Protein AF-0000000085168847 (afdb_homodimer)

Solvent-accessible surface area (backbone atoms only — not comparable to full-atom values): 22399 Å² total; per-residue (Å²): 134,54,64,68,63,56,14,53,75,48,59,93,44,23,68,60,34,52,70,50,45,72,73,47,54,53,87,63,84,60,35,61,64,50,48,40,50,45,50,27,27,43,46,40,30,53,60,39,31,74,77,74,46,60,57,65,69,47,41,52,53,20,52,62,32,30,66,48,39,84,53,57,86,87,36,90,52,38,54,43,23,24,49,51,8,15,53,51,43,38,54,56,39,50,76,69,65,54,56,69,70,58,36,50,51,24,23,46,20,14,26,24,37,37,72,77,44,72,39,81,54,80,50,65,45,15,28,38,47,24,29,16,51,55,50,57,56,37,24,50,53,21,52,44,48,46,26,16,53,22,22,56,71,67,34,39,64,45,47,75,91,46,57,80,38,82,90,48,77,77,47,46,82,52,14,36,52,32,32,38,79,73,42,56,71,59,62,53,60,86,47,70,41,74,60,42,33,51,52,31,50,54,25,49,52,51,40,51,50,46,50,51,50,34,59,71,61,86,135,53,64,69,63,57,14,50,73,48,59,94,45,22,68,60,35,53,68,50,45,73,73,47,54,53,88,61,86,61,36,62,65,49,47,39,50,44,49,27,26,44,49,40,31,52,59,39,31,75,78,72,45,62,59,65,68,46,41,53,52,20,53,60,33,31,67,49,39,82,53,57,84,86,36,90,52,40,56,41,22,24,50,51,9,14,51,49,42,39,53,55,37,52,75,69,65,54,57,68,70,58,38,50,52,23,22,47,21,14,25,23,37,37,73,76,47,72,39,79,54,78,50,64,44,15,28,38,48,24,29,16,49,54,50,57,57,38,25,49,54,22,52,44,47,46,26,17,52,22,21,56,70,66,31,39,64,46,46,74,92,45,58,80,38,82,88,47,78,79,47,46,81,52,14,35,52,31,32,39,79,71,43,55,73,59,63,55,61,83,48,71,41,74,60,43,34,52,52,31,49,55,23,48,51,52,39,51,49,46,49,52,50,33,59,70,62,85

Nearest PDB structures (foldseek):
  3gw7-assembly1_B  TM=8.761E-01  e=1.056E-09  Escherichia coli K-12
  5ihy-assembly1_B  TM=7.997E-01  e=1.572E-07  Bacillus subtilis
  2qgs-assembly1_B  TM=7.688E-01  e=2.255E-07  Staphylococcus epidermidis ATCC 12228
  3dto-assembly1_B  TM=8.210E-01  e=8.720E-07  unclassified
  2pjq-assembly3_D-3  TM=6.217E-01  e=6.960E-07  Lactiplantibacillus plantarum WCFS1

Foldseek 3Di:
DDLQVLLCLLPPPSVLSSLLQVLQQDPPPCNVVLSVLLSQLSVQLVVQCVPLNDDNSLLNLLSNQLQSADDDPPDPCRLVRLVVSLVVQLVSVVVVVDDPVSSVLSSLLSNLLDVSVVRDRDDSSSLSSNLSSLLCCFAPNVVVVLVVVCVVLVAAQADPVCRPQPPHDQDCSRHSSSCCVVPHLPSLPDRDGPVSNVSSVVRSVNVVVVVVVVVVVD/DDLQVLLCLLPPPSVLSSLLQVLQQPPPPCNVVLSVLLSQLSVQLVVQCVPLNDDNSLLNLLSNQLQSADDDPPDPCRLCRLVVSLVVQLVSVVVVVDDPVSSVLSSLLSNLLDVSVVRDRDDSSSLSSNLSSLLCCFAPNVVVVLVVVCVVLVAAQADPVCRPQPPHDQDCSRHSSSCCVVPHLPSLPDRDGPVSNVSSVVRSVNVVVVVVVVVVVD

Organism: Herbaspirillum seropedicae (strain SmR1) (NCBI:txid757424)

Radius of gyration: 25.41 Å; Cα contacts (8 Å, |Δi|>4): 689; chains: 2; bounding box: 44×80×53 Å

Sequence (436 aa):
MTLARTAAAFAPLDTLAADLLPHVMDDAGDGSHDLSHLLRVWNNACRLQKEEGGDVRILLAAVLLHDCVRVEKNSPLRSQASALSAQRAREILRDLRWDEAAIEAVAHAVQAHSYSAQVTPQSVEAKIVQDADRLDAIGMIGVARCFYVAGRMGSALYEPLDPQAQARPLEDGRYALDHFPAKLLRLAEGFQTACGARLAGERQARMRDFLTGFLAELMTLARTAAAFAPLDTLAADLLPHVMDDAGDGSHDLSHLLRVWNNACRLQKEEGGDVRILLAAVLLHDCVRVEKNSPLRSQASALSAQRAREILRDLRWDEAAIEAVAHAVQAHSYSAQVTPQSVEAKIVQDADRLDAIGMIGVARCFYVAGRMGSALYEPLDPQAQARPLEDGRYALDHFPAKLLRLAEGFQTACGARLAGERQARMRDFLTGFLAEL

pLDDT: mean 93.45, std 9.54, range [44.91, 98.81]

Secondary structure (DSSP, 8-state):
--HHHHHHTTTT-HHHHHHHGGGT--SSSTHHHHHHHHHHHHHHHHHHHHHH---HHHHHHHHHHTT-S---TT-TTGGGHHHHHHHHHHHHHHHTT--HHHHHHHHHHHHHT-GGGTPPP-SHHHHHHHHHHHHTTSHHHHHHHHHHHHHHHT-BSS-TT-TT-SSS---TTTBGGGHHHHTGGGTTS--SSHHHHHHHHHHHHHHHHHHHHHHHT-/--HHHHHHTTTT-HHHHHHHGGGT--SSTTHHHHHHHHHHHHHHHHHHHHHH---HHHHHHHHHHTT-S---TT-TTGGGHHHHHHHHHHHHHHHTT--HHHHHHHHHHHHHT-GGGTPPP-SHHHHHHHHHHHHTTSHHHHHHHHHHHHHHHT-BSS-TT-TT-SSS---TTTBGGGHHHHTGGGTTS--SSHHHHHHHHHHHHHHHHHHHHHHHT-

Structure (mmCIF, N/CA/C/O backbone):
data_AF-0000000085168847-model_v1
#
loop_
_entity.id
_entity.type
_entity.pdbx_description
1 polymer 'HD superfamily hydrolase protein'
#
loop_
_atom_site.group_PDB
_atom_site.id
_atom_site.type_symbol
_atom_site.label_atom_id
_atom_site.label_alt_id
_atom_site.label_comp_id
_atom_site.label_asym_id
_atom_site.label_entity_id
_atom_site.label_seq_id
_atom_site.pdbx_PDB_ins_code
_atom_site.Cartn_x
_atom_site.Cartn_y
_atom_site.Cartn_z
_atom_site.occupancy
_atom_site.B_iso_or_equiv
_atom_site.auth_seq_id
_atom_site.auth_comp_id
_atom_site.auth_asym_id
_atom_site.auth_atom_id
_atom_site.pdbx_PDB_model_num
ATOM 1 N N . MET A 1 1 ? -18.344 -18.203 -0.989 1 67 1 MET A N 1
ATOM 2 C CA . MET A 1 1 ? -18 -18.5 -2.379 1 67 1 MET A CA 1
ATOM 3 C C . MET A 1 1 ? -18.109 -20 -2.656 1 67 1 MET A C 1
ATOM 5 O O . MET A 1 1 ? -17.672 -20.812 -1.847 1 67 1 MET A O 1
ATOM 9 N N . THR A 1 2 ? -18.844 -20.281 -3.777 1 81.44 2 THR A N 1
ATOM 10 C CA . THR A 1 2 ? -19.016 -21.688 -4.074 1 81.44 2 THR A CA 1
ATOM 11 C C . THR A 1 2 ? -17.797 -22.234 -4.828 1 81.44 2 THR A C 1
ATOM 13 O O . THR A 1 2 ? -17.062 -21.484 -5.469 1 81.44 2 THR A O 1
ATOM 16 N N . LEU A 1 3 ? -17.594 -23.422 -4.578 1 86.81 3 LEU A N 1
ATOM 17 C CA . LEU A 1 3 ? -16.516 -24.109 -5.293 1 86.81 3 LEU A CA 1
ATOM 18 C C . LEU A 1 3 ? -16.672 -23.922 -6.797 1 86.81 3 LEU A C 1
ATOM 20 O O . LEU A 1 3 ? -15.68 -23.703 -7.504 1 86.81 3 LEU A O 1
ATOM 24 N N . ALA A 1 4 ? -17.875 -24.016 -7.266 1 88.19 4 ALA A N 1
ATOM 25 C CA . ALA A 1 4 ? -18.141 -23.906 -8.695 1 88.19 4 ALA A CA 1
ATOM 26 C C . ALA A 1 4 ? -17.734 -22.531 -9.219 1 88.19 4 ALA A C 1
ATOM 28 O O . ALA A 1 4 ? -17.125 -22.422 -10.273 1 88.19 4 ALA A O 1
ATOM 29 N N . ARG A 1 5 ? -18.062 -21.562 -8.562 1 89.5 5 ARG A N 1
ATOM 30 C CA . ARG A 1 5 ? -17.734 -20.203 -8.961 1 89.5 5 ARG A CA 1
ATOM 31 C C . ARG A 1 5 ? -16.219 -19.984 -8.938 1 89.5 5 ARG A C 1
ATOM 33 O O . ARG A 1 5 ? -15.672 -19.359 -9.844 1 89.5 5 ARG A O 1
ATOM 40 N N . THR A 1 6 ? -15.633 -20.516 -7.949 1 91.81 6 THR A N 1
ATOM 41 C CA . THR A 1 6 ? -14.188 -20.391 -7.816 1 91.81 6 THR A CA 1
ATOM 42 C C . THR A 1 6 ? -13.477 -21.125 -8.953 1 91.81 6 THR A C 1
ATOM 44 O O . THR A 1 6 ? -12.57 -20.562 -9.578 1 91.81 6 THR A O 1
ATOM 47 N N . ALA A 1 7 ? -13.945 -22.266 -9.219 1 94.12 7 ALA A N 1
ATOM 48 C CA . ALA A 1 7 ? -13.336 -23.078 -10.273 1 94.12 7 ALA A CA 1
ATOM 49 C C . ALA A 1 7 ? -13.484 -22.422 -11.633 1 94.12 7 ALA A C 1
ATOM 51 O O . ALA A 1 7 ? -12.586 -22.516 -12.477 1 94.12 7 ALA A O 1
ATOM 52 N N . ALA A 1 8 ? -14.562 -21.719 -11.836 1 94.38 8 ALA A N 1
ATOM 53 C CA . ALA A 1 8 ? -14.836 -21.047 -13.109 1 94.38 8 ALA A CA 1
ATOM 54 C C . ALA A 1 8 ? -13.797 -19.969 -13.391 1 94.38 8 ALA A C 1
ATOM 56 O O . ALA A 1 8 ? -13.531 -19.656 -14.555 1 94.38 8 ALA A O 1
ATOM 57 N N . ALA A 1 9 ? -13.188 -19.484 -12.359 1 93.88 9 ALA A N 1
ATOM 58 C CA . ALA A 1 9 ? -12.188 -18.438 -12.492 1 93.88 9 ALA A CA 1
ATOM 59 C C . ALA A 1 9 ? -10.891 -18.984 -13.086 1 93.88 9 ALA A C 1
ATOM 61 O O . ALA A 1 9 ? -10.016 -18.219 -13.5 1 93.88 9 ALA A O 1
ATOM 62 N N . PHE A 1 10 ? -10.758 -20.281 -13.18 1 95.38 10 PHE A N 1
ATOM 63 C CA . PHE A 1 10 ? -9.578 -20.922 -13.75 1 95.38 10 PHE A CA 1
ATOM 64 C C . PHE A 1 10 ? -9.883 -21.469 -15.133 1 95.38 10 PHE A C 1
ATOM 66 O O . PHE A 1 10 ? -9.211 -22.391 -15.602 1 95.38 10 PHE A O 1
ATOM 73 N N . ALA A 1 11 ? -10.914 -20.844 -15.727 1 90.94 11 ALA A N 1
ATOM 74 C CA . ALA A 1 11 ? -11.227 -21.219 -17.094 1 90.94 11 ALA A CA 1
ATOM 75 C C . ALA A 1 11 ? -10.008 -21.094 -18 1 90.94 11 ALA A C 1
ATOM 77 O O . ALA A 1 11 ? -9.195 -20.188 -17.828 1 90.94 11 ALA A O 1
ATOM 78 N N . PRO A 1 12 ? -9.836 -22.078 -19.031 1 90.38 12 PRO A N 1
ATOM 79 C CA . PRO A 1 12 ? -10.82 -23.047 -19.531 1 90.38 12 PRO A CA 1
ATOM 80 C C . PRO A 1 12 ? -10.719 -24.391 -18.812 1 90.38 12 PRO A C 1
ATOM 82 O O . PRO A 1 12 ? -11.289 -25.375 -19.281 1 90.38 12 PRO A O 1
ATOM 85 N N . LEU A 1 13 ? -9.945 -24.438 -17.75 1 96 13 LEU A N 1
ATOM 86 C CA . LEU A 1 13 ? -9.75 -25.719 -17.078 1 96 13 LEU A CA 1
ATOM 87 C C . LEU A 1 13 ? -10.523 -25.75 -15.758 1 96 13 LEU A C 1
ATOM 89 O O . LEU A 1 13 ? -9.984 -26.172 -14.734 1 96 13 LEU A O 1
ATOM 93 N N . ASP A 1 14 ? -11.781 -25.281 -15.812 1 95.12 14 ASP A N 1
ATOM 94 C CA . ASP A 1 14 ? -12.633 -25.156 -14.633 1 95.12 14 ASP A CA 1
ATOM 95 C C . ASP A 1 14 ? -12.906 -26.531 -14.008 1 95.12 14 ASP A C 1
ATOM 97 O O . ASP A 1 14 ? -12.977 -26.656 -12.789 1 95.12 14 ASP A O 1
ATOM 101 N N . THR A 1 15 ? -13.039 -27.531 -14.828 1 95.69 15 THR A N 1
ATOM 102 C CA . THR A 1 15 ? -13.32 -28.875 -14.32 1 95.69 15 THR A CA 1
ATOM 103 C C . THR A 1 15 ? -12.133 -29.406 -13.539 1 95.69 15 THR A C 1
ATOM 105 O O . THR A 1 15 ? -12.297 -29.938 -12.438 1 95.69 15 THR A O 1
ATOM 108 N N . LEU A 1 16 ? -10.992 -29.25 -14.133 1 96.94 16 LEU A N 1
ATOM 109 C CA . LEU A 1 16 ?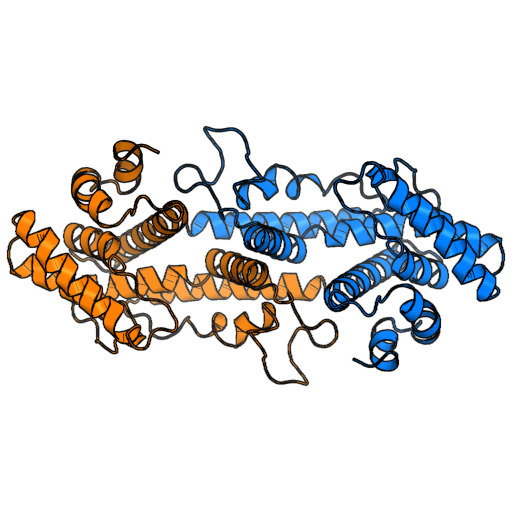 -9.789 -29.688 -13.43 1 96.94 16 LEU A CA 1
ATOM 110 C C . LEU A 1 16 ? -9.594 -28.875 -12.148 1 96.94 16 LEU A C 1
ATOM 112 O O . LEU A 1 16 ? -9.227 -29.438 -11.109 1 96.94 16 LEU A O 1
ATOM 116 N N . ALA A 1 17 ? -9.844 -27.594 -12.242 1 96.75 17 ALA A N 1
ATOM 117 C CA . ALA A 1 17 ? -9.742 -26.75 -11.062 1 96.75 17 ALA A CA 1
ATOM 118 C C . ALA A 1 17 ? -10.688 -27.234 -9.961 1 96.75 17 ALA A C 1
ATOM 120 O O . ALA A 1 17 ? -10.305 -27.281 -8.789 1 96.75 17 ALA A O 1
ATOM 121 N N . ALA A 1 18 ? -11.891 -27.578 -10.32 1 95.69 18 ALA A N 1
ATOM 122 C CA . ALA A 1 18 ? -12.883 -28.062 -9.352 1 95.69 18 ALA A CA 1
ATOM 123 C C . ALA A 1 18 ? -12.391 -29.328 -8.648 1 95.69 18 ALA A C 1
ATOM 125 O O . ALA A 1 18 ? -12.68 -29.547 -7.473 1 95.69 18 ALA A O 1
ATOM 126 N N . ASP A 1 19 ? -11.625 -30.109 -9.352 1 95.62 19 ASP A N 1
ATOM 127 C CA . ASP A 1 19 ? -11.086 -31.359 -8.797 1 95.62 19 ASP A CA 1
ATOM 128 C C . ASP A 1 19 ? -9.945 -31.078 -7.82 1 95.62 19 ASP A C 1
ATOM 130 O O . ASP A 1 19 ? -9.758 -31.812 -6.852 1 95.62 19 ASP A O 1
ATOM 134 N N . LEU A 1 20 ? -9.188 -30.031 -8.094 1 96.25 20 LEU A N 1
ATOM 135 C CA . LEU A 1 20 ? -7.941 -29.828 -7.367 1 96.25 20 LEU A CA 1
ATOM 136 C C . LEU A 1 20 ? -8.133 -28.844 -6.219 1 96.25 20 LEU A C 1
ATOM 138 O O . LEU A 1 20 ? -7.477 -28.953 -5.184 1 96.25 20 LEU A O 1
ATOM 142 N N . LEU A 1 21 ? -9.047 -27.875 -6.309 1 94.06 21 LEU A N 1
ATOM 143 C CA . LEU A 1 21 ? -9.227 -26.766 -5.371 1 94.06 21 LEU A CA 1
ATOM 144 C C . LEU A 1 21 ? -9.547 -27.281 -3.973 1 94.06 21 LEU A C 1
ATOM 146 O O . LEU A 1 21 ? -9.047 -26.75 -2.98 1 94.06 21 LEU A O 1
ATOM 150 N N . PRO A 1 22 ? -10.32 -28.328 -3.781 1 91.38 22 PRO A N 1
ATOM 151 C CA . PRO A 1 22 ? -10.641 -28.828 -2.441 1 91.38 22 PRO A CA 1
ATOM 152 C C . PRO A 1 22 ? -9.406 -29.281 -1.671 1 91.38 22 PRO A C 1
ATOM 154 O O . PRO A 1 22 ? -9.43 -29.328 -0.439 1 91.38 22 PRO A O 1
ATOM 157 N N . HIS A 1 23 ? -8.352 -29.609 -2.381 1 90.38 23 HIS A N 1
ATOM 158 C CA . HIS A 1 23 ? -7.137 -30.109 -1.745 1 90.38 23 HIS A CA 1
ATOM 159 C C . HIS A 1 23 ? -6.27 -28.953 -1.248 1 90.38 23 HIS A C 1
ATOM 161 O O . HIS A 1 23 ? -5.309 -29.172 -0.506 1 90.38 23 HIS A O 1
ATOM 167 N N . VAL A 1 24 ? -6.496 -27.75 -1.689 1 88.12 24 VAL A N 1
ATOM 168 C CA . VAL A 1 24 ? -5.617 -26.625 -1.366 1 88.12 24 VAL A CA 1
ATOM 169 C C . VAL A 1 24 ? -6.379 -25.594 -0.531 1 88.12 24 VAL A C 1
ATOM 171 O O . VAL A 1 24 ? -5.77 -24.781 0.163 1 88.12 24 VAL A O 1
ATOM 174 N N . MET A 1 25 ? -7.652 -25.422 -0.659 1 76.94 25 MET A N 1
ATOM 175 C CA . MET A 1 25 ? -8.43 -24.391 0.019 1 76.94 25 MET A CA 1
ATOM 176 C C . MET A 1 25 ? -8.859 -24.859 1.405 1 76.94 25 MET A C 1
ATOM 178 O O . MET A 1 25 ? -9.438 -25.938 1.55 1 76.94 25 MET A O 1
ATOM 182 N N . ASP A 1 26 ? -7.836 -24.703 2.32 1 63.75 26 ASP A N 1
ATOM 183 C CA . ASP A 1 26 ? -8.219 -25.047 3.686 1 63.75 26 ASP A CA 1
ATOM 184 C C . ASP A 1 26 ? -9.367 -24.172 4.18 1 63.75 26 ASP A C 1
ATOM 186 O O . ASP A 1 26 ? -9.562 -23.062 3.686 1 63.75 26 ASP A O 1
ATOM 190 N N . ASP A 1 27 ? -10.391 -24.781 4.902 1 50.53 27 ASP A N 1
ATOM 191 C CA . ASP A 1 27 ? -11.523 -24.109 5.531 1 50.53 27 ASP A CA 1
ATOM 192 C C . ASP A 1 27 ? -11.062 -22.938 6.395 1 50.53 27 ASP A C 1
ATOM 194 O O . ASP A 1 27 ? -11.875 -22.125 6.832 1 50.53 27 ASP A O 1
ATOM 198 N N . ALA A 1 28 ? -9.805 -23 6.809 1 44.91 28 ALA A N 1
ATOM 199 C CA . ALA A 1 28 ? -9.539 -22.031 7.867 1 44.91 28 ALA A CA 1
ATOM 200 C C . ALA A 1 28 ? -9.305 -20.625 7.289 1 44.91 28 ALA A C 1
ATOM 202 O O . ALA A 1 28 ? -8.539 -20.469 6.336 1 44.91 28 ALA A O 1
ATOM 203 N N . GLY A 1 29 ? -10.18 -19.797 7.34 1 49.47 29 GLY A N 1
ATOM 204 C CA . GLY A 1 29 ? -10.336 -18.359 7.34 1 49.47 29 GLY A CA 1
ATOM 205 C C . GLY A 1 29 ? -9.383 -17.656 6.387 1 49.47 29 GLY A C 1
ATOM 206 O O . GLY A 1 29 ? -9.672 -16.562 5.898 1 49.47 29 GLY A O 1
ATOM 207 N N . ASP A 1 30 ? -8.133 -18.281 6.105 1 56.44 30 ASP A N 1
ATOM 208 C CA . ASP A 1 30 ? -7.121 -17.656 5.262 1 56.44 30 ASP A CA 1
ATOM 209 C C . ASP A 1 30 ? -7.305 -18.047 3.799 1 56.44 30 ASP A C 1
ATOM 211 O O . ASP A 1 30 ? -6.461 -17.75 2.957 1 56.44 30 ASP A O 1
ATOM 215 N N . GLY A 1 31 ? -8.375 -18.531 3.523 1 55.47 31 GLY A N 1
ATOM 216 C CA . GLY A 1 31 ? -8.711 -19.094 2.223 1 55.47 31 GLY A CA 1
ATOM 217 C C . GLY A 1 31 ? -8.797 -18.031 1.13 1 55.47 31 GLY A C 1
ATOM 218 O O . GLY A 1 31 ? -8.383 -18.281 -0.006 1 55.47 31 GLY A O 1
ATOM 219 N N . SER A 1 32 ? -9.164 -16.875 1.563 1 54.78 32 SER A N 1
ATOM 220 C CA . SER A 1 32 ? -9.305 -15.828 0.565 1 54.78 32 SER A CA 1
ATOM 221 C C . SER A 1 32 ? -7.941 -15.344 0.076 1 54.78 32 SER A C 1
ATOM 223 O O . SER A 1 32 ? -7.754 -15.109 -1.119 1 54.78 32 SER A O 1
ATOM 225 N N . HIS A 1 33 ? -7.012 -15.227 0.941 1 66.25 33 HIS A N 1
ATOM 226 C CA . HIS A 1 33 ? -5.668 -14.805 0.568 1 66.25 33 HIS A CA 1
ATOM 227 C C . HIS A 1 33 ? -4.992 -15.828 -0.337 1 66.25 33 HIS A C 1
ATOM 229 O O . HIS A 1 33 ? -4.352 -15.461 -1.325 1 66.25 33 HIS A O 1
ATOM 235 N N . ASP A 1 34 ? -5.406 -16.984 -0.106 1 82.88 34 ASP A N 1
ATOM 236 C CA . ASP A 1 34 ? -4.828 -18.047 -0.908 1 82.88 34 ASP A CA 1
ATOM 237 C C . ASP A 1 34 ? -5.43 -18.078 -2.311 1 82.88 34 ASP A C 1
ATOM 239 O O . ASP A 1 34 ? -4.707 -18.172 -3.303 1 82.88 34 ASP A O 1
ATOM 243 N N . LEU A 1 35 ? -6.684 -17.797 -2.307 1 91.81 35 LEU A N 1
ATOM 244 C CA . LEU A 1 35 ? -7.344 -17.859 -3.605 1 91.81 35 LEU A CA 1
ATOM 245 C C . LEU A 1 35 ? -6.879 -16.719 -4.504 1 91.81 35 LEU A C 1
ATOM 247 O O . LEU A 1 35 ? -6.625 -16.922 -5.691 1 91.81 35 LEU A O 1
ATOM 251 N N . SER A 1 36 ? -6.75 -15.531 -3.939 1 94.94 36 SER A N 1
ATOM 252 C CA . SER A 1 36 ? -6.293 -14.383 -4.711 1 94.94 36 SER A CA 1
ATOM 253 C C . SER A 1 36 ? -4.898 -14.617 -5.281 1 94.94 36 SER A C 1
ATOM 255 O O . SER A 1 36 ? -4.637 -14.305 -6.445 1 94.94 36 SER A O 1
ATOM 257 N N . HIS A 1 37 ? -4.074 -15.164 -4.484 1 95.56 37 HIS A N 1
ATOM 258 C CA . HIS A 1 37 ? -2.723 -15.484 -4.93 1 95.56 37 HIS A CA 1
ATOM 259 C C . HIS A 1 37 ? -2.738 -16.5 -6.059 1 95.56 37 HIS A C 1
ATOM 261 O O . HIS A 1 37 ? -2.1 -16.312 -7.094 1 95.56 37 HIS A O 1
ATOM 267 N N . LEU A 1 38 ? -3.523 -17.578 -5.859 1 96.38 38 LEU A N 1
ATOM 268 C CA . LEU A 1 38 ? -3.598 -18.641 -6.855 1 96.38 38 LEU A CA 1
ATOM 269 C C . LEU A 1 38 ? -4.125 -18.094 -8.18 1 96.38 38 LEU A C 1
ATOM 271 O O . LEU A 1 38 ? -3.609 -18.453 -9.25 1 96.38 38 LEU A O 1
ATOM 275 N N . LEU A 1 39 ? -5.082 -17.25 -8.086 1 96.75 39 LEU A N 1
ATOM 276 C CA . LEU A 1 39 ? -5.668 -16.688 -9.305 1 96.75 39 LEU A CA 1
ATOM 277 C C . LEU A 1 39 ? -4.664 -15.797 -10.031 1 96.75 39 LEU A C 1
ATOM 279 O O . LEU A 1 39 ? -4.543 -15.867 -11.258 1 96.75 39 LEU A O 1
ATOM 283 N N . ARG A 1 40 ? -3.938 -15.039 -9.266 1 97.75 40 ARG A N 1
ATOM 284 C CA . ARG A 1 40 ? -2.941 -14.172 -9.898 1 97.75 40 ARG A CA 1
ATOM 285 C C . ARG A 1 40 ? -1.824 -15 -10.531 1 97.75 40 ARG A C 1
ATOM 287 O O . ARG A 1 40 ? -1.403 -14.719 -11.656 1 97.75 40 ARG A O 1
ATOM 294 N N . VAL A 1 41 ? -1.365 -16 -9.836 1 98.06 41 VAL A N 1
ATOM 295 C CA . VAL A 1 41 ? -0.31 -16.859 -10.375 1 98.06 41 VAL A CA 1
ATOM 296 C C . VAL A 1 41 ? -0.816 -17.594 -11.617 1 98.06 41 VAL A C 1
ATOM 298 O O . VAL A 1 41 ? -0.088 -17.719 -12.609 1 98.06 41 VAL A O 1
ATOM 301 N N . TRP A 1 42 ? -2.039 -18.031 -11.609 1 97.88 42 TRP A N 1
ATOM 302 C CA . TRP A 1 42 ? -2.631 -18.688 -12.766 1 97.88 42 TRP A CA 1
ATOM 303 C C . TRP A 1 42 ? -2.701 -17.75 -13.961 1 97.88 42 TRP A C 1
ATOM 305 O O . TRP A 1 42 ? -2.291 -18.109 -15.062 1 97.88 42 TRP A O 1
ATOM 315 N N . ASN A 1 43 ? -3.186 -16.562 -13.719 1 97.94 43 ASN A N 1
ATOM 316 C CA . ASN A 1 43 ? -3.285 -15.586 -14.797 1 97.94 43 ASN A CA 1
ATOM 317 C C . ASN A 1 43 ? -1.912 -15.242 -15.367 1 97.94 43 ASN A C 1
ATOM 319 O O . ASN A 1 43 ? -1.759 -15.109 -16.578 1 97.94 43 ASN A O 1
ATOM 323 N N . ASN A 1 44 ? -0.918 -15.086 -14.492 1 98.38 44 ASN A N 1
ATOM 324 C CA . ASN A 1 44 ? 0.453 -14.898 -14.953 1 98.38 44 ASN A CA 1
ATOM 325 C C . ASN A 1 44 ? 0.93 -16.078 -15.797 1 98.38 44 ASN A C 1
ATOM 327 O O . ASN A 1 44 ? 1.521 -15.891 -16.859 1 98.38 44 ASN A O 1
ATOM 331 N N . ALA A 1 45 ? 0.663 -17.281 -15.312 1 98.44 45 ALA A N 1
ATOM 332 C CA . ALA A 1 45 ? 1.087 -18.484 -16.016 1 98.44 45 ALA A CA 1
ATOM 333 C C . ALA A 1 45 ? 0.458 -18.562 -17.406 1 98.44 45 ALA A C 1
ATOM 335 O O . ALA A 1 45 ? 1.124 -18.938 -18.375 1 98.44 45 ALA A O 1
ATOM 336 N N . CYS A 1 46 ? -0.793 -18.219 -17.484 1 98.06 46 CYS A N 1
ATOM 337 C CA . CYS A 1 46 ? -1.484 -18.219 -18.766 1 98.06 46 CYS A CA 1
ATOM 338 C C . CYS A 1 46 ? -0.848 -17.234 -19.734 1 98.06 46 CYS A C 1
ATOM 340 O O . CYS A 1 46 ? -0.652 -17.547 -20.906 1 98.06 46 CYS A O 1
ATOM 342 N N . ARG A 1 47 ? -0.536 -16.109 -19.25 1 97.69 47 ARG A N 1
ATOM 343 C CA . ARG A 1 47 ? 0.109 -15.094 -20.078 1 97.69 47 ARG A CA 1
ATOM 344 C C . ARG A 1 47 ? 1.455 -15.586 -20.594 1 97.69 47 ARG A C 1
ATOM 346 O O . ARG A 1 47 ? 1.769 -15.43 -21.781 1 97.69 47 ARG A O 1
ATOM 353 N N . LEU A 1 48 ? 2.242 -16.156 -19.734 1 98.56 48 LEU A N 1
ATOM 354 C CA . LEU A 1 48 ? 3.547 -16.688 -20.109 1 98.56 48 LEU A CA 1
ATOM 355 C C . LEU A 1 48 ? 3.398 -17.844 -21.094 1 98.56 48 LEU A C 1
ATOM 357 O O . LEU A 1 48 ? 4.141 -17.922 -22.078 1 98.56 48 LEU A O 1
ATOM 361 N N . GLN A 1 49 ? 2.434 -18.734 -20.844 1 98.25 49 GLN A N 1
ATOM 362 C CA . GLN A 1 49 ? 2.199 -19.906 -21.656 1 98.25 49 GLN A CA 1
ATOM 363 C C . GLN A 1 49 ? 1.899 -19.531 -23.109 1 98.25 49 GLN A C 1
ATOM 365 O O . GLN A 1 49 ? 2.311 -20.234 -24.031 1 98.25 49 GLN A O 1
ATOM 370 N N . LYS A 1 50 ? 1.194 -18.453 -23.281 1 97.81 50 LYS A N 1
ATOM 371 C CA . LYS A 1 50 ? 0.811 -18 -24.625 1 97.81 50 LYS A CA 1
ATOM 372 C C . LYS A 1 50 ? 2.039 -17.75 -25.484 1 97.81 50 LYS A C 1
ATOM 374 O O . LYS A 1 50 ? 2.01 -18 -26.703 1 97.81 50 LYS A O 1
ATOM 379 N N . GLU A 1 51 ? 3.121 -17.344 -24.906 1 97.81 51 GLU A N 1
ATOM 380 C CA . GLU A 1 51 ? 4.328 -17.016 -25.656 1 97.81 51 GLU A CA 1
ATOM 381 C C . GLU A 1 51 ? 5.363 -18.125 -25.562 1 97.81 51 GLU A C 1
ATOM 383 O O . GLU A 1 51 ? 6.105 -18.375 -26.516 1 97.81 51 GLU A O 1
ATOM 388 N N . GLU A 1 52 ? 5.422 -18.812 -24.422 1 97.94 52 GLU A N 1
ATOM 389 C CA . GLU A 1 52 ? 6.504 -19.75 -24.141 1 97.94 52 GLU A CA 1
ATOM 390 C C . GLU A 1 52 ? 6.09 -21.188 -24.469 1 97.94 52 GLU A C 1
ATOM 392 O O . GLU A 1 52 ? 6.941 -22.078 -24.609 1 97.94 52 GLU A O 1
ATOM 397 N N . GLY A 1 53 ? 4.785 -21.422 -24.469 1 97.94 53 GLY A N 1
ATOM 398 C CA . GLY A 1 53 ? 4.266 -22.781 -24.656 1 97.94 53 GLY A CA 1
ATOM 399 C C . GLY A 1 53 ? 4.098 -23.547 -23.359 1 97.94 53 GLY A C 1
ATOM 400 O O . GLY A 1 53 ? 3.967 -22.938 -22.297 1 97.94 53 GLY A O 1
ATOM 401 N N . GLY A 1 54 ? 3.971 -24.891 -23.453 1 97.81 54 GLY A N 1
ATOM 402 C CA . GLY A 1 54 ? 3.795 -25.75 -22.297 1 97.81 54 GLY A CA 1
ATOM 403 C C . GLY A 1 54 ? 2.396 -26.328 -22.188 1 97.81 54 GLY A C 1
ATOM 404 O O . GLY A 1 54 ? 1.44 -25.75 -22.719 1 97.81 54 GLY A O 1
ATOM 405 N N . ASP A 1 55 ? 2.342 -27.375 -21.516 1 98.38 55 ASP A N 1
ATOM 406 C CA . ASP A 1 55 ? 1.075 -28.062 -21.328 1 98.38 55 ASP A CA 1
ATOM 407 C C . ASP A 1 55 ? 0.22 -27.375 -20.266 1 98.38 55 ASP A C 1
ATOM 409 O O . ASP A 1 55 ? 0.57 -27.359 -19.078 1 98.38 55 ASP A O 1
ATOM 413 N N . VAL A 1 56 ? -0.948 -26.859 -20.672 1 98.19 56 VAL A N 1
ATOM 414 C CA . VAL A 1 56 ? -1.783 -26.016 -19.828 1 98.19 56 VAL A CA 1
ATOM 415 C C . VAL A 1 56 ? -2.32 -26.828 -18.656 1 98.19 56 VAL A C 1
ATOM 417 O O . VAL A 1 56 ? -2.51 -26.297 -17.562 1 98.19 56 VAL A O 1
ATOM 420 N N . ARG A 1 57 ? -2.531 -28.109 -18.812 1 98.25 57 ARG A N 1
ATOM 421 C CA . ARG A 1 57 ? -3.018 -28.969 -17.734 1 98.25 57 ARG A CA 1
ATOM 422 C C . ARG A 1 57 ? -1.973 -29.109 -16.641 1 98.25 57 ARG A C 1
ATOM 424 O O . ARG A 1 57 ? -2.301 -29.047 -15.453 1 98.25 57 ARG A O 1
ATOM 431 N N . ILE A 1 58 ? -0.727 -29.281 -17.047 1 98.69 58 ILE A N 1
ATOM 432 C CA . ILE A 1 58 ? 0.38 -29.375 -16.109 1 98.69 58 ILE A CA 1
ATOM 433 C C . ILE A 1 58 ? 0.545 -28.047 -15.367 1 98.69 58 ILE A C 1
ATOM 435 O O . ILE A 1 58 ? 0.731 -28.031 -14.148 1 98.69 58 ILE A O 1
ATOM 439 N N . LEU A 1 59 ? 0.388 -26.969 -16.125 1 98.75 59 LEU A N 1
ATOM 440 C CA . LEU A 1 59 ? 0.533 -25.641 -15.539 1 98.75 59 LEU A CA 1
ATOM 441 C C . LEU A 1 59 ? -0.529 -25.391 -14.477 1 98.75 59 LEU A C 1
ATOM 443 O O . LEU A 1 59 ? -0.214 -24.938 -13.375 1 98.75 59 LEU A O 1
ATOM 447 N N . LEU A 1 60 ? -1.801 -25.688 -14.758 1 98.75 60 LEU A N 1
ATOM 448 C CA . LEU A 1 60 ? -2.859 -25.438 -13.781 1 98.75 60 LEU A CA 1
ATOM 449 C C . LEU A 1 60 ? -2.645 -26.266 -12.523 1 98.75 60 LEU A C 1
ATOM 451 O O . LEU A 1 60 ? -2.746 -25.75 -11.406 1 98.75 60 LEU A O 1
ATOM 455 N N . ALA A 1 61 ? -2.363 -27.531 -12.711 1 98.69 61 ALA A N 1
ATOM 456 C CA . ALA A 1 61 ? -2.15 -28.406 -11.562 1 98.69 61 ALA A CA 1
ATOM 457 C C . ALA A 1 61 ? -1.004 -27.906 -10.695 1 98.69 61 ALA A C 1
ATOM 459 O O . ALA A 1 61 ? -1.129 -27.828 -9.469 1 98.69 61 ALA A O 1
ATOM 460 N N . ALA A 1 62 ? 0.098 -27.531 -11.344 1 98.69 62 ALA A N 1
ATOM 461 C CA . ALA A 1 62 ? 1.264 -27.047 -10.609 1 98.69 62 ALA A CA 1
ATOM 462 C C . ALA A 1 62 ? 0.949 -25.75 -9.875 1 98.69 62 ALA A C 1
ATOM 464 O O . ALA A 1 62 ? 1.368 -25.562 -8.734 1 98.69 62 ALA A O 1
ATOM 465 N N . VAL A 1 63 ? 0.226 -24.859 -10.531 1 98.31 63 VAL A N 1
ATOM 466 C CA . VAL A 1 63 ? -0.13 -23.578 -9.922 1 98.31 63 VAL A CA 1
ATOM 467 C C . VAL A 1 63 ? -1.006 -23.828 -8.695 1 98.31 63 VAL A C 1
ATOM 469 O O . VAL A 1 63 ? -0.75 -23.266 -7.625 1 98.31 63 VAL A O 1
ATOM 472 N N . LEU A 1 64 ? -2.006 -24.656 -8.789 1 97.5 64 LEU A N 1
ATOM 473 C CA . LEU A 1 64 ? -2.949 -24.859 -7.703 1 97.5 64 LEU A CA 1
ATOM 474 C C . LEU A 1 64 ? -2.285 -25.609 -6.547 1 97.5 64 LEU A C 1
ATOM 476 O O . LEU A 1 64 ? -2.605 -25.359 -5.379 1 97.5 64 LEU A O 1
ATOM 480 N N . LEU A 1 65 ? -1.256 -26.422 -6.832 1 97.12 65 LEU A N 1
ATOM 481 C CA . LEU A 1 65 ? -0.735 -27.312 -5.805 1 97.12 65 LEU A CA 1
ATOM 482 C C . LEU A 1 65 ? 0.628 -26.844 -5.309 1 97.12 65 LEU A C 1
ATOM 484 O O . LEU A 1 65 ? 1.209 -27.438 -4.406 1 97.12 65 LEU A O 1
ATOM 488 N N . HIS A 1 66 ? 1.205 -25.75 -5.863 1 96.19 66 HIS A N 1
ATOM 489 C CA . HIS A 1 66 ? 2.605 -25.422 -5.629 1 96.19 66 HIS A CA 1
ATOM 490 C C . HIS A 1 66 ? 2.854 -25.078 -4.16 1 96.19 66 HIS A C 1
ATOM 492 O O . HIS A 1 66 ? 3.955 -25.297 -3.648 1 96.19 66 HIS A O 1
ATOM 498 N N . ASP A 1 67 ? 1.833 -24.625 -3.5 1 92.44 67 ASP A N 1
ATOM 499 C CA . ASP A 1 67 ? 1.958 -24.25 -2.092 1 92.44 67 ASP A CA 1
ATOM 500 C C . ASP A 1 67 ? 0.955 -25.016 -1.233 1 92.44 67 ASP A C 1
ATOM 502 O O . ASP A 1 67 ? 0.458 -24.5 -0.234 1 92.44 67 ASP A O 1
ATOM 506 N N . CYS A 1 68 ? 0.612 -26.188 -1.533 1 92 68 CYS A N 1
ATOM 507 C CA . CYS A 1 68 ? -0.472 -26.906 -0.865 1 92 68 CYS A CA 1
ATOM 508 C C . CYS A 1 68 ? -0.033 -27.406 0.507 1 92 68 CYS A C 1
ATOM 510 O O . CYS A 1 68 ? -0.869 -27.766 1.334 1 92 68 CYS A O 1
ATOM 512 N N . VAL A 1 69 ? 1.227 -27.484 0.744 1 88.56 69 VAL A N 1
ATOM 513 C CA . VAL A 1 69 ? 1.749 -27.75 2.08 1 88.56 69 VAL A CA 1
ATOM 514 C C . VAL A 1 69 ? 2.398 -26.484 2.639 1 88.56 69 VAL A C 1
ATOM 516 O O . VAL A 1 69 ? 3.35 -25.953 2.055 1 88.56 69 VAL A O 1
ATOM 519 N N . ARG A 1 70 ? 1.83 -26.016 3.689 1 82 70 ARG A N 1
ATOM 520 C CA . ARG A 1 70 ? 2.324 -24.781 4.281 1 82 70 ARG A CA 1
ATOM 521 C C . ARG A 1 70 ? 3.248 -25.062 5.461 1 82 70 ARG A C 1
ATOM 523 O O . ARG A 1 70 ? 2.973 -25.969 6.27 1 82 70 ARG A O 1
ATOM 530 N N . VAL A 1 71 ? 4.32 -24.5 5.281 1 79.19 71 VAL A N 1
ATOM 531 C CA . VAL A 1 71 ? 5.273 -24.531 6.387 1 79.19 71 VAL A CA 1
ATOM 532 C C . VAL A 1 71 ? 5.52 -23.109 6.887 1 79.19 71 VAL A C 1
ATOM 534 O O . VAL A 1 71 ? 5.535 -22.156 6.098 1 79.19 71 VAL A O 1
ATOM 537 N N . GLU A 1 72 ? 5.586 -22.953 8.203 1 74.94 72 GLU A N 1
ATOM 538 C CA . GLU A 1 72 ? 5.809 -21.609 8.75 1 74.94 72 GLU A CA 1
ATOM 539 C C . GLU A 1 72 ? 7.09 -21 8.203 1 74.94 72 GLU A C 1
ATOM 541 O O . GLU A 1 72 ? 8.07 -21.703 7.953 1 74.94 72 GLU A O 1
ATOM 546 N N . LYS A 1 73 ? 7.07 -19.703 7.863 1 68.88 73 LYS A N 1
ATOM 547 C CA . LYS A 1 73 ? 8.164 -18.953 7.246 1 68.88 73 LYS A CA 1
ATOM 548 C C . LYS A 1 73 ? 9.445 -19.078 8.062 1 68.88 73 LYS A C 1
ATOM 550 O O . LYS A 1 73 ? 10.539 -19.141 7.504 1 68.88 73 LYS A O 1
ATOM 555 N N . ASN A 1 74 ? 9.273 -19.188 9.328 1 70.69 74 ASN A N 1
ATOM 556 C CA . ASN A 1 74 ? 10.453 -19.25 10.195 1 70.69 74 ASN A CA 1
ATOM 557 C C . ASN A 1 74 ? 10.812 -20.688 10.539 1 70.69 74 ASN A C 1
ATOM 559 O O . ASN A 1 74 ? 11.719 -20.922 11.344 1 70.69 74 ASN A O 1
ATOM 563 N N . SER A 1 75 ? 10.164 -21.5 9.828 1 77.62 75 SER A N 1
ATOM 564 C CA . SER A 1 75 ? 10.43 -22.922 10.094 1 77.62 75 SER A CA 1
ATOM 565 C C . SER A 1 75 ? 11.703 -23.375 9.398 1 77.62 75 SER A C 1
ATOM 567 O O . SER A 1 75 ? 11.984 -22.984 8.273 1 77.62 75 SER A O 1
ATOM 569 N N . PRO A 1 76 ? 12.469 -24.125 10.117 1 77 76 PRO A N 1
ATOM 570 C CA . PRO A 1 76 ? 13.633 -24.719 9.469 1 77 76 PRO A CA 1
ATOM 571 C C . PRO A 1 76 ? 13.266 -25.578 8.258 1 77 76 PRO A C 1
ATOM 573 O O . PRO A 1 76 ? 14.125 -25.891 7.434 1 77 76 PRO A O 1
ATOM 576 N N . LEU A 1 77 ? 12.031 -25.906 8.219 1 75.62 77 LEU A N 1
ATOM 577 C CA . LEU A 1 77 ? 11.578 -26.766 7.129 1 75.62 77 LEU A CA 1
ATOM 578 C C . LEU A 1 77 ? 11.078 -25.922 5.949 1 75.62 77 LEU A C 1
ATOM 580 O O . LEU A 1 77 ? 10.555 -26.469 4.977 1 75.62 77 LEU A O 1
ATOM 584 N N . ARG A 1 78 ? 11.297 -24.719 6 1 78.19 78 ARG A N 1
ATOM 585 C CA . ARG A 1 78 ? 10.789 -23.828 4.957 1 78.19 78 ARG A CA 1
ATOM 586 C C . ARG A 1 78 ? 11.312 -24.234 3.586 1 78.19 78 ARG A C 1
ATOM 588 O O . ARG A 1 78 ? 10.562 -24.234 2.605 1 78.19 78 ARG A O 1
ATOM 595 N N . SER A 1 79 ? 12.555 -24.672 3.588 1 80.81 79 SER A N 1
ATOM 596 C CA . SER A 1 79 ? 13.164 -25.047 2.32 1 80.81 79 SER A CA 1
ATOM 597 C C . SER A 1 79 ? 12.625 -26.391 1.823 1 80.81 79 SER A C 1
ATOM 599 O O . SER A 1 79 ? 12.828 -26.75 0.662 1 80.81 79 SER A O 1
ATOM 601 N N . GLN A 1 80 ? 11.859 -26.969 2.709 1 89.5 80 GLN A N 1
ATOM 602 C CA . GLN A 1 80 ? 11.312 -28.266 2.332 1 89.5 80 GLN A CA 1
ATOM 603 C C . GLN A 1 80 ? 9.836 -28.156 1.955 1 89.5 80 GLN A C 1
ATOM 605 O O . GLN A 1 80 ? 9.234 -29.141 1.518 1 89.5 80 GLN A O 1
ATOM 610 N N . ALA A 1 81 ? 9.328 -27 2.074 1 90.5 81 ALA A N 1
ATOM 611 C CA . ALA A 1 81 ? 7.898 -26.828 1.824 1 90.5 81 ALA A CA 1
ATOM 612 C C . ALA A 1 81 ? 7.539 -27.219 0.394 1 90.5 81 ALA A C 1
ATOM 614 O O . ALA A 1 81 ? 6.555 -27.922 0.166 1 90.5 81 ALA A O 1
ATOM 615 N N . SER A 1 82 ? 8.375 -26.781 -0.582 1 94.19 82 SER A N 1
ATOM 616 C CA . SER A 1 82 ? 8.078 -27.078 -1.98 1 94.19 82 SER A CA 1
ATOM 617 C C . SER A 1 82 ? 8.234 -28.562 -2.277 1 94.19 82 SER A C 1
ATOM 619 O O . SER A 1 82 ? 7.484 -29.125 -3.076 1 94.19 82 SER A O 1
ATOM 621 N N . ALA A 1 83 ? 9.18 -29.203 -1.578 1 95.12 83 ALA A N 1
ATOM 622 C CA . ALA A 1 83 ? 9.352 -30.641 -1.746 1 95.12 83 ALA A CA 1
ATOM 623 C C . ALA A 1 83 ? 8.164 -31.406 -1.17 1 95.12 83 ALA A C 1
ATOM 625 O O . ALA A 1 83 ? 7.707 -32.375 -1.761 1 95.12 83 ALA A O 1
ATOM 626 N N . LEU A 1 84 ? 7.746 -30.984 -0.01 1 94.88 84 LEU A N 1
ATOM 627 C CA . LEU A 1 84 ? 6.578 -31.609 0.604 1 94.88 84 LEU A CA 1
ATOM 628 C C . LEU A 1 84 ? 5.336 -31.391 -0.253 1 94.88 84 LEU A C 1
ATOM 630 O O . LEU A 1 84 ? 4.508 -32.281 -0.401 1 94.88 84 LEU A O 1
ATOM 634 N N . SER A 1 85 ? 5.191 -30.219 -0.823 1 96.38 85 SER A N 1
ATOM 635 C CA . SER A 1 85 ? 4.082 -29.938 -1.731 1 96.38 85 SER A CA 1
ATOM 636 C C . SER A 1 85 ? 4.148 -30.828 -2.973 1 96.38 85 SER A C 1
ATOM 638 O O . SER A 1 85 ? 3.119 -31.297 -3.455 1 96.38 85 SER A O 1
ATOM 640 N N . ALA A 1 86 ? 5.34 -31 -3.477 1 97.81 86 ALA A N 1
ATOM 641 C CA . ALA A 1 86 ? 5.527 -31.875 -4.637 1 97.81 86 ALA A CA 1
ATOM 642 C C . ALA A 1 86 ? 5.086 -33.312 -4.328 1 97.81 86 ALA A C 1
ATOM 644 O O . ALA A 1 86 ? 4.426 -33.938 -5.148 1 97.81 86 ALA A O 1
ATOM 645 N N . GLN A 1 87 ? 5.457 -33.781 -3.137 1 97.75 87 GLN A N 1
ATOM 646 C CA . GLN A 1 87 ? 5.043 -35.094 -2.725 1 97.75 87 GLN A CA 1
ATOM 647 C C . GLN A 1 87 ? 3.523 -35.188 -2.607 1 97.75 87 GLN A C 1
ATOM 649 O O . GLN A 1 87 ? 2.92 -36.156 -3.078 1 97.75 87 GLN A O 1
ATOM 654 N N . ARG A 1 88 ? 2.951 -34.219 -2.01 1 97.25 88 ARG A N 1
ATOM 655 C CA . ARG A 1 88 ? 1.498 -34.188 -1.888 1 97.25 88 ARG A CA 1
ATOM 656 C C . ARG A 1 88 ? 0.834 -34.125 -3.26 1 97.25 88 ARG A C 1
ATOM 658 O O . ARG A 1 88 ? -0.2 -34.75 -3.486 1 97.25 88 ARG A O 1
ATOM 665 N N . ALA A 1 89 ? 1.39 -33.375 -4.152 1 98.19 89 ALA A N 1
ATOM 666 C CA . ALA A 1 89 ? 0.877 -33.281 -5.516 1 98.19 89 ALA A CA 1
ATOM 667 C C . ALA A 1 89 ? 0.87 -34.625 -6.199 1 98.19 89 ALA A C 1
ATOM 669 O O . ALA A 1 89 ? -0.099 -35 -6.871 1 98.19 89 ALA A O 1
ATOM 670 N N . ARG A 1 90 ? 1.934 -35.438 -5.984 1 98.62 90 ARG A N 1
ATOM 671 C CA . ARG A 1 90 ? 1.99 -36.781 -6.547 1 98.62 90 ARG A CA 1
ATOM 672 C C . ARG A 1 90 ? 0.819 -37.625 -6.059 1 98.62 90 ARG A C 1
ATOM 674 O O . ARG A 1 90 ? 0.15 -38.281 -6.855 1 98.62 90 ARG A O 1
ATOM 681 N N . GLU A 1 91 ? 0.61 -37.5 -4.777 1 98.31 91 GLU A N 1
ATOM 682 C CA . GLU A 1 91 ? -0.456 -38.312 -4.172 1 98.31 91 GLU A CA 1
ATOM 683 C C . GLU A 1 91 ? -1.821 -37.906 -4.727 1 98.31 91 GLU A C 1
ATOM 685 O O . GLU A 1 91 ? -2.611 -38.75 -5.117 1 98.31 91 GLU A O 1
ATOM 690 N N . ILE A 1 92 ? -2.104 -36.625 -4.781 1 97.81 92 ILE A N 1
ATOM 691 C CA . ILE A 1 92 ? -3.383 -36.094 -5.246 1 97.81 92 ILE A CA 1
ATOM 692 C C . ILE A 1 92 ? -3.615 -36.531 -6.699 1 97.81 92 ILE A C 1
ATOM 694 O O . ILE A 1 92 ? -4.684 -37.031 -7.043 1 97.81 92 ILE A O 1
ATOM 698 N N . LEU A 1 93 ? -2.596 -36.375 -7.555 1 98.56 93 LEU A N 1
ATOM 699 C CA . LEU A 1 93 ? -2.754 -36.594 -8.984 1 98.56 93 LEU A CA 1
ATOM 700 C C . LEU A 1 93 ? -2.84 -38.094 -9.289 1 98.56 93 LEU A C 1
ATOM 702 O O . LEU A 1 93 ? -3.518 -38.5 -10.234 1 98.56 93 LEU A O 1
ATOM 706 N N . ARG A 1 94 ? -2.135 -38.906 -8.477 1 98.44 94 ARG A N 1
ATOM 707 C CA . ARG A 1 94 ? -2.279 -40.344 -8.617 1 98.44 94 ARG A CA 1
ATOM 708 C C . ARG A 1 94 ? -3.699 -40.812 -8.289 1 98.44 94 ARG A C 1
ATOM 710 O O . ARG A 1 94 ? -4.27 -41.656 -8.992 1 98.44 94 ARG A O 1
ATOM 717 N N . ASP A 1 95 ? -4.238 -40.219 -7.242 1 97.56 95 ASP A N 1
ATOM 718 C CA . ASP A 1 95 ? -5.621 -40.531 -6.875 1 97.56 95 ASP A CA 1
ATOM 719 C C . ASP A 1 95 ? -6.582 -40.125 -7.992 1 97.56 95 ASP A C 1
ATOM 721 O O . ASP A 1 95 ? -7.633 -40.75 -8.164 1 97.56 95 ASP A O 1
ATOM 725 N N . LEU A 1 96 ? -6.188 -39.156 -8.734 1 96.88 96 LEU A N 1
ATOM 726 C CA . LEU A 1 96 ? -7.012 -38.688 -9.844 1 96.88 96 LEU A CA 1
ATOM 727 C C . LEU A 1 96 ? -6.672 -39.438 -11.125 1 96.88 96 LEU A C 1
ATOM 729 O O . LEU A 1 96 ? -7.164 -39.094 -12.203 1 96.88 96 LEU A O 1
ATOM 733 N N . ARG A 1 97 ? -5.715 -40.344 -11.109 1 97.75 97 ARG A N 1
ATOM 734 C CA . ARG A 1 97 ? -5.383 -41.312 -12.156 1 97.75 97 ARG A CA 1
ATOM 735 C C . ARG A 1 97 ? -4.652 -40.656 -13.312 1 97.75 97 ARG A C 1
ATOM 737 O O . ARG A 1 97 ? -4.883 -40.969 -14.477 1 97.75 97 ARG A O 1
ATOM 744 N N . TRP A 1 98 ? -3.832 -39.656 -12.984 1 98.25 98 TRP A N 1
ATOM 745 C CA . TRP A 1 98 ? -2.941 -39.094 -14 1 98.25 98 TRP A CA 1
ATOM 746 C C . TRP A 1 98 ? -1.842 -40.094 -14.367 1 98.25 98 TRP A C 1
ATOM 748 O O . TRP A 1 98 ? -1.538 -41 -13.594 1 98.25 98 TRP A O 1
ATOM 758 N N . ASP A 1 99 ? -1.377 -39.969 -15.625 1 98.06 99 ASP A N 1
ATOM 759 C CA . ASP A 1 99 ? -0.242 -40.812 -15.984 1 98.06 99 ASP A CA 1
ATOM 760 C C . ASP A 1 99 ? 1.028 -40.375 -15.266 1 98.06 99 ASP A C 1
ATOM 762 O O . ASP A 1 99 ? 1.169 -39.188 -14.93 1 98.06 99 ASP A O 1
ATOM 766 N N . GLU A 1 100 ? 1.995 -41.219 -15.047 1 98.31 100 GLU A N 1
ATOM 767 C CA . GLU A 1 100 ? 3.174 -41 -14.211 1 98.31 100 GLU A CA 1
ATOM 768 C C . GLU A 1 100 ? 4.043 -39.875 -14.781 1 98.31 100 GLU A C 1
ATOM 770 O O . GLU A 1 100 ? 4.641 -39.094 -14.023 1 98.31 100 GLU A O 1
ATOM 775 N N . ALA A 1 101 ? 4.172 -39.781 -16.047 1 98.38 101 ALA A N 1
ATOM 776 C CA . ALA A 1 101 ? 4.988 -38.719 -16.672 1 98.38 101 ALA A CA 1
ATOM 777 C C . ALA A 1 101 ? 4.449 -37.344 -16.328 1 98.38 101 ALA A C 1
ATOM 779 O O . ALA A 1 101 ? 5.215 -36.438 -16.016 1 98.38 101 ALA A O 1
ATOM 780 N N . ALA A 1 102 ? 3.135 -37.188 -16.438 1 98.56 102 ALA A N 1
ATOM 781 C CA . ALA A 1 102 ? 2.498 -35.906 -16.109 1 98.56 102 ALA A CA 1
ATOM 782 C C . ALA A 1 102 ? 2.625 -35.594 -14.625 1 98.56 102 ALA A C 1
ATOM 784 O O . ALA A 1 102 ? 2.852 -34.438 -14.242 1 98.56 102 ALA A O 1
ATOM 785 N N . ILE A 1 103 ? 2.479 -36.656 -13.797 1 98.81 103 ILE A N 1
ATOM 786 C CA . ILE A 1 103 ? 2.598 -36.5 -12.352 1 98.81 103 ILE A CA 1
ATOM 787 C C . ILE A 1 103 ? 3.984 -35.969 -12 1 98.81 103 ILE A C 1
ATOM 789 O O . ILE A 1 103 ? 4.113 -35 -11.25 1 98.81 103 ILE A O 1
ATOM 793 N N . GLU A 1 104 ? 4.961 -36.531 -12.609 1 98.75 104 GLU A N 1
ATOM 794 C CA . GLU A 1 104 ? 6.332 -36.125 -12.305 1 98.75 104 GLU A CA 1
ATOM 795 C C . GLU A 1 104 ? 6.625 -34.719 -12.828 1 98.75 104 GLU A C 1
ATOM 797 O O . GLU A 1 104 ? 7.383 -33.969 -12.211 1 98.75 104 GLU A O 1
ATOM 802 N N . ALA A 1 105 ? 6.039 -34.375 -13.93 1 98.69 105 ALA A N 1
ATOM 803 C CA . ALA A 1 105 ? 6.199 -33.031 -14.477 1 98.69 105 ALA A CA 1
ATOM 804 C C . ALA A 1 105 ? 5.621 -31.969 -13.523 1 98.69 105 ALA A C 1
ATOM 806 O O . ALA A 1 105 ? 6.258 -30.953 -13.258 1 98.69 105 ALA A O 1
ATOM 807 N N . VAL A 1 106 ? 4.422 -32.25 -13.031 1 98.81 106 VAL A N 1
ATOM 808 C CA . VAL A 1 106 ? 3.785 -31.328 -12.086 1 98.81 106 VAL A CA 1
ATOM 809 C C . VAL A 1 106 ? 4.617 -31.25 -10.805 1 98.81 106 VAL A C 1
ATOM 811 O O . VAL A 1 106 ? 4.906 -30.156 -10.32 1 98.81 106 VAL A O 1
ATOM 814 N N . ALA A 1 107 ? 5.008 -32.438 -10.32 1 98.69 107 ALA A N 1
ATOM 815 C CA . ALA A 1 107 ? 5.773 -32.469 -9.078 1 98.69 107 ALA A CA 1
ATOM 816 C C . ALA A 1 107 ? 7.082 -31.703 -9.203 1 98.69 107 ALA A C 1
ATOM 818 O O . ALA A 1 107 ? 7.484 -31 -8.273 1 98.69 107 ALA A O 1
ATOM 819 N N . HIS A 1 108 ? 7.727 -31.844 -10.305 1 98.56 108 HIS A N 1
ATOM 820 C CA . HIS A 1 108 ? 8.961 -31.094 -10.539 1 98.56 108 HIS A CA 1
ATOM 821 C C . HIS A 1 108 ? 8.703 -29.594 -10.547 1 98.56 108 HIS A C 1
ATOM 823 O O . HIS A 1 108 ? 9.453 -28.844 -9.93 1 98.56 108 HIS A O 1
ATOM 829 N N . ALA A 1 109 ? 7.668 -29.172 -11.289 1 98.62 109 ALA A N 1
ATOM 830 C CA . ALA A 1 109 ? 7.328 -27.75 -11.352 1 98.62 109 ALA A CA 1
ATOM 831 C C . ALA A 1 109 ? 7.027 -27.203 -9.953 1 98.62 109 ALA A C 1
ATOM 833 O O . ALA A 1 109 ? 7.453 -26.094 -9.617 1 98.62 109 ALA A O 1
ATOM 834 N N . VAL A 1 110 ? 6.309 -27.969 -9.148 1 98.19 110 VAL A N 1
ATOM 835 C CA . VAL A 1 110 ? 5.949 -27.578 -7.789 1 98.19 110 VAL A CA 1
ATOM 836 C C . VAL A 1 110 ? 7.211 -27.453 -6.938 1 98.19 110 VAL A C 1
ATOM 838 O O . VAL A 1 110 ? 7.398 -26.453 -6.234 1 98.19 110 VAL A O 1
ATOM 841 N N . GLN A 1 111 ? 8.086 -28.406 -7.039 1 97.56 111 GLN A N 1
ATOM 842 C CA . GLN A 1 111 ? 9.305 -28.406 -6.23 1 97.56 111 GLN A CA 1
ATOM 843 C C . GLN A 1 111 ? 10.234 -27.266 -6.633 1 97.56 111 GLN A C 1
ATOM 845 O O . GLN A 1 111 ? 10.844 -26.625 -5.777 1 97.56 111 GLN A O 1
ATOM 850 N N . ALA A 1 112 ? 10.312 -26.969 -7.879 1 97.19 112 ALA A N 1
ATOM 851 C CA . ALA A 1 112 ? 11.32 -26.062 -8.414 1 97.19 112 ALA A CA 1
ATOM 852 C C . ALA A 1 112 ? 10.852 -24.609 -8.336 1 97.19 112 ALA A C 1
ATOM 854 O O . ALA A 1 112 ? 11.625 -23.688 -8.609 1 97.19 112 ALA A O 1
ATOM 855 N N . HIS A 1 113 ? 9.586 -24.391 -7.953 1 96.19 113 HIS A N 1
ATOM 856 C CA . HIS A 1 113 ? 9.094 -23.016 -8.031 1 96.19 113 HIS A CA 1
ATOM 857 C C . HIS A 1 113 ? 9.727 -22.141 -6.957 1 96.19 113 HIS A C 1
ATOM 859 O O . HIS A 1 113 ? 9.797 -20.922 -7.109 1 96.19 113 HIS A O 1
ATOM 865 N N . SER A 1 114 ? 10.148 -22.766 -5.914 1 90.81 114 SER A N 1
ATOM 866 C CA . SER A 1 114 ? 10.742 -22.031 -4.801 1 90.81 114 SER A CA 1
ATOM 867 C C . SER A 1 114 ? 12.234 -21.797 -5.023 1 90.81 114 SER A C 1
ATOM 869 O O . SER A 1 114 ? 12.992 -22.75 -5.227 1 90.81 114 SER A O 1
ATOM 871 N N . TYR A 1 115 ? 12.539 -20.609 -4.926 1 80.75 115 TYR A N 1
ATOM 872 C CA . TYR A 1 115 ? 13.945 -20.281 -5.094 1 80.75 115 TYR A CA 1
ATOM 873 C C . TYR A 1 115 ? 14.789 -20.875 -3.975 1 80.75 115 TYR A C 1
ATOM 875 O O . TYR A 1 115 ? 15.906 -21.344 -4.207 1 80.75 115 TYR A O 1
ATOM 883 N N . SER A 1 116 ? 14.258 -20.984 -2.82 1 81.56 116 SER A N 1
ATOM 884 C CA . SER A 1 116 ? 14.984 -21.453 -1.649 1 81.56 116 SER A CA 1
ATOM 885 C C . SER A 1 116 ? 15.266 -22.953 -1.749 1 81.56 116 SER A C 1
ATOM 887 O O . SER A 1 116 ? 16.156 -23.469 -1.067 1 81.56 116 SER A O 1
ATOM 889 N N . ALA A 1 117 ? 14.484 -23.594 -2.541 1 86.56 117 ALA A N 1
ATOM 890 C CA . ALA A 1 117 ? 14.68 -25.031 -2.721 1 86.56 117 ALA A CA 1
ATOM 891 C C . ALA A 1 117 ? 15.922 -25.312 -3.557 1 86.56 117 ALA A C 1
ATOM 893 O O . ALA A 1 117 ? 16.438 -26.438 -3.557 1 86.56 117 ALA A O 1
ATOM 894 N N . GLN A 1 118 ? 16.406 -24.344 -4.301 1 89.19 118 GLN A N 1
ATOM 895 C CA . GLN A 1 118 ? 17.594 -24.453 -5.133 1 89.19 118 GLN A CA 1
ATOM 896 C C . GLN A 1 118 ? 17.484 -25.594 -6.133 1 89.19 118 GLN A C 1
ATOM 898 O O . GLN A 1 118 ? 18.422 -26.359 -6.324 1 89.19 118 GLN A O 1
ATOM 903 N N . VAL A 1 119 ? 16.328 -25.859 -6.59 1 94.31 119 VAL A N 1
ATOM 904 C CA . VAL A 1 119 ? 16.078 -26.828 -7.66 1 94.31 119 VAL A CA 1
ATOM 905 C C . VAL A 1 119 ? 15.891 -26.078 -8.984 1 94.31 119 VAL A C 1
ATOM 907 O O . VAL A 1 119 ? 15.008 -25.219 -9.094 1 94.31 119 VAL A O 1
ATOM 910 N N . THR A 1 120 ? 16.703 -26.391 -9.969 1 96.19 120 THR A N 1
ATOM 911 C CA . THR A 1 120 ? 16.625 -25.734 -11.266 1 96.19 120 THR A CA 1
ATOM 912 C C . THR A 1 120 ? 15.422 -26.234 -12.062 1 96.19 120 THR A C 1
ATOM 914 O O . THR A 1 120 ? 15.289 -27.438 -12.289 1 96.19 120 THR A O 1
ATOM 917 N N . PRO A 1 121 ? 14.555 -25.312 -12.445 1 97.88 121 PRO A N 1
ATOM 918 C CA . PRO A 1 121 ? 13.453 -25.75 -13.305 1 97.88 121 PRO A CA 1
ATOM 919 C C . PRO A 1 121 ? 13.938 -26.25 -14.664 1 97.88 121 PRO A C 1
ATOM 921 O O . PRO A 1 121 ? 14.672 -25.547 -15.359 1 97.88 121 PRO A O 1
ATOM 924 N N . GLN A 1 122 ? 13.453 -27.391 -15.062 1 97.69 122 GLN A N 1
ATOM 925 C CA . GLN A 1 122 ? 13.953 -28.031 -16.281 1 97.69 122 GLN A CA 1
ATOM 926 C C . GLN A 1 122 ? 12.945 -27.906 -17.422 1 97.69 122 GLN A C 1
ATOM 928 O O . GLN A 1 122 ? 13.312 -27.609 -18.547 1 97.69 122 GLN A O 1
ATOM 933 N N . SER A 1 123 ? 11.734 -28.172 -17.188 1 98.12 123 SER A N 1
ATOM 934 C CA . SER A 1 123 ? 10.703 -28.094 -18.219 1 98.12 123 SER A CA 1
ATOM 935 C C . SER A 1 123 ? 10.195 -26.672 -18.391 1 98.12 123 SER A C 1
ATOM 937 O O . SER A 1 123 ? 10.391 -25.828 -17.531 1 98.12 123 SER A O 1
ATOM 939 N N . VAL A 1 124 ? 9.609 -26.391 -19.531 1 98.5 124 VAL A N 1
ATOM 940 C CA . VAL A 1 124 ? 9.047 -25.062 -19.797 1 98.5 124 VAL A CA 1
ATOM 941 C C . VAL A 1 124 ? 7.941 -24.766 -18.781 1 98.5 124 VAL A C 1
ATOM 943 O O . VAL A 1 124 ? 7.816 -23.641 -18.312 1 98.5 124 VAL A O 1
ATOM 946 N N . GLU A 1 125 ? 7.168 -25.781 -18.406 1 98.75 125 GLU A N 1
ATOM 947 C CA . GLU A 1 125 ? 6.113 -25.609 -17.406 1 98.75 125 GLU A CA 1
ATOM 948 C C . GLU A 1 125 ? 6.699 -25.188 -16.062 1 98.75 125 GLU A C 1
ATOM 950 O O . GLU A 1 125 ? 6.176 -24.297 -15.398 1 98.75 125 GLU A O 1
ATOM 955 N N . ALA A 1 126 ? 7.797 -25.844 -15.664 1 98.75 126 ALA A N 1
ATOM 956 C CA . ALA A 1 126 ? 8.438 -25.516 -14.391 1 98.75 126 ALA A CA 1
ATOM 957 C C . ALA A 1 126 ? 8.961 -24.078 -14.398 1 98.75 126 ALA A C 1
ATOM 959 O O . ALA A 1 126 ? 8.805 -23.359 -13.414 1 98.75 126 ALA A O 1
ATOM 960 N N . LYS A 1 127 ? 9.539 -23.719 -15.516 1 98.62 127 LYS A N 1
ATOM 961 C CA . LYS A 1 127 ? 10.039 -22.344 -15.672 1 98.62 127 LYS A CA 1
ATOM 962 C C . LYS A 1 127 ? 8.898 -21.328 -15.586 1 98.62 127 LYS A C 1
ATOM 964 O O . LYS A 1 127 ? 9.023 -20.312 -14.914 1 98.62 127 LYS A O 1
ATOM 969 N N . ILE A 1 128 ? 7.789 -21.625 -16.203 1 98.75 128 ILE A N 1
ATOM 970 C CA . ILE A 1 128 ? 6.629 -20.734 -16.234 1 98.75 128 ILE A CA 1
ATOM 971 C C . ILE A 1 128 ? 6.043 -20.609 -14.836 1 98.75 128 ILE A C 1
ATOM 973 O O . ILE A 1 128 ? 5.73 -19.5 -14.383 1 98.75 128 ILE A O 1
ATOM 977 N N . VAL A 1 129 ? 5.906 -21.703 -14.109 1 98.75 129 VAL A N 1
ATOM 978 C CA . VAL A 1 129 ? 5.316 -21.672 -12.773 1 98.75 129 VAL A CA 1
ATOM 979 C C . VAL A 1 129 ? 6.188 -20.828 -11.844 1 98.75 129 VAL A C 1
ATOM 981 O O . VAL A 1 129 ? 5.68 -20.016 -11.078 1 98.75 129 VAL A O 1
ATOM 984 N N . GLN A 1 130 ? 7.496 -21.016 -11.914 1 98.12 130 GLN A N 1
ATOM 985 C CA . GLN A 1 130 ? 8.398 -20.234 -11.086 1 98.12 130 GLN A CA 1
ATOM 986 C C . GLN A 1 130 ? 8.289 -18.75 -11.406 1 98.12 130 GLN A C 1
ATOM 988 O O . GLN A 1 130 ? 8.156 -17.922 -10.5 1 98.12 130 GLN A O 1
ATOM 993 N N . ASP A 1 131 ? 8.32 -18.422 -12.695 1 98.25 131 ASP A N 1
ATOM 994 C CA . ASP A 1 131 ? 8.219 -17.031 -13.117 1 98.25 131 ASP A CA 1
ATOM 995 C C . ASP A 1 131 ? 6.875 -16.438 -12.703 1 98.25 131 ASP A C 1
ATOM 997 O O . ASP A 1 131 ? 6.812 -15.289 -12.242 1 98.25 131 ASP A O 1
ATOM 1001 N N . ALA A 1 132 ? 5.824 -17.188 -12.93 1 98.44 132 ALA A N 1
ATOM 1002 C CA . ALA A 1 132 ? 4.477 -16.719 -12.633 1 98.44 132 ALA A CA 1
ATOM 1003 C C . ALA A 1 132 ? 4.332 -16.375 -11.148 1 98.44 132 ALA A C 1
ATOM 1005 O O . ALA A 1 132 ? 3.744 -15.344 -10.805 1 98.44 132 ALA A O 1
ATOM 1006 N N . ASP A 1 133 ? 4.812 -17.234 -10.336 1 97.5 133 ASP A N 1
ATOM 1007 C CA . ASP A 1 133 ? 4.777 -17 -8.898 1 97.5 133 ASP A CA 1
ATOM 1008 C C . ASP A 1 133 ? 5.621 -15.781 -8.523 1 97.5 133 ASP A C 1
ATOM 1010 O O . ASP A 1 133 ? 5.207 -14.953 -7.707 1 97.5 133 ASP A O 1
ATOM 1014 N N . ARG A 1 134 ? 6.797 -15.68 -9.102 1 96.81 134 ARG A N 1
ATOM 1015 C CA . ARG A 1 134 ? 7.699 -14.57 -8.82 1 96.81 134 ARG A CA 1
ATOM 1016 C C . ARG A 1 134 ? 7.098 -13.242 -9.281 1 96.81 134 ARG A C 1
ATOM 1018 O O . ARG A 1 134 ? 7.289 -12.211 -8.641 1 96.81 134 ARG A O 1
ATOM 1025 N N . LEU A 1 135 ? 6.391 -13.258 -10.406 1 97.88 135 LEU A N 1
ATOM 1026 C CA . LEU A 1 135 ? 5.73 -12.062 -10.914 1 97.88 135 LEU A CA 1
ATOM 1027 C C . LEU A 1 135 ? 4.711 -11.539 -9.906 1 97.88 135 LEU A C 1
ATOM 1029 O O . LEU A 1 135 ? 4.477 -10.328 -9.828 1 97.88 135 LEU A O 1
ATOM 1033 N N . ASP A 1 136 ? 4.172 -12.461 -9.109 1 97.31 136 ASP A N 1
ATOM 1034 C CA . ASP A 1 136 ? 3.154 -12.07 -8.141 1 97.31 136 ASP A CA 1
ATOM 1035 C C . ASP A 1 136 ? 3.766 -11.258 -7 1 97.31 136 ASP A C 1
ATOM 1037 O O . ASP A 1 136 ? 3.047 -10.586 -6.254 1 97.31 136 ASP A O 1
ATOM 1041 N N . ALA A 1 137 ? 5.066 -11.234 -6.844 1 96.12 137 ALA A N 1
ATOM 1042 C CA . ALA A 1 137 ? 5.746 -10.562 -5.742 1 96.12 137 ALA A CA 1
ATOM 1043 C C . ALA A 1 137 ? 6.102 -9.125 -6.109 1 96.12 137 ALA A C 1
ATOM 1045 O O . ALA A 1 137 ? 6.477 -8.328 -5.246 1 96.12 137 ALA A O 1
ATOM 1046 N N . ILE A 1 138 ? 5.973 -8.781 -7.426 1 97.19 138 ILE A N 1
ATOM 1047 C CA . ILE A 1 138 ? 6.434 -7.465 -7.844 1 97.19 138 ILE A CA 1
ATOM 1048 C C . ILE A 1 138 ? 5.312 -6.734 -8.578 1 97.19 138 ILE A C 1
ATOM 1050 O O . ILE A 1 138 ? 4.227 -7.285 -8.773 1 97.19 138 ILE A O 1
ATOM 1054 N N . GLY A 1 139 ? 5.535 -5.453 -8.93 1 98.19 139 GLY A N 1
ATOM 1055 C CA . GLY A 1 139 ? 4.492 -4.613 -9.5 1 98.19 139 GLY A CA 1
ATOM 1056 C C . GLY A 1 139 ? 3.627 -3.943 -8.453 1 98.19 139 GLY A C 1
ATOM 1057 O O . GLY A 1 139 ? 4.059 -3.746 -7.312 1 98.19 139 GLY A O 1
ATOM 1058 N N . MET A 1 140 ? 2.402 -3.545 -8.836 1 98.69 140 MET A N 1
ATOM 1059 C CA . MET A 1 140 ? 1.502 -2.832 -7.934 1 98.69 140 MET A CA 1
ATOM 1060 C C . MET A 1 140 ? 0.974 -3.76 -6.848 1 98.69 140 MET A C 1
ATOM 1062 O O . MET A 1 140 ? 0.726 -3.326 -5.719 1 98.69 140 MET A O 1
ATOM 1066 N N . ILE A 1 141 ? 0.873 -5.035 -7.164 1 98.06 141 ILE A N 1
ATOM 1067 C CA . ILE A 1 141 ? 0.506 -6.023 -6.156 1 98.06 141 ILE A CA 1
ATOM 1068 C C . ILE A 1 141 ? 1.607 -6.117 -5.102 1 98.06 141 ILE A C 1
ATOM 1070 O O . ILE A 1 141 ? 1.326 -6.145 -3.9 1 98.06 141 ILE A O 1
ATOM 1074 N N . GLY A 1 142 ? 2.846 -6.172 -5.605 1 97.88 142 GLY A N 1
ATOM 1075 C CA . GLY A 1 142 ? 3.965 -6.168 -4.676 1 97.88 142 GLY A CA 1
ATOM 1076 C C . GLY A 1 142 ? 3.979 -4.957 -3.764 1 97.88 142 GLY A C 1
ATOM 1077 O O . GLY A 1 142 ? 4.238 -5.078 -2.564 1 97.88 142 GLY A O 1
ATOM 1078 N N . VAL A 1 143 ? 3.691 -3.809 -4.312 1 98.62 143 VAL A N 1
ATOM 1079 C CA . VAL A 1 143 ? 3.613 -2.57 -3.545 1 98.62 143 VAL A CA 1
ATOM 1080 C C . VAL A 1 143 ? 2.518 -2.686 -2.486 1 98.62 143 VAL A C 1
ATOM 1082 O O . VAL A 1 143 ? 2.756 -2.414 -1.307 1 98.62 143 VAL A O 1
ATOM 1085 N N . ALA A 1 144 ? 1.33 -3.078 -2.889 1 98.56 144 ALA A N 1
ATOM 1086 C CA . ALA A 1 144 ? 0.199 -3.217 -1.975 1 98.56 144 ALA A CA 1
ATOM 1087 C C . ALA A 1 144 ? 0.522 -4.191 -0.846 1 98.56 144 ALA A C 1
ATOM 1089 O O . ALA A 1 144 ? 0.271 -3.9 0.325 1 98.56 144 ALA A O 1
ATOM 1090 N N . ARG A 1 145 ? 1.105 -5.281 -1.184 1 97.5 145 ARG A N 1
ATOM 1091 C CA . ARG A 1 145 ? 1.436 -6.305 -0.198 1 97.5 145 ARG A CA 1
ATOM 1092 C C . ARG A 1 145 ? 2.508 -5.812 0.768 1 97.5 145 ARG A C 1
ATOM 1094 O O . ARG A 1 145 ? 2.48 -6.141 1.956 1 97.5 145 ARG A O 1
ATOM 1101 N N . CYS A 1 146 ? 3.467 -5.109 0.247 1 98 146 CYS A N 1
ATOM 1102 C CA . CYS A 1 146 ? 4.523 -4.555 1.086 1 98 146 CYS A CA 1
ATOM 1103 C C . CYS A 1 146 ? 3.939 -3.717 2.217 1 98 146 CYS A C 1
ATOM 1105 O O . CYS A 1 146 ? 4.25 -3.945 3.387 1 98 146 CYS A O 1
ATOM 1107 N N . PHE A 1 147 ? 3.057 -2.826 1.871 1 98.38 147 PHE A N 1
ATOM 1108 C CA . PHE A 1 147 ? 2.475 -1.96 2.889 1 98.38 147 PHE A CA 1
ATOM 1109 C C . PHE A 1 147 ? 1.473 -2.727 3.744 1 98.38 147 PHE A C 1
ATOM 1111 O O . PHE A 1 147 ? 1.33 -2.453 4.938 1 98.38 147 PHE A O 1
ATOM 1118 N N . TYR A 1 148 ? 0.764 -3.68 3.174 1 97.88 148 TYR A N 1
ATOM 1119 C CA . TYR A 1 148 ? -0.137 -4.547 3.922 1 97.88 148 TYR A CA 1
ATOM 1120 C C . TYR A 1 148 ? 0.612 -5.297 5.016 1 97.88 148 TYR A C 1
ATOM 1122 O O . TYR A 1 148 ? 0.188 -5.301 6.176 1 97.88 148 TYR A O 1
ATOM 1130 N N . VAL A 1 149 ? 1.712 -5.902 4.672 1 96.81 149 VAL A N 1
ATOM 1131 C CA . VAL A 1 149 ? 2.508 -6.668 5.625 1 96.81 149 VAL A CA 1
ATOM 1132 C C . VAL A 1 149 ? 3.057 -5.734 6.707 1 96.81 149 VAL A C 1
ATOM 1134 O O . VAL A 1 149 ? 3.086 -6.094 7.887 1 96.81 149 VAL A O 1
ATOM 1137 N N . ALA A 1 150 ? 3.479 -4.547 6.316 1 96.88 150 ALA A N 1
ATOM 1138 C CA . ALA A 1 150 ? 3.941 -3.561 7.293 1 96.88 150 ALA A CA 1
ATOM 1139 C C . ALA A 1 150 ? 2.852 -3.248 8.312 1 96.88 150 ALA A C 1
ATOM 1141 O O . ALA A 1 150 ? 3.125 -3.17 9.516 1 96.88 150 ALA A O 1
ATOM 1142 N N . GLY A 1 151 ? 1.64 -3.018 7.812 1 96.5 151 GLY A N 1
ATOM 1143 C CA . GLY A 1 151 ? 0.517 -2.807 8.711 1 96.5 151 GLY A CA 1
ATOM 1144 C C . GLY A 1 151 ? 0.294 -3.963 9.672 1 96.5 151 GLY A C 1
ATOM 1145 O O . GLY A 1 151 ? 0.115 -3.754 10.867 1 96.5 151 GLY A O 1
ATOM 1146 N N . ARG A 1 152 ? 0.356 -5.152 9.141 1 95.06 152 ARG A N 1
ATOM 1147 C CA . ARG A 1 152 ? 0.159 -6.352 9.945 1 95.06 152 ARG A CA 1
ATOM 1148 C C . ARG A 1 152 ? 1.215 -6.457 11.039 1 95.06 152 ARG A C 1
ATOM 1150 O O . ARG A 1 152 ? 0.911 -6.855 12.164 1 95.06 152 ARG A O 1
ATOM 1157 N N . MET A 1 153 ? 2.42 -6.062 10.727 1 95.12 153 MET A N 1
ATOM 1158 C CA . MET A 1 153 ? 3.553 -6.195 11.641 1 95.12 153 MET A CA 1
ATOM 1159 C C . MET A 1 153 ? 3.664 -4.98 12.555 1 95.12 153 MET A C 1
ATOM 1161 O O . MET A 1 153 ? 4.426 -4.996 13.523 1 95.12 153 MET A O 1
ATOM 1165 N N . GLY A 1 154 ? 2.965 -3.893 12.219 1 94.19 154 GLY A N 1
ATOM 1166 C CA . GLY A 1 154 ? 3.057 -2.66 12.984 1 94.19 154 GLY A CA 1
ATOM 1167 C C . GLY A 1 154 ? 4.316 -1.868 12.688 1 94.19 154 GLY A C 1
ATOM 1168 O O . GLY A 1 154 ? 4.785 -1.099 13.531 1 94.19 154 GLY A O 1
ATOM 1169 N N . SER A 1 155 ? 4.906 -2.139 11.562 1 95.19 155 SER A N 1
ATOM 1170 C CA . SER A 1 155 ? 6.086 -1.387 11.148 1 95.19 155 SER A CA 1
ATOM 1171 C C . SER A 1 155 ? 5.703 -0 10.641 1 95.19 155 SER A C 1
ATOM 1173 O O . SER A 1 155 ? 4.547 0.24 10.281 1 95.19 155 SER A O 1
ATOM 1175 N N . ALA A 1 156 ? 6.676 0.938 10.656 1 96 156 ALA A N 1
ATOM 1176 C CA . ALA A 1 156 ? 6.43 2.268 10.102 1 96 156 ALA A CA 1
ATOM 1177 C C . ALA A 1 156 ? 6.504 2.25 8.578 1 96 156 ALA A C 1
ATOM 1179 O O . ALA A 1 156 ? 7.137 1.371 7.992 1 96 156 ALA A O 1
ATOM 1180 N N . LEU A 1 157 ? 5.887 3.172 7.922 1 97.06 157 LEU A N 1
ATOM 1181 C CA . LEU A 1 157 ? 5.969 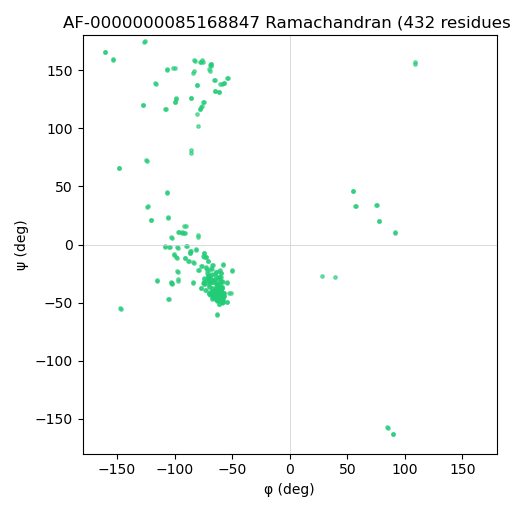3.271 6.469 1 97.06 157 LEU A CA 1
ATOM 1182 C C . LEU A 1 157 ? 7.395 3.574 6.023 1 97.06 157 LEU A C 1
ATOM 1184 O O . LEU A 1 157 ? 7.898 2.965 5.078 1 97.06 157 LEU A O 1
ATOM 1188 N N . TYR A 1 158 ? 8.008 4.52 6.691 1 97.12 158 TYR A N 1
ATOM 1189 C CA . TYR A 1 158 ? 9.375 4.941 6.418 1 97.12 158 TYR A CA 1
ATOM 1190 C C . TYR A 1 158 ? 9.969 5.676 7.617 1 97.12 158 TYR A C 1
ATOM 1192 O O . TYR A 1 158 ? 9.258 6 8.57 1 97.12 158 TYR A O 1
ATOM 1200 N N . GLU A 1 159 ? 11.258 5.871 7.656 1 95.5 159 GLU A N 1
ATOM 1201 C CA . GLU A 1 159 ? 11.914 6.719 8.648 1 95.5 159 GLU A CA 1
ATOM 1202 C C . GLU A 1 159 ? 11.734 8.195 8.312 1 95.5 159 GLU A C 1
ATOM 1204 O O . GLU A 1 159 ? 12.172 8.656 7.254 1 95.5 159 GLU A O 1
ATOM 1209 N N . PRO A 1 160 ? 11.117 8.961 9.133 1 94.31 160 PRO A N 1
ATOM 1210 C CA . PRO A 1 160 ? 10.641 10.297 8.773 1 94.31 160 PRO A CA 1
ATOM 1211 C C . PRO A 1 160 ? 11.766 11.234 8.352 1 94.31 160 PRO A C 1
ATOM 1213 O O . PRO A 1 160 ? 11.562 12.102 7.5 1 94.31 160 PRO A O 1
ATOM 1216 N N . LEU A 1 161 ? 12.945 11.125 8.906 1 94.69 161 LEU A N 1
ATOM 1217 C CA . LEU A 1 161 ? 14.016 12.086 8.648 1 94.69 161 LEU A CA 1
ATOM 1218 C C . LEU A 1 161 ? 14.977 11.562 7.59 1 94.69 161 LEU A C 1
ATOM 1220 O O . LEU A 1 161 ? 15.844 12.297 7.113 1 94.69 161 LEU A O 1
ATOM 1224 N N . ASP A 1 162 ? 14.859 10.281 7.254 1 95.81 162 ASP A N 1
ATOM 1225 C CA . ASP A 1 162 ? 15.688 9.672 6.219 1 95.81 162 ASP A CA 1
ATOM 1226 C C . ASP A 1 162 ? 14.922 8.562 5.492 1 95.81 162 ASP A C 1
ATOM 1228 O O . ASP A 1 162 ? 15.32 7.398 5.535 1 95.81 162 ASP A O 1
ATOM 1232 N N . PRO A 1 163 ? 13.875 8.977 4.781 1 96.62 163 PRO A N 1
ATOM 1233 C CA . PRO A 1 163 ? 12.984 7.996 4.152 1 96.62 163 PRO A CA 1
ATOM 1234 C C . PRO A 1 163 ? 13.711 7.098 3.15 1 96.62 163 PRO A C 1
ATOM 1236 O O . PRO A 1 163 ? 13.305 5.957 2.93 1 96.62 163 PRO A O 1
ATOM 1239 N N . GLN A 1 164 ? 14.828 7.551 2.572 1 97.06 164 GLN A N 1
ATOM 1240 C CA . GLN A 1 164 ? 15.531 6.797 1.536 1 97.06 164 GLN A CA 1
ATOM 1241 C C . GLN A 1 164 ? 16.766 6.105 2.1 1 97.06 164 GLN A C 1
ATOM 1243 O O . GLN A 1 164 ? 17.594 5.586 1.344 1 97.06 164 GLN A O 1
ATOM 1248 N N . ALA A 1 165 ? 16.953 6.18 3.393 1 97.06 165 ALA A N 1
ATOM 1249 C CA . ALA A 1 165 ? 18.078 5.543 4.082 1 97.06 165 ALA A CA 1
ATOM 1250 C C . ALA A 1 165 ? 19.406 5.984 3.486 1 97.06 165 ALA A C 1
ATOM 1252 O O . ALA A 1 165 ? 20.281 5.148 3.195 1 97.06 165 ALA A O 1
ATOM 1253 N N . GLN A 1 166 ? 19.547 7.238 3.266 1 96.25 166 GLN A N 1
ATOM 1254 C CA . GLN A 1 166 ? 20.781 7.773 2.697 1 96.25 166 GLN A CA 1
ATOM 1255 C C . GLN A 1 166 ? 21.906 7.781 3.729 1 96.25 166 GLN A C 1
ATOM 1257 O O . GLN A 1 166 ? 23.078 7.656 3.373 1 96.25 166 GLN A O 1
ATOM 1262 N N . ALA A 1 167 ? 21.562 7.922 5.035 1 95.56 167 ALA A N 1
ATOM 1263 C CA . ALA A 1 167 ? 22.562 8.062 6.094 1 95.56 167 ALA A CA 1
ATOM 1264 C C . ALA A 1 167 ? 22.438 6.941 7.121 1 95.56 167 ALA A C 1
ATOM 1266 O O . ALA A 1 167 ? 22.828 7.109 8.281 1 95.56 167 ALA A O 1
ATOM 1267 N N . ARG A 1 168 ? 21.859 5.898 6.777 1 95.38 168 ARG A N 1
ATOM 1268 C CA . ARG A 1 168 ? 21.641 4.746 7.648 1 95.38 168 ARG A CA 1
ATOM 1269 C C . ARG A 1 168 ? 21.531 3.459 6.836 1 95.38 168 ARG A C 1
ATOM 1271 O O . ARG A 1 168 ? 21.266 3.5 5.633 1 95.38 168 ARG A O 1
ATOM 1278 N N . PRO A 1 169 ? 21.766 2.312 7.445 1 97.19 169 PRO A N 1
ATOM 1279 C CA . PRO A 1 169 ? 21.484 1.064 6.73 1 97.19 169 PRO A CA 1
ATOM 1280 C C . PRO A 1 169 ? 19.984 0.832 6.508 1 97.19 169 PRO A C 1
ATOM 1282 O O . PRO A 1 169 ? 19.156 1.42 7.203 1 97.19 169 PRO A O 1
ATOM 1285 N N . LEU A 1 170 ? 19.672 0.068 5.496 1 97.19 170 LEU A N 1
ATOM 1286 C CA . LEU A 1 170 ? 18.297 -0.338 5.281 1 97.19 170 LEU A CA 1
ATOM 1287 C C . LEU A 1 170 ? 17.781 -1.152 6.461 1 97.19 170 LEU A C 1
ATOM 1289 O O . LEU A 1 170 ? 18.484 -2.021 6.98 1 97.19 170 LEU A O 1
ATOM 1293 N N . GLU A 1 171 ? 16.672 -0.855 6.961 1 96.88 171 GLU A N 1
ATOM 1294 C CA . GLU A 1 171 ? 16 -1.58 8.031 1 96.88 171 GLU A CA 1
ATOM 1295 C C . GLU A 1 171 ? 14.594 -1.997 7.605 1 96.88 171 GLU A C 1
ATOM 1297 O O . GLU A 1 171 ? 13.602 -1.521 8.164 1 96.88 171 GLU A O 1
ATOM 1302 N N . ASP A 1 172 ? 14.438 -2.955 6.742 1 92.25 172 ASP A N 1
ATOM 1303 C CA . ASP A 1 172 ? 13.188 -3.271 6.059 1 92.25 172 ASP A CA 1
ATOM 1304 C C . ASP A 1 172 ? 12.211 -3.975 6.996 1 92.25 172 ASP A C 1
ATOM 1306 O O . ASP A 1 172 ? 11.023 -4.098 6.688 1 92.25 172 ASP A O 1
ATOM 1310 N N . GLY A 1 173 ? 12.625 -4.402 8.188 1 93.69 173 GLY A N 1
ATOM 1311 C CA . GLY A 1 173 ? 11.695 -4.883 9.195 1 93.69 173 GLY A CA 1
ATOM 1312 C C . GLY A 1 173 ? 11 -3.768 9.945 1 93.69 173 GLY A C 1
ATOM 1313 O O . GLY A 1 173 ? 9.922 -3.973 10.508 1 93.69 173 GLY A O 1
ATOM 1314 N N . ARG A 1 174 ? 11.586 -2.615 9.938 1 94.94 174 ARG A N 1
ATOM 1315 C CA . ARG A 1 174 ? 11.078 -1.482 10.703 1 94.94 174 ARG A CA 1
ATOM 1316 C C . ARG A 1 174 ? 10.359 -0.488 9.805 1 94.94 174 ARG A C 1
ATOM 1318 O O . ARG A 1 174 ? 9.422 0.185 10.234 1 94.94 174 ARG A O 1
ATOM 1325 N N . TYR A 1 175 ? 10.922 -0.449 8.531 1 97.06 175 TYR A N 1
ATOM 1326 C CA . TYR A 1 175 ? 10.406 0.542 7.598 1 97.06 175 TYR A CA 1
ATOM 1327 C C . TYR A 1 175 ? 10 -0.111 6.281 1 97.06 175 TYR A C 1
ATOM 1329 O O . TYR A 1 175 ? 10.844 -0.675 5.574 1 97.06 175 TYR A O 1
ATOM 1337 N N . ALA A 1 176 ? 8.75 0.012 5.938 1 97.75 176 ALA A N 1
ATOM 1338 C CA . ALA A 1 176 ? 8.203 -0.618 4.742 1 97.75 176 ALA A CA 1
ATOM 1339 C C . ALA A 1 176 ? 8.945 -0.155 3.488 1 97.75 176 ALA A C 1
ATOM 1341 O O . ALA A 1 176 ? 9.289 -0.967 2.629 1 97.75 176 ALA A O 1
ATOM 1342 N N . LEU A 1 177 ? 9.203 1.141 3.408 1 97.94 177 LEU A N 1
ATOM 1343 C CA . LEU A 1 177 ? 9.836 1.711 2.223 1 97.94 177 LEU A CA 1
ATOM 1344 C C . LEU A 1 177 ? 11.219 1.113 1.999 1 97.94 177 LEU A C 1
ATOM 1346 O O . LEU A 1 177 ? 11.68 1.017 0.86 1 97.94 177 LEU A O 1
ATOM 1350 N N . ASP A 1 178 ? 11.875 0.726 3.037 1 98.12 178 ASP A N 1
ATOM 1351 C CA . ASP A 1 178 ? 13.211 0.143 2.932 1 98.12 178 ASP A CA 1
ATOM 1352 C C . ASP A 1 178 ? 13.156 -1.218 2.24 1 98.12 178 ASP A C 1
ATOM 1354 O O . ASP A 1 178 ? 14.18 -1.715 1.765 1 98.12 178 ASP A O 1
ATOM 1358 N N . HIS A 1 179 ? 11.992 -1.838 2.234 1 97.62 179 HIS A N 1
ATOM 1359 C CA . HIS A 1 179 ? 11.844 -3.152 1.62 1 97.62 179 HIS A CA 1
ATOM 1360 C C . HIS A 1 179 ? 12.016 -3.078 0.107 1 97.62 179 HIS A C 1
ATOM 1362 O O . HIS A 1 179 ? 12.438 -4.055 -0.522 1 97.62 179 HIS A O 1
ATOM 1368 N N . PHE A 1 180 ? 11.766 -1.963 -0.496 1 97.5 180 PHE A N 1
ATOM 1369 C CA . PHE A 1 180 ? 11.867 -1.799 -1.941 1 97.5 180 PHE A CA 1
ATOM 1370 C C . PHE A 1 180 ? 13.305 -2.006 -2.408 1 97.5 180 PHE A C 1
ATOM 1372 O O . PHE A 1 180 ? 13.594 -2.963 -3.129 1 97.5 180 PHE A O 1
ATOM 1379 N N . PRO A 1 181 ? 14.258 -1.188 -1.921 1 96.44 181 PRO A N 1
ATOM 1380 C CA . PRO A 1 181 ? 15.641 -1.413 -2.352 1 96.44 181 PRO A CA 1
ATOM 1381 C C . PRO A 1 181 ? 16.25 -2.688 -1.762 1 96.44 181 PRO A C 1
ATOM 1383 O O . PRO A 1 181 ? 17.125 -3.293 -2.367 1 96.44 181 PRO A O 1
ATOM 1386 N N . ALA A 1 182 ? 15.758 -3.094 -0.598 1 96.31 182 ALA A N 1
ATOM 1387 C CA . ALA A 1 182 ? 16.328 -4.27 0.058 1 96.31 182 ALA A CA 1
ATOM 1388 C C . ALA A 1 182 ? 15.938 -5.547 -0.682 1 96.31 182 ALA A C 1
ATOM 1390 O O . ALA A 1 182 ? 16.703 -6.516 -0.699 1 96.31 182 ALA A O 1
ATOM 1391 N N . LYS A 1 183 ? 14.758 -5.578 -1.32 1 94.88 183 LYS A N 1
ATOM 1392 C CA . LYS A 1 183 ? 14.305 -6.859 -1.854 1 94.88 183 LYS A CA 1
ATOM 1393 C C . LYS A 1 183 ? 13.508 -6.668 -3.141 1 94.88 183 LYS A C 1
ATOM 1395 O O . LYS A 1 183 ? 13.875 -7.207 -4.188 1 94.88 183 LYS A O 1
ATOM 1400 N N . LEU A 1 184 ? 12.461 -5.891 -3.18 1 95.81 184 LEU A N 1
ATOM 1401 C CA . LEU A 1 184 ? 11.469 -5.859 -4.246 1 95.81 184 LEU A CA 1
ATOM 1402 C C . LEU A 1 184 ? 12.094 -5.422 -5.566 1 95.81 184 LEU A C 1
ATOM 1404 O O . LEU A 1 184 ? 11.797 -5.996 -6.617 1 95.81 184 LEU A O 1
ATOM 1408 N N . LEU A 1 185 ? 13 -4.449 -5.512 1 95.06 185 LEU A N 1
ATOM 1409 C CA . LEU A 1 185 ? 13.57 -3.898 -6.734 1 95.06 185 LEU A CA 1
ATOM 1410 C C . LEU A 1 185 ? 14.695 -4.789 -7.258 1 95.06 185 LEU A C 1
ATOM 1412 O O . LEU A 1 185 ? 15.172 -4.594 -8.375 1 95.06 185 LEU A O 1
ATOM 1416 N N . ARG A 1 186 ? 15.016 -5.816 -6.508 1 92.19 186 ARG A N 1
ATOM 1417 C CA . ARG A 1 186 ? 16.047 -6.758 -6.93 1 92.19 186 ARG A CA 1
ATOM 1418 C C . ARG A 1 186 ? 15.422 -8.023 -7.52 1 92.19 186 ARG A C 1
ATOM 1420 O O . ARG A 1 186 ? 16.125 -8.859 -8.086 1 92.19 186 ARG A O 1
ATOM 1427 N N . LEU A 1 187 ? 14.164 -8.18 -7.43 1 89.88 187 LEU A N 1
ATOM 1428 C CA . LEU A 1 187 ? 13.469 -9.398 -7.836 1 89.88 187 LEU A CA 1
ATOM 1429 C C . LEU A 1 187 ? 13.273 -9.438 -9.344 1 89.88 187 LEU A C 1
ATOM 1431 O O . LEU A 1 187 ? 12.711 -10.391 -9.883 1 89.88 187 LEU A O 1
ATOM 1435 N N . ALA A 1 188 ? 13.812 -8.539 -10.109 1 84.44 188 ALA A N 1
ATOM 1436 C CA . ALA A 1 188 ? 13.617 -8.531 -11.555 1 84.44 188 ALA A CA 1
ATOM 1437 C C . ALA A 1 188 ? 14.633 -9.438 -12.25 1 84.44 188 ALA A C 1
ATOM 1439 O O . ALA A 1 188 ? 14.484 -9.758 -13.43 1 84.44 188 ALA A O 1
ATOM 1440 N N . GLU A 1 189 ? 15.516 -9.93 -11.5 1 87.62 189 GLU A N 1
ATOM 1441 C CA . GLU A 1 189 ? 16.531 -10.773 -12.109 1 87.62 189 GLU A CA 1
ATOM 1442 C C . GLU A 1 189 ? 16.219 -12.25 -11.914 1 87.62 189 GLU A C 1
ATOM 1444 O O . GLU A 1 189 ? 15.5 -12.625 -10.984 1 87.62 189 GLU A O 1
ATOM 1449 N N . GLY A 1 190 ? 16.672 -13.07 -12.836 1 90.88 190 GLY A N 1
ATOM 1450 C CA . GLY A 1 190 ? 16.641 -14.516 -12.648 1 90.88 190 GLY A CA 1
ATOM 1451 C C . GLY A 1 190 ? 15.375 -15.156 -13.188 1 90.88 190 GLY A C 1
ATOM 1452 O O . GLY A 1 190 ? 15.062 -16.297 -12.844 1 90.88 190 GLY A O 1
ATOM 1453 N N . PHE A 1 191 ? 14.555 -14.422 -13.93 1 96.38 191 PHE A N 1
ATOM 1454 C CA . PHE A 1 191 ? 13.406 -15.047 -14.586 1 96.38 191 PHE A CA 1
ATOM 1455 C C . PHE A 1 191 ? 13.859 -16.047 -15.633 1 96.38 191 PHE A C 1
ATOM 1457 O O . PHE A 1 191 ? 14.836 -15.812 -16.344 1 96.38 191 PHE A O 1
ATOM 1464 N N . GLN A 1 192 ? 13.18 -17.062 -15.703 1 97.25 192 GLN A N 1
ATOM 1465 C CA . GLN A 1 192 ? 13.578 -18.188 -16.531 1 97.25 192 GLN A CA 1
ATOM 1466 C C . GLN A 1 192 ? 13.141 -18 -17.984 1 97.25 192 GLN A C 1
ATOM 1468 O O . GLN A 1 192 ? 13.789 -18.5 -18.906 1 97.25 192 GLN A O 1
ATOM 1473 N N . THR A 1 193 ? 12.039 -17.359 -18.25 1 98.12 193 THR A N 1
ATOM 1474 C CA . THR A 1 193 ? 11.469 -17.203 -19.594 1 98.12 193 THR A CA 1
ATOM 1475 C C . THR A 1 193 ? 11.664 -15.781 -20.094 1 98.12 193 THR A C 1
ATOM 1477 O O . THR A 1 193 ? 11.75 -14.836 -19.297 1 98.12 193 THR A O 1
ATOM 1480 N N . ALA A 1 194 ? 11.773 -15.625 -21.422 1 97.75 194 ALA A N 1
ATOM 1481 C CA . ALA A 1 194 ? 11.906 -14.297 -22.016 1 97.75 194 ALA A CA 1
ATOM 1482 C C . ALA A 1 194 ? 10.688 -13.422 -21.703 1 97.75 194 ALA A C 1
ATOM 1484 O O . ALA A 1 194 ? 10.836 -12.25 -21.359 1 97.75 194 ALA A O 1
ATOM 1485 N N . CYS A 1 195 ? 9.5 -14.031 -21.766 1 98.06 195 CYS A N 1
ATOM 1486 C CA . CYS A 1 195 ? 8.273 -13.312 -21.453 1 98.06 195 CYS A CA 1
ATOM 1487 C C . CYS A 1 195 ? 8.242 -12.898 -19.984 1 98.06 195 CYS A C 1
ATOM 1489 O O . CYS A 1 195 ? 7.879 -11.758 -19.672 1 98.06 195 CYS A O 1
ATOM 1491 N N . GLY A 1 196 ? 8.609 -13.805 -19.141 1 98.19 196 GLY A N 1
ATOM 1492 C CA . GLY A 1 196 ? 8.664 -13.484 -17.719 1 98.19 196 GLY A CA 1
ATOM 1493 C C . GLY A 1 196 ? 9.594 -12.32 -17.406 1 98.19 196 GLY A C 1
ATOM 1494 O O . GLY A 1 196 ? 9.242 -11.43 -16.625 1 98.19 196 GLY A O 1
ATOM 1495 N N . ALA A 1 197 ? 10.727 -12.344 -18.062 1 98 197 ALA A N 1
ATOM 1496 C CA . ALA A 1 197 ? 11.703 -11.273 -17.859 1 98 197 ALA A CA 1
ATOM 1497 C C . ALA A 1 197 ? 11.156 -9.93 -18.328 1 98 197 ALA A C 1
ATOM 1499 O O . ALA A 1 197 ? 11.344 -8.906 -17.672 1 98 197 ALA A O 1
ATOM 1500 N N . ARG A 1 198 ? 10.516 -9.961 -19.422 1 97.88 198 ARG A N 1
ATOM 1501 C CA . ARG A 1 198 ? 9.93 -8.742 -19.969 1 97.88 198 ARG A CA 1
ATOM 1502 C C . ARG A 1 198 ? 8.859 -8.18 -19.047 1 97.88 198 ARG A C 1
ATOM 1504 O O . ARG A 1 198 ? 8.859 -6.988 -18.734 1 97.88 198 ARG A O 1
ATOM 1511 N N . LEU A 1 199 ? 7.965 -9.039 -18.594 1 97.88 199 LEU A N 1
ATOM 1512 C CA . LEU A 1 199 ? 6.895 -8.609 -17.688 1 97.88 199 LEU A CA 1
ATOM 1513 C C . LEU A 1 199 ? 7.461 -8.109 -16.375 1 97.88 199 LEU A C 1
ATOM 1515 O O . LEU A 1 199 ? 6.961 -7.137 -15.805 1 97.88 199 LEU A O 1
ATOM 1519 N N . ALA A 1 200 ? 8.492 -8.797 -15.914 1 98.06 200 ALA A N 1
ATOM 1520 C CA . ALA A 1 200 ? 9.156 -8.359 -14.688 1 98.06 200 ALA A CA 1
ATOM 1521 C C . ALA A 1 200 ? 9.711 -6.945 -14.836 1 98.06 200 ALA A C 1
ATOM 1523 O O . ALA A 1 200 ? 9.609 -6.133 -13.914 1 98.06 200 ALA A O 1
ATOM 1524 N N . GLY A 1 201 ? 10.32 -6.668 -15.992 1 97.69 201 GLY A N 1
ATOM 1525 C CA . GLY A 1 201 ? 10.82 -5.332 -16.266 1 97.69 201 GLY A CA 1
ATOM 1526 C C . GLY A 1 201 ? 9.734 -4.27 -16.234 1 97.69 201 GLY A C 1
ATOM 1527 O O . GLY A 1 201 ? 9.93 -3.191 -15.672 1 97.69 201 GLY A O 1
ATOM 1528 N N . GLU A 1 202 ? 8.625 -4.578 -16.812 1 97.75 202 GLU A N 1
ATOM 1529 C CA . GLU A 1 202 ? 7.488 -3.666 -16.812 1 97.75 202 GLU A CA 1
ATOM 1530 C C . GLU A 1 202 ? 6.977 -3.4 -15.406 1 97.75 202 GLU A C 1
ATOM 1532 O O . GLU A 1 202 ? 6.672 -2.26 -15.055 1 97.75 202 GLU A O 1
ATOM 1537 N N . ARG A 1 203 ? 6.914 -4.441 -14.641 1 98.06 203 ARG A N 1
ATOM 1538 C CA . ARG A 1 203 ? 6.41 -4.312 -13.281 1 98.06 203 ARG A CA 1
ATOM 1539 C C . ARG A 1 203 ? 7.391 -3.543 -12.398 1 98.06 203 ARG A C 1
ATOM 1541 O O . ARG A 1 203 ? 6.98 -2.754 -11.547 1 98.06 203 ARG A O 1
ATOM 1548 N N . GLN A 1 204 ? 8.695 -3.75 -12.641 1 97.94 204 GLN A N 1
ATOM 1549 C CA . GLN A 1 204 ? 9.711 -2.99 -11.922 1 97.94 204 GLN A CA 1
ATOM 1550 C C . GLN A 1 204 ? 9.617 -1.502 -12.242 1 97.94 204 GLN A C 1
ATOM 1552 O O . GLN A 1 204 ? 9.75 -0.66 -11.352 1 97.94 204 GLN A O 1
ATOM 1557 N N . ALA A 1 205 ? 9.375 -1.227 -13.484 1 97.75 205 ALA A N 1
ATOM 1558 C CA . ALA A 1 205 ? 9.234 0.169 -13.898 1 97.75 205 ALA A CA 1
ATOM 1559 C C . ALA A 1 205 ? 8.047 0.825 -13.188 1 97.75 205 ALA A C 1
ATOM 1561 O O . ALA A 1 205 ? 8.148 1.961 -12.719 1 97.75 205 ALA A O 1
ATOM 1562 N N . ARG A 1 206 ? 6.945 0.132 -13.062 1 97.62 206 ARG A N 1
ATOM 1563 C CA . ARG A 1 206 ? 5.773 0.653 -12.375 1 97.62 206 ARG A CA 1
ATOM 1564 C C . ARG A 1 206 ? 6.07 0.891 -10.898 1 97.62 206 ARG A C 1
ATOM 1566 O O . ARG A 1 206 ? 5.613 1.88 -10.32 1 97.62 206 ARG A O 1
ATOM 1573 N N . MET A 1 207 ? 6.824 -0.015 -10.312 1 98.31 207 MET A N 1
ATOM 1574 C CA . MET A 1 207 ? 7.191 0.134 -8.906 1 98.31 207 MET A CA 1
ATOM 1575 C C . MET A 1 207 ? 8.07 1.366 -8.703 1 98.31 207 MET A C 1
ATOM 1577 O O . MET A 1 207 ? 7.887 2.105 -7.734 1 98.31 207 MET A O 1
ATOM 1581 N N . ARG A 1 208 ? 8.992 1.56 -9.602 1 98 208 ARG A N 1
ATOM 1582 C CA . ARG A 1 208 ? 9.852 2.734 -9.523 1 98 208 ARG A CA 1
ATOM 1583 C C . ARG A 1 208 ? 9.047 4.02 -9.688 1 98 208 ARG A C 1
ATOM 1585 O O . ARG A 1 208 ? 9.32 5.02 -9.023 1 98 208 ARG A O 1
ATOM 1592 N N . ASP A 1 209 ? 8.078 3.969 -10.555 1 97.94 209 ASP A N 1
ATOM 1593 C CA . ASP A 1 209 ? 7.188 5.117 -10.719 1 97.94 209 ASP A CA 1
ATOM 1594 C C . ASP A 1 209 ? 6.406 5.395 -9.438 1 97.94 209 ASP A C 1
ATOM 1596 O O . ASP A 1 209 ? 6.238 6.551 -9.047 1 97.94 209 ASP A O 1
ATOM 1600 N N . PHE A 1 210 ? 5.953 4.379 -8.828 1 98.69 210 PHE A N 1
ATOM 1601 C CA . PHE A 1 210 ? 5.262 4.531 -7.559 1 98.69 210 PHE A CA 1
ATOM 1602 C C . PHE A 1 210 ? 6.164 5.203 -6.527 1 98.69 210 PHE A C 1
ATOM 1604 O O . PHE A 1 210 ? 5.75 6.152 -5.855 1 98.69 210 PHE A O 1
ATOM 1611 N N . LEU A 1 211 ? 7.363 4.676 -6.402 1 98.12 211 LEU A N 1
ATOM 1612 C CA . LEU A 1 211 ? 8.305 5.207 -5.426 1 98.12 211 LEU A CA 1
ATOM 1613 C C . LEU A 1 211 ? 8.602 6.68 -5.695 1 98.12 211 LEU A C 1
ATOM 1615 O O . LEU A 1 211 ? 8.688 7.48 -4.762 1 98.12 211 LEU A O 1
ATOM 1619 N N . THR A 1 212 ? 8.719 6.996 -6.98 1 97.88 212 THR A N 1
ATOM 1620 C CA . THR A 1 212 ? 8.953 8.383 -7.359 1 97.88 212 THR A CA 1
ATOM 1621 C C . THR A 1 212 ? 7.801 9.273 -6.895 1 97.88 212 THR A C 1
ATOM 1623 O O . THR A 1 212 ? 8.023 10.328 -6.305 1 97.88 212 THR A O 1
ATOM 1626 N N . GLY A 1 213 ? 6.59 8.828 -7.152 1 97.94 213 GLY A N 1
ATOM 1627 C CA . GLY A 1 213 ? 5.426 9.562 -6.699 1 97.94 213 GLY A CA 1
ATOM 1628 C C . GLY A 1 213 ? 5.316 9.641 -5.191 1 97.94 213 GLY A C 1
ATOM 1629 O O . GLY A 1 213 ? 4.988 10.695 -4.641 1 97.94 213 GLY A O 1
ATOM 1630 N N . PHE A 1 214 ? 5.645 8.555 -4.523 1 98.56 214 PHE A N 1
ATOM 1631 C CA . PHE A 1 214 ? 5.602 8.469 -3.066 1 98.56 214 PHE A CA 1
ATOM 1632 C C . PHE A 1 214 ? 6.578 9.453 -2.438 1 98.56 214 PHE A C 1
ATOM 1634 O O . PHE A 1 214 ? 6.203 10.219 -1.548 1 98.56 214 PHE A O 1
ATOM 1641 N N . LEU A 1 215 ? 7.793 9.453 -2.947 1 97.88 215 LEU A N 1
ATOM 1642 C CA . LEU A 1 215 ? 8.836 10.32 -2.408 1 97.88 215 LEU A CA 1
ATOM 1643 C C . LEU A 1 215 ? 8.531 11.789 -2.689 1 97.88 215 LEU A C 1
ATOM 1645 O O . LEU A 1 215 ? 8.844 12.656 -1.875 1 97.88 215 LEU A O 1
ATOM 1649 N N . ALA A 1 216 ? 7.883 12.094 -3.795 1 97.12 216 ALA A N 1
ATOM 1650 C CA . ALA A 1 216 ? 7.527 13.461 -4.152 1 97.12 216 ALA A CA 1
ATOM 1651 C C . ALA A 1 216 ? 6.484 14.031 -3.191 1 97.12 216 ALA A C 1
ATOM 1653 O O . ALA A 1 216 ? 6.285 15.242 -3.125 1 97.12 216 ALA A O 1
ATOM 1654 N N . GLU A 1 217 ? 5.812 13.156 -2.455 1 97.5 217 GLU A N 1
ATOM 1655 C CA . GLU A 1 217 ? 4.73 13.586 -1.575 1 97.5 217 GLU A CA 1
ATOM 1656 C C . GLU A 1 217 ? 5.215 13.742 -0.137 1 97.5 217 GLU A C 1
ATOM 1658 O O . GLU A 1 217 ? 4.445 14.125 0.746 1 97.5 217 GLU A O 1
ATOM 1663 N N . LEU A 1 218 ? 6.535 13.422 0.086 1 96.06 218 LEU A N 1
ATOM 1664 C CA . LEU A 1 218 ? 7.086 13.539 1.432 1 96.06 218 LEU A CA 1
ATOM 1665 C C . LEU A 1 218 ? 7.531 14.969 1.71 1 96.06 218 LEU A C 1
ATOM 1667 O O . LEU A 1 218 ? 7.832 15.727 0.781 1 96.06 218 LEU A O 1
ATOM 1671 N N . MET B 1 1 ? 15.711 9.734 18.016 1 66.56 1 MET B N 1
ATOM 1672 C CA . MET B 1 1 ? 15.75 11 17.297 1 66.56 1 MET B CA 1
ATOM 1673 C C . MET B 1 1 ? 15.742 12.18 18.266 1 66.56 1 MET B C 1
ATOM 1675 O O . MET B 1 1 ? 14.977 12.18 19.234 1 66.56 1 MET B O 1
ATOM 1679 N N . THR B 1 2 ? 16.688 13.086 18.016 1 81.19 2 THR B N 1
ATOM 1680 C CA . THR B 1 2 ? 16.75 14.219 18.938 1 81.19 2 THR B CA 1
ATOM 1681 C C . THR B 1 2 ? 15.75 15.297 18.531 1 81.19 2 THR B C 1
ATOM 1683 O O . THR B 1 2 ? 15.352 15.375 17.375 1 81.19 2 THR B O 1
ATOM 1686 N N . LEU B 1 3 ? 15.305 15.906 19.5 1 86.56 3 LEU B N 1
ATOM 1687 C CA . LEU B 1 3 ? 14.398 17.031 19.266 1 86.56 3 LEU B CA 1
ATOM 1688 C C . LEU B 1 3 ? 14.992 18.016 18.266 1 86.56 3 LEU B C 1
ATOM 1690 O O . LEU B 1 3 ? 14.289 18.516 17.391 1 86.56 3 LEU B O 1
ATOM 1694 N N . ALA B 1 4 ? 16.297 18.297 18.391 1 89.19 4 ALA B N 1
ATOM 1695 C CA . ALA B 1 4 ? 16.969 19.25 17.516 1 89.19 4 ALA B CA 1
ATOM 1696 C C . ALA B 1 4 ? 16.922 18.781 16.062 1 89.19 4 ALA B C 1
ATOM 1698 O O . ALA B 1 4 ? 16.641 19.578 15.156 1 89.19 4 ALA B O 1
ATOM 1699 N N . ARG B 1 5 ? 17.125 17.594 15.852 1 89.69 5 ARG B N 1
ATOM 1700 C CA . ARG B 1 5 ? 17.109 17.047 14.5 1 89.69 5 ARG B CA 1
ATOM 1701 C C . ARG B 1 5 ? 15.703 17.078 13.914 1 89.69 5 ARG B C 1
ATOM 1703 O O . ARG B 1 5 ? 15.516 17.422 12.742 1 89.69 5 ARG B O 1
ATOM 1710 N N . THR B 1 6 ? 14.797 16.766 14.742 1 91.88 6 THR B N 1
ATOM 1711 C CA . THR B 1 6 ? 13.406 16.781 14.312 1 91.88 6 THR B CA 1
ATOM 1712 C C . THR B 1 6 ? 12.953 18.188 13.961 1 91.88 6 THR B C 1
ATOM 1714 O O . THR B 1 6 ? 12.336 18.422 12.914 1 91.88 6 THR B O 1
ATOM 1717 N N . ALA B 1 7 ? 13.312 19.094 14.797 1 94.19 7 ALA B N 1
ATOM 1718 C CA . ALA B 1 7 ? 12.93 20.484 14.594 1 94.19 7 ALA B CA 1
ATOM 1719 C C . ALA B 1 7 ? 13.547 21.047 13.312 1 94.19 7 ALA B C 1
ATOM 1721 O O . ALA B 1 7 ? 12.93 21.859 12.617 1 94.19 7 ALA B O 1
ATOM 1722 N N . ALA B 1 8 ? 14.719 20.594 12.984 1 94.56 8 ALA B N 1
ATOM 1723 C CA . ALA B 1 8 ? 15.43 21.062 11.797 1 94.56 8 ALA B CA 1
ATOM 1724 C C . ALA B 1 8 ? 14.68 20.703 10.523 1 94.56 8 ALA B C 1
ATOM 1726 O O . ALA B 1 8 ? 14.797 21.391 9.508 1 94.56 8 ALA B O 1
ATOM 1727 N N . ALA B 1 9 ? 13.867 19.688 10.609 1 94 9 ALA B N 1
ATOM 1728 C CA . ALA B 1 9 ? 13.094 19.234 9.461 1 94 9 ALA B CA 1
ATOM 1729 C C . ALA B 1 9 ? 11.961 20.203 9.141 1 94 9 ALA B C 1
ATOM 1731 O O . ALA B 1 9 ? 11.352 20.125 8.062 1 94 9 ALA B O 1
ATOM 1732 N N . PHE B 1 10 ? 11.695 21.125 10 1 95.44 10 PHE B N 1
ATOM 1733 C CA . PHE B 1 10 ? 10.656 22.125 9.789 1 95.44 10 PHE B CA 1
ATOM 1734 C C . PHE B 1 10 ? 11.266 23.484 9.445 1 95.44 10 PHE B C 1
ATOM 1736 O O . PHE B 1 10 ? 10.633 24.516 9.641 1 95.44 10 PHE B O 1
ATOM 1743 N N . ALA B 1 11 ? 12.492 23.391 8.938 1 91.19 11 ALA B N 1
ATOM 1744 C CA . ALA B 1 11 ? 13.141 24.609 8.477 1 91.19 11 ALA B CA 1
ATOM 1745 C C . ALA B 1 11 ? 12.258 25.359 7.477 1 91.19 11 ALA B C 1
ATOM 1747 O O . ALA B 1 11 ? 11.555 24.734 6.68 1 91.19 11 ALA B O 1
ATOM 1748 N N . PRO B 1 12 ? 12.266 26.797 7.52 1 90.56 12 PRO B N 1
ATOM 1749 C CA . PRO B 1 12 ? 13.219 27.656 8.219 1 90.56 12 PRO B CA 1
ATOM 1750 C C . PRO B 1 12 ? 12.75 28.047 9.625 1 90.56 12 PRO B C 1
ATOM 1752 O O . PRO B 1 12 ? 13.297 28.953 10.234 1 90.56 12 PRO B O 1
ATOM 1755 N N . LEU B 1 13 ? 11.703 27.391 10.078 1 96 13 LEU B N 1
ATOM 1756 C CA . LEU B 1 13 ? 11.156 27.75 11.383 1 96 13 LEU B CA 1
ATOM 1757 C C . LEU B 1 13 ? 11.5 26.688 12.43 1 96 13 LEU B C 1
ATOM 1759 O O . LEU B 1 13 ? 10.641 26.281 13.211 1 96 13 LEU B O 1
ATOM 1763 N N . ASP B 1 14 ? 12.773 26.25 12.406 1 95.19 14 ASP B N 1
ATOM 1764 C CA . ASP B 1 14 ? 13.25 25.172 13.281 1 95.19 14 ASP B CA 1
ATOM 1765 C C . ASP B 1 14 ? 13.148 25.578 14.75 1 95.19 14 ASP B C 1
ATOM 1767 O O . ASP B 1 14 ? 12.852 24.75 15.609 1 95.19 14 ASP B O 1
ATOM 1771 N N . THR B 1 15 ? 13.375 26.828 15.039 1 95.75 15 THR B N 1
ATOM 1772 C CA . THR B 1 15 ? 13.32 27.297 16.422 1 95.75 15 THR B CA 1
ATOM 1773 C C . THR B 1 15 ? 11.891 27.234 16.953 1 95.75 15 THR B C 1
ATOM 1775 O O . THR B 1 15 ? 11.664 26.75 18.062 1 95.75 15 THR B O 1
ATOM 1778 N N . LEU B 1 16 ? 11 27.719 16.141 1 97 16 LEU B N 1
ATOM 1779 C CA . LEU B 1 16 ? 9.594 27.641 16.547 1 97 16 LEU B CA 1
ATOM 1780 C C . LEU B 1 16 ? 9.148 26.188 16.656 1 97 16 LEU B C 1
ATOM 1782 O O . LEU B 1 16 ? 8.43 25.828 17.594 1 97 16 LEU B O 1
ATOM 1786 N N . ALA B 1 17 ? 9.578 25.391 15.727 1 96.81 17 ALA B N 1
ATOM 1787 C CA . ALA B 1 17 ? 9.258 23.969 15.789 1 96.81 17 ALA B CA 1
ATOM 1788 C C . ALA B 1 17 ? 9.766 23.328 17.078 1 96.81 17 ALA B C 1
ATOM 1790 O O . ALA B 1 17 ? 9.062 22.547 17.719 1 96.81 17 ALA B O 1
ATOM 1791 N N . ALA B 1 18 ? 10.977 23.672 17.469 1 95.75 18 ALA B N 1
ATOM 1792 C CA . ALA B 1 18 ? 11.57 23.141 18.688 1 95.75 18 ALA B CA 1
ATOM 1793 C C . ALA B 1 18 ? 10.734 23.516 19.906 1 95.75 18 ALA B C 1
ATOM 1795 O O . ALA B 1 18 ? 10.633 22.734 20.875 1 95.75 18 ALA B O 1
ATOM 1796 N N . ASP B 1 19 ? 10.109 24.656 19.859 1 95.69 19 ASP B N 1
ATOM 1797 C CA . ASP B 1 19 ? 9.281 25.141 20.953 1 95.69 19 ASP B CA 1
ATOM 1798 C C . ASP B 1 19 ? 7.953 24.375 21.016 1 95.69 19 ASP B C 1
ATOM 1800 O O . ASP B 1 19 ? 7.398 24.172 22.094 1 95.69 19 ASP B O 1
ATOM 1804 N N . LEU B 1 20 ? 7.449 24 19.875 1 96.25 20 LEU B N 1
ATOM 1805 C CA . LEU B 1 20 ? 6.082 23.5 19.797 1 96.25 20 LEU B CA 1
ATOM 1806 C C . LEU B 1 20 ? 6.066 21.969 19.828 1 96.25 20 LEU B C 1
ATOM 1808 O O . LEU B 1 20 ? 5.125 21.359 20.344 1 96.25 20 LEU B O 1
ATOM 1812 N N . LEU B 1 21 ? 7.086 21.281 19.297 1 94.06 21 LEU B N 1
ATOM 1813 C CA . LEU B 1 21 ? 7.129 19.828 19.094 1 94.06 21 LEU B CA 1
ATOM 1814 C C . LEU B 1 21 ? 6.965 19.094 20.422 1 94.06 21 LEU B C 1
ATOM 1816 O O . LEU B 1 21 ? 6.277 18.078 20.484 1 94.06 21 LEU B O 1
ATOM 1820 N N . PRO B 1 22 ? 7.516 19.531 21.531 1 91.44 22 PRO B N 1
ATOM 1821 C CA . PRO B 1 22 ? 7.367 18.828 22.812 1 91.44 22 PRO B CA 1
ATOM 1822 C C . PRO B 1 22 ? 5.914 18.719 23.266 1 91.44 22 PRO B C 1
ATOM 1824 O O . PRO B 1 22 ? 5.574 17.828 24.047 1 91.44 22 PRO B O 1
ATOM 1827 N N . HIS B 1 23 ? 5.074 19.594 22.766 1 90.5 23 HIS B N 1
ATOM 1828 C CA . HIS B 1 23 ? 3.67 19.609 23.172 1 90.5 23 HIS B CA 1
ATOM 1829 C C . HIS B 1 23 ? 2.859 18.609 22.359 1 90.5 23 HIS B C 1
ATOM 1831 O O . HIS B 1 23 ? 1.705 18.328 22.703 1 90.5 23 HIS B O 1
ATOM 1837 N N . VAL B 1 24 ? 3.35 18.109 21.281 1 88.19 24 VAL B N 1
ATOM 1838 C CA . VAL B 1 24 ? 2.58 17.25 20.391 1 88.19 24 VAL B CA 1
ATOM 1839 C C . VAL B 1 24 ? 3.195 15.852 20.359 1 88.19 24 VAL B C 1
ATOM 1841 O O . VAL B 1 24 ? 2.529 14.875 19.984 1 88.19 24 VAL B O 1
ATOM 1844 N N . MET B 1 25 ? 4.469 15.656 20.516 1 76.88 25 MET B N 1
ATOM 1845 C CA . MET B 1 25 ? 5.148 14.375 20.375 1 76.88 25 MET B CA 1
ATOM 1846 C C . MET B 1 25 ? 5.098 13.594 21.688 1 76.88 25 MET B C 1
ATOM 1848 O O . MET B 1 25 ? 5.457 14.117 22.75 1 76.88 25 MET B O 1
ATOM 1852 N N . ASP B 1 26 ? 3.877 13 21.844 1 63.59 26 ASP B N 1
ATOM 1853 C CA . ASP B 1 26 ? 3.801 12.172 23.047 1 63.59 26 ASP B CA 1
ATOM 1854 C C . ASP B 1 26 ? 4.863 11.07 23.031 1 63.59 26 ASP B C 1
ATOM 1856 O O . ASP B 1 26 ? 5.324 10.672 21.953 1 63.59 26 ASP B O 1
ATOM 1860 N N . ASP B 1 27 ? 5.543 10.805 24.203 1 49.81 27 ASP B N 1
ATOM 1861 C CA . ASP B 1 27 ? 6.523 9.75 24.406 1 49.81 27 ASP B CA 1
ATOM 1862 C C . ASP B 1 27 ? 5.992 8.398 23.922 1 49.81 27 ASP B C 1
ATOM 1864 O O . ASP B 1 27 ? 6.73 7.414 23.875 1 49.81 27 ASP B O 1
ATOM 1868 N N . ALA B 1 28 ? 4.676 8.32 23.844 1 45.22 28 ALA B N 1
ATOM 1869 C CA . ALA B 1 28 ? 4.262 6.93 23.688 1 45.22 28 ALA B CA 1
ATOM 1870 C C . ALA B 1 28 ? 4.398 6.48 22.234 1 45.22 28 ALA B C 1
ATOM 1872 O O . ALA B 1 28 ? 4.219 7.277 21.312 1 45.22 28 ALA B O 1
ATOM 1873 N N . GLY B 1 29 ? 5.211 5.652 21.906 1 49.31 29 GLY B N 1
ATOM 1874 C CA . GLY B 1 29 ? 5.562 4.688 20.875 1 49.31 29 GLY B CA 1
ATOM 1875 C C . GLY B 1 29 ? 5.039 5.066 19.5 1 49.31 29 GLY B C 1
ATOM 1876 O O . GLY B 1 29 ? 5.59 4.641 18.484 1 49.31 29 GLY B O 1
ATOM 1877 N N . ASP B 1 30 ? 3.871 5.879 19.438 1 56.38 30 ASP B N 1
ATOM 1878 C CA . ASP B 1 30 ? 3.248 6.219 18.172 1 56.38 30 ASP B CA 1
ATOM 1879 C C . ASP B 1 30 ? 3.797 7.535 17.625 1 56.38 30 ASP B C 1
ATOM 1881 O O . ASP B 1 30 ? 3.285 8.062 16.641 1 56.38 30 ASP B O 1
ATOM 1885 N N . GLY B 1 31 ? 4.82 7.914 18.125 1 55.19 31 GLY B N 1
ATOM 1886 C CA . GLY B 1 31 ? 5.449 9.195 17.859 1 55.19 31 GLY B CA 1
ATOM 1887 C C . GLY B 1 31 ? 5.98 9.305 16.438 1 55.19 31 GLY B C 1
ATOM 1888 O O . GLY B 1 31 ? 5.879 10.359 15.812 1 55.19 31 GLY B O 1
ATOM 1889 N N . SER B 1 32 ? 6.367 8.18 15.953 1 54.69 32 SER B N 1
ATOM 1890 C CA . SER B 1 32 ? 6.93 8.211 14.602 1 54.69 32 SER B CA 1
ATOM 1891 C C . SER B 1 32 ? 5.844 8.438 13.555 1 54.69 32 SER B C 1
ATOM 1893 O O . SER B 1 32 ? 6.043 9.195 12.602 1 54.69 32 SER B O 1
ATOM 1895 N N . HIS B 1 33 ? 4.73 7.848 13.727 1 66.31 33 HIS B N 1
ATOM 1896 C CA . HIS B 1 33 ? 3.621 8.023 12.797 1 66.31 33 HIS B CA 1
ATOM 1897 C C . HIS B 1 33 ? 3.107 9.461 12.812 1 66.31 33 HIS B C 1
ATOM 1899 O O . HIS B 1 33 ? 2.836 10.039 11.758 1 66.31 33 HIS B O 1
ATOM 1905 N N . ASP B 1 34 ? 3.277 9.992 13.922 1 83 34 ASP B N 1
ATOM 1906 C CA . ASP B 1 34 ? 2.818 11.375 14.07 1 83 34 ASP B CA 1
ATOM 1907 C C . ASP B 1 34 ? 3.793 12.352 13.414 1 83 34 ASP B C 1
ATOM 1909 O O . ASP B 1 34 ? 3.381 13.242 12.664 1 83 34 ASP B O 1
ATOM 1913 N N . LEU B 1 35 ? 5.016 11.992 13.562 1 91.88 35 LEU B N 1
ATOM 1914 C CA . LEU B 1 35 ? 6.012 12.906 13.016 1 91.88 35 LEU B CA 1
ATOM 1915 C C . LEU B 1 35 ? 5.984 12.891 11.492 1 91.88 35 LEU B C 1
ATOM 1917 O O . LEU B 1 35 ? 6.059 13.938 10.852 1 91.88 35 LEU B O 1
ATOM 1921 N N . SER B 1 36 ? 5.855 11.711 10.914 1 95 36 SER B N 1
ATOM 1922 C CA . SER B 1 36 ? 5.793 11.586 9.461 1 95 36 SER B CA 1
ATOM 1923 C C . SER B 1 36 ? 4.609 12.359 8.891 1 95 36 SER B C 1
ATOM 1925 O O . SER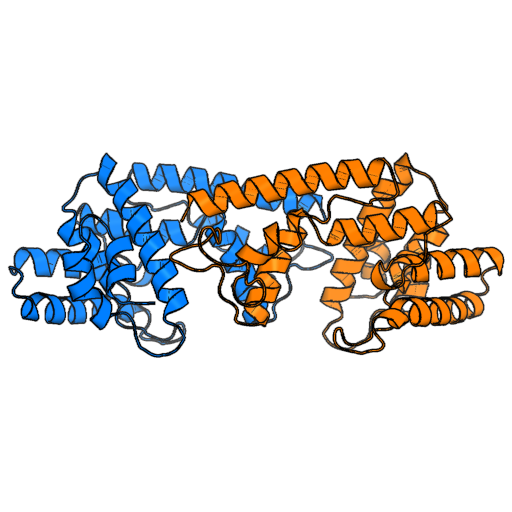 B 1 36 ? 4.738 13.055 7.883 1 95 36 SER B O 1
ATOM 1927 N N . HIS B 1 37 ? 3.521 12.234 9.539 1 95.62 37 HIS B N 1
ATOM 1928 C CA . HIS B 1 37 ? 2.326 12.953 9.117 1 95.62 37 HIS B CA 1
ATOM 1929 C C . HIS B 1 37 ? 2.531 14.461 9.195 1 95.62 37 HIS B C 1
ATOM 1931 O O . HIS B 1 37 ? 2.252 15.18 8.234 1 95.62 37 HIS B O 1
ATOM 1937 N N . LEU B 1 38 ? 3.076 14.914 10.328 1 96.38 38 LEU B N 1
ATOM 1938 C CA . LEU B 1 38 ? 3.297 16.344 10.539 1 96.38 38 LEU B CA 1
ATOM 1939 C C . LEU B 1 38 ? 4.25 16.906 9.492 1 96.38 38 LEU B C 1
ATOM 1941 O O . LEU B 1 38 ? 4.023 18 8.961 1 96.38 38 LEU B O 1
ATOM 1945 N N . LEU B 1 39 ? 5.246 16.141 9.195 1 96.75 39 LEU B N 1
ATOM 1946 C CA . LEU B 1 39 ? 6.227 16.594 8.219 1 96.75 39 LEU B CA 1
ATOM 1947 C C . LEU B 1 39 ? 5.602 16.688 6.828 1 96.75 39 LEU B C 1
ATOM 1949 O O . LEU B 1 39 ? 5.836 17.656 6.102 1 96.75 39 LEU B O 1
ATOM 1953 N N . ARG B 1 40 ? 4.793 15.711 6.516 1 97.75 40 ARG B N 1
ATOM 1954 C CA . ARG B 1 40 ? 4.145 15.742 5.207 1 97.75 40 ARG B CA 1
ATOM 1955 C C . ARG B 1 40 ? 3.158 16.906 5.113 1 97.75 40 ARG B C 1
ATOM 1957 O O . ARG B 1 40 ? 3.121 17.609 4.105 1 97.75 40 ARG B O 1
ATOM 1964 N N . VAL B 1 41 ? 2.391 17.125 6.145 1 98.06 41 VAL B N 1
ATOM 1965 C CA . VAL B 1 41 ? 1.434 18.219 6.152 1 98.06 41 VAL B CA 1
ATOM 1966 C C . VAL B 1 41 ? 2.176 19.547 6.086 1 98.06 41 VAL B C 1
ATOM 1968 O O . VAL B 1 41 ? 1.753 20.469 5.379 1 98.06 41 VAL B O 1
ATOM 1971 N N . TRP B 1 42 ? 3.277 19.672 6.773 1 97.94 42 TRP B N 1
ATOM 1972 C CA . TRP B 1 42 ? 4.086 20.891 6.734 1 97.94 42 TRP B CA 1
ATOM 1973 C C . TRP B 1 42 ? 4.625 21.141 5.328 1 97.94 42 TRP B C 1
ATOM 1975 O O . TRP B 1 42 ? 4.512 22.25 4.805 1 97.94 42 TRP B O 1
ATOM 1985 N N . ASN B 1 43 ? 5.164 20.109 4.738 1 97.94 43 ASN B N 1
ATOM 1986 C CA . ASN B 1 43 ? 5.699 20.266 3.389 1 97.94 43 ASN B CA 1
ATOM 1987 C C . ASN B 1 43 ? 4.609 20.641 2.393 1 97.94 43 ASN B C 1
ATOM 1989 O O . ASN B 1 43 ? 4.832 21.469 1.512 1 97.94 43 ASN B O 1
ATOM 1993 N N . ASN B 1 44 ? 3.438 20.031 2.525 1 98.38 44 ASN B N 1
ATOM 1994 C CA . ASN B 1 44 ? 2.295 20.438 1.711 1 98.38 44 ASN B CA 1
ATOM 1995 C C . ASN B 1 44 ? 1.929 21.891 1.942 1 98.38 44 ASN B C 1
ATOM 1997 O O . ASN B 1 44 ? 1.702 22.641 0.988 1 98.38 44 ASN B O 1
ATOM 2001 N N . ALA B 1 45 ? 1.887 22.297 3.203 1 98.44 45 ALA B N 1
ATOM 2002 C CA . ALA B 1 45 ? 1.527 23.672 3.555 1 98.44 45 ALA B CA 1
ATOM 2003 C C . ALA B 1 45 ? 2.516 24.656 2.953 1 98.44 45 ALA B C 1
ATOM 2005 O O . ALA B 1 45 ? 2.115 25.719 2.449 1 98.44 45 ALA B O 1
ATOM 2006 N N . CYS B 1 46 ? 3.766 24.312 3.002 1 98.12 46 CYS B N 1
ATOM 2007 C CA . CYS B 1 46 ? 4.789 25.188 2.428 1 98.12 46 CYS B CA 1
ATOM 2008 C C . CYS B 1 46 ? 4.598 25.328 0.924 1 98.12 46 CYS B C 1
ATOM 2010 O O . CYS B 1 46 ? 4.707 26.438 0.389 1 98.12 46 CYS B O 1
ATOM 2012 N N . ARG B 1 47 ? 4.301 24.281 0.293 1 97.75 47 ARG B N 1
ATOM 2013 C CA . ARG B 1 47 ? 4.062 24.312 -1.146 1 97.75 47 ARG B CA 1
ATOM 2014 C C . ARG B 1 47 ? 2.869 25.203 -1.479 1 97.75 47 ARG B C 1
ATOM 2016 O O . ARG B 1 47 ? 2.932 26.016 -2.406 1 97.75 47 ARG B O 1
ATOM 2023 N N . LEU B 1 48 ? 1.811 25.047 -0.747 1 98.56 48 LEU B N 1
ATOM 2024 C CA . LEU B 1 48 ? 0.612 25.844 -0.96 1 98.56 48 LEU B CA 1
ATOM 2025 C C . LEU B 1 48 ? 0.882 27.312 -0.656 1 98.56 48 LEU B C 1
ATOM 2027 O O . LEU B 1 48 ? 0.449 28.203 -1.4 1 98.56 48 LEU B O 1
ATOM 2031 N N . GLN B 1 49 ? 1.599 27.578 0.424 1 98.31 49 GLN B N 1
ATOM 2032 C CA . GLN B 1 49 ? 1.898 28.938 0.876 1 98.31 49 GLN B CA 1
ATOM 2033 C C . GLN B 1 49 ? 2.646 29.719 -0.197 1 98.31 49 GLN B C 1
ATOM 2035 O O . GLN B 1 49 ? 2.432 30.922 -0.356 1 98.31 49 GLN B O 1
ATOM 2040 N N . LYS B 1 50 ? 3.512 29.047 -0.901 1 97.81 50 LYS B N 1
ATOM 2041 C CA . LYS B 1 50 ? 4.32 29.688 -1.934 1 97.81 50 LYS B CA 1
ATOM 2042 C C . LYS B 1 50 ? 3.438 30.344 -3 1 97.81 50 LYS B C 1
ATOM 2044 O O . LYS B 1 50 ? 3.783 31.391 -3.551 1 97.81 50 LYS B O 1
ATOM 2049 N N . GLU B 1 51 ? 2.297 29.781 -3.258 1 97.81 51 GLU B N 1
ATOM 2050 C CA . GLU B 1 51 ? 1.413 30.281 -4.309 1 97.81 51 GLU B CA 1
ATOM 2051 C C . GLU B 1 51 ? 0.258 31.078 -3.719 1 97.81 51 GLU B C 1
ATOM 2053 O O . GLU B 1 51 ? -0.209 32.031 -4.328 1 97.81 51 GLU B O 1
ATOM 2058 N N . GLU B 1 52 ? -0.212 30.703 -2.531 1 97.94 52 GLU B N 1
ATOM 2059 C CA . GLU B 1 52 ? -1.446 31.25 -1.979 1 97.94 52 GLU B CA 1
ATOM 2060 C C . GLU B 1 52 ? -1.153 32.375 -0.984 1 97.94 52 GLU B C 1
ATOM 2062 O O . GLU B 1 52 ? -2.037 33.156 -0.662 1 97.94 52 GLU B O 1
ATOM 2067 N N . GLY B 1 53 ? 0.056 32.344 -0.44 1 97.94 53 GLY B N 1
ATOM 2068 C CA . GLY B 1 53 ? 0.425 33.312 0.589 1 97.94 53 GLY B CA 1
ATOM 2069 C C . GLY B 1 53 ? 0.109 32.844 1.993 1 97.94 53 GLY B C 1
ATOM 2070 O O . GLY B 1 53 ? 0.018 31.641 2.236 1 97.94 53 GLY B O 1
ATOM 2071 N N . GLY B 1 54 ? 0.075 33.781 2.967 1 97.88 54 GLY B N 1
ATOM 2072 C CA . GLY B 1 54 ? -0.205 33.438 4.355 1 97.88 54 GLY B CA 1
ATOM 2073 C C . GLY B 1 54 ? 1.014 33.562 5.25 1 97.88 54 GLY B C 1
ATOM 2074 O O . GLY B 1 54 ? 2.148 33.469 4.781 1 97.88 54 GLY B O 1
ATOM 2075 N N . ASP B 1 55 ? 0.749 33.75 6.449 1 98.38 55 ASP B N 1
ATOM 2076 C CA . ASP B 1 55 ? 1.804 33.906 7.449 1 98.38 55 ASP B CA 1
ATOM 2077 C C . ASP B 1 55 ? 2.402 32.531 7.816 1 98.38 55 ASP B C 1
ATOM 2079 O O . ASP B 1 55 ? 1.732 31.703 8.43 1 98.38 55 ASP B O 1
ATOM 2083 N N . VAL B 1 56 ? 3.691 32.344 7.531 1 98.19 56 VAL B N 1
ATOM 2084 C CA . VAL B 1 56 ? 4.352 31.047 7.656 1 98.19 56 VAL B CA 1
ATOM 2085 C C . VAL B 1 56 ? 4.41 30.641 9.125 1 98.19 56 VAL B C 1
ATOM 2087 O O . VAL B 1 56 ? 4.348 29.453 9.445 1 98.19 56 VAL B O 1
ATOM 2090 N N . ARG B 1 57 ? 4.492 31.578 10.031 1 98.25 57 ARG B N 1
ATOM 2091 C CA . ARG B 1 57 ? 4.527 31.281 11.461 1 98.25 57 ARG B CA 1
ATOM 2092 C C . ARG B 1 57 ? 3.199 30.688 11.93 1 98.25 57 ARG B C 1
ATOM 2094 O O . ARG B 1 57 ? 3.176 29.734 12.711 1 98.25 57 ARG B O 1
ATOM 2101 N N . ILE B 1 58 ? 2.117 31.281 11.453 1 98.69 58 ILE B N 1
ATOM 2102 C CA . ILE B 1 58 ? 0.782 30.781 11.781 1 98.69 58 ILE B CA 1
ATOM 2103 C C . ILE B 1 58 ? 0.587 29.391 11.195 1 98.69 58 ILE B C 1
ATOM 2105 O O . ILE B 1 58 ? 0.061 28.5 11.867 1 98.69 58 ILE B O 1
ATOM 2109 N N . LEU B 1 59 ? 1.091 29.219 9.984 1 98.75 59 LEU B N 1
ATOM 2110 C CA . LEU B 1 59 ? 0.962 27.938 9.305 1 98.75 59 LEU B CA 1
ATOM 2111 C C . LEU B 1 59 ? 1.695 26.844 10.078 1 98.75 59 LEU B C 1
ATOM 2113 O O . LEU B 1 59 ? 1.138 25.766 10.32 1 98.75 59 LEU B O 1
ATOM 2117 N N . LEU B 1 60 ? 2.953 27.062 10.484 1 98.75 60 LEU B N 1
ATOM 2118 C CA . LEU B 1 60 ? 3.711 26.047 11.195 1 98.75 60 LEU B CA 1
ATOM 2119 C C . LEU B 1 60 ? 3.033 25.688 12.516 1 98.75 60 LEU B C 1
ATOM 2121 O O . LEU B 1 60 ? 2.883 24.5 12.836 1 98.75 60 LEU B O 1
ATOM 2125 N N . ALA B 1 61 ? 2.648 26.688 13.25 1 98.69 61 ALA B N 1
ATOM 2126 C CA . ALA B 1 61 ? 2 26.438 14.539 1 98.69 61 ALA B CA 1
ATOM 2127 C C . ALA B 1 61 ? 0.729 25.625 14.359 1 98.69 61 ALA B C 1
ATOM 2129 O O . ALA B 1 61 ? 0.502 24.656 15.086 1 98.69 61 ALA B O 1
ATOM 2130 N N . ALA B 1 62 ? -0.085 26 13.375 1 98.69 62 ALA B N 1
ATOM 2131 C CA . ALA B 1 62 ? -1.338 25.297 13.125 1 98.69 62 ALA B CA 1
ATOM 2132 C C . ALA B 1 62 ? -1.078 23.859 12.695 1 98.69 62 ALA B C 1
ATOM 2134 O O . ALA B 1 62 ? -1.778 22.938 13.125 1 98.69 62 ALA B O 1
ATOM 2135 N N . VAL B 1 63 ? -0.097 23.656 11.844 1 98.31 63 VAL B N 1
ATOM 2136 C CA . VAL B 1 63 ? 0.235 22.328 11.367 1 98.31 63 VAL B CA 1
ATOM 2137 C C . VAL B 1 63 ? 0.679 21.453 12.539 1 98.31 63 VAL B C 1
ATOM 2139 O O . VAL B 1 63 ? 0.204 20.328 12.703 1 98.31 63 VAL B O 1
ATOM 2142 N N . LEU B 1 64 ? 1.554 21.938 13.383 1 97.5 64 LEU B N 1
ATOM 2143 C CA . LEU B 1 64 ? 2.107 21.141 14.477 1 97.5 64 LEU B CA 1
ATOM 2144 C C . LEU B 1 64 ? 1.045 20.859 15.531 1 97.5 64 LEU B C 1
ATOM 2146 O O . LEU B 1 64 ? 1.043 19.797 16.141 1 97.5 64 LEU B O 1
ATOM 2150 N N . LEU B 1 65 ? 0.049 21.75 15.672 1 97.19 65 LEU B N 1
ATOM 2151 C CA . LEU B 1 65 ? -0.86 21.641 16.812 1 97.19 65 LEU B CA 1
ATOM 2152 C C . LEU B 1 65 ? -2.232 21.156 16.359 1 97.19 65 LEU B C 1
ATOM 2154 O O . LEU B 1 65 ? -3.125 20.953 17.188 1 97.19 65 LEU B O 1
ATOM 2158 N N . HIS B 1 66 ? -2.48 20.922 15.055 1 96.19 66 HIS B N 1
ATOM 2159 C CA . HIS B 1 66 ? -3.834 20.719 14.547 1 96.19 66 HIS B CA 1
ATOM 2160 C C . HIS B 1 66 ? -4.449 19.438 15.117 1 96.19 66 HIS B C 1
ATOM 2162 O O . HIS B 1 66 ? -5.668 19.359 15.266 1 96.19 66 HIS B O 1
ATOM 2168 N N . ASP B 1 67 ? -3.605 18.516 15.461 1 92.44 67 ASP B N 1
ATOM 2169 C CA . ASP B 1 67 ? -4.082 17.25 16 1 92.44 67 ASP B CA 1
ATOM 2170 C C . ASP B 1 67 ? -3.482 16.984 17.391 1 92.44 67 ASP B C 1
ATOM 2172 O O . ASP B 1 67 ? -3.227 15.828 17.75 1 92.44 67 ASP B O 1
ATOM 2176 N N . CYS B 1 68 ? -3.232 17.938 18.172 1 92.06 68 CYS B N 1
ATOM 2177 C CA . CYS B 1 68 ? -2.488 17.75 19.406 1 92.06 68 CYS B CA 1
ATOM 2178 C C . CYS B 1 68 ? -3.363 17.125 20.484 1 92.06 68 CYS B C 1
ATOM 2180 O O . CYS B 1 68 ? -2.857 16.656 21.5 1 92.06 68 CYS B O 1
ATOM 2182 N N . VAL B 1 69 ? -4.633 17.188 20.344 1 88.56 69 VAL B N 1
ATOM 2183 C CA . VAL B 1 69 ? -5.547 16.438 21.203 1 88.56 69 VAL B CA 1
ATOM 2184 C C . VAL B 1 69 ? -6.156 15.273 20.406 1 88.56 69 VAL B C 1
ATOM 2186 O O . VAL B 1 69 ? -6.824 15.484 19.406 1 88.56 69 VAL B O 1
ATOM 2189 N N . ARG B 1 70 ? -5.863 14.117 20.844 1 81.81 70 ARG B N 1
ATOM 2190 C CA . ARG B 1 70 ? -6.336 12.93 20.141 1 81.81 70 ARG B CA 1
ATOM 2191 C C . ARG B 1 70 ? -7.586 12.367 20.812 1 81.81 70 ARG B C 1
ATOM 2193 O O . ARG B 1 70 ? -7.68 12.32 22.031 1 81.81 70 ARG B O 1
ATOM 2200 N N . VAL B 1 71 ? -8.461 12.266 19.969 1 79.38 71 VAL B N 1
ATOM 2201 C CA . VAL B 1 71 ? -9.688 11.586 20.375 1 79.38 71 VAL B CA 1
ATOM 2202 C C . VAL B 1 71 ? -9.875 10.32 19.547 1 79.38 71 VAL B C 1
ATOM 2204 O O . VAL B 1 71 ? -9.539 10.289 18.359 1 79.38 71 VAL B O 1
ATOM 2207 N N . GLU B 1 72 ? -10.312 9.227 20.203 1 75.06 72 GLU B N 1
ATOM 2208 C CA . GLU B 1 72 ? -10.508 7.977 19.469 1 75.06 72 GLU B CA 1
ATOM 2209 C C . GLU B 1 72 ? -11.484 8.164 18.312 1 75.06 72 GLU B C 1
ATOM 2211 O O . GLU B 1 72 ? -12.438 8.945 18.422 1 75.06 72 GLU B O 1
ATOM 2216 N N . LYS B 1 73 ? -11.219 7.57 17.156 1 69.19 73 LYS B N 1
ATOM 2217 C CA . LYS B 1 73 ? -11.984 7.684 15.922 1 69.19 73 LYS B CA 1
ATOM 2218 C C . LYS B 1 73 ? -13.453 7.332 16.141 1 69.19 73 LYS B C 1
ATOM 2220 O O . LYS B 1 73 ? -14.344 7.934 15.539 1 69.19 73 LYS B O 1
ATOM 2225 N N . ASN B 1 74 ? -13.648 6.426 17.031 1 70.69 74 ASN B N 1
ATOM 2226 C CA . ASN B 1 74 ? -15.016 5.98 17.266 1 70.69 74 ASN B CA 1
ATOM 2227 C C . ASN B 1 74 ? -15.648 6.715 18.438 1 70.69 74 ASN B C 1
ATOM 2229 O O . ASN B 1 74 ? -16.766 6.387 18.859 1 70.69 74 ASN B O 1
ATOM 2233 N N . SER B 1 75 ? -14.945 7.691 18.812 1 77.94 75 SER B N 1
ATOM 2234 C CA . SER B 1 75 ? -15.453 8.453 19.938 1 77.94 75 SER B CA 1
ATOM 2235 C C . SER B 1 75 ? -16.531 9.445 19.5 1 77.94 75 SER B C 1
ATOM 2237 O O . SER B 1 75 ? -16.422 10.055 18.438 1 77.94 75 SER B O 1
ATOM 2239 N N . PRO B 1 76 ? -17.547 9.508 20.281 1 77.38 76 PRO B N 1
ATOM 2240 C CA . PRO B 1 76 ? -18.547 10.539 20 1 77.38 76 PRO B CA 1
ATOM 2241 C C . PRO B 1 76 ? -17.953 11.945 20 1 77.38 76 PRO B C 1
ATOM 2243 O O . PRO B 1 76 ? -18.578 12.883 19.5 1 77.38 76 PRO B O 1
ATOM 2246 N N . LEU B 1 77 ? -16.828 12.023 20.578 1 76 77 LEU B N 1
ATOM 2247 C CA . LEU B 1 77 ? -16.188 13.336 20.688 1 76 77 LEU B CA 1
ATOM 2248 C C . LEU B 1 77 ? -15.273 13.594 19.5 1 76 77 LEU B C 1
ATOM 2250 O O . LEU B 1 77 ? -14.562 14.602 19.469 1 76 77 LEU B O 1
ATOM 2254 N N . ARG B 1 78 ? -15.344 12.789 18.547 1 78.5 78 ARG B N 1
ATOM 2255 C CA . ARG B 1 78 ? -14.453 12.914 17.406 1 78.5 78 ARG B CA 1
ATOM 2256 C C . ARG B 1 78 ? -14.609 14.273 16.734 1 78.5 78 ARG B C 1
ATOM 2258 O O . ARG B 1 78 ? -13.617 14.898 16.359 1 78.5 78 ARG B O 1
ATOM 2265 N N . SER B 1 79 ? -15.844 14.727 16.703 1 81.12 79 SER B N 1
ATOM 2266 C CA . SER B 1 79 ? -16.109 16 16.047 1 81.12 79 SER B CA 1
ATOM 2267 C C . SER B 1 79 ? -15.633 17.172 16.891 1 81.12 79 SER B C 1
ATOM 2269 O O . SER B 1 79 ? -15.531 18.297 16.406 1 81.12 79 SER B O 1
ATOM 2271 N N . GLN B 1 80 ? -15.219 16.812 18.094 1 89.62 80 GLN B N 1
ATOM 2272 C CA . GLN B 1 80 ? -14.766 17.875 18.984 1 89.62 80 GLN B CA 1
ATOM 2273 C C . GLN B 1 80 ? -13.242 17.875 19.094 1 89.62 80 GLN B C 1
ATOM 2275 O O . GLN B 1 80 ? -12.672 18.766 19.734 1 89.62 80 GLN B O 1
ATOM 2280 N N . ALA B 1 81 ? -12.633 16.953 18.453 1 90.69 81 ALA B N 1
ATOM 2281 C CA . ALA B 1 81 ? -11.188 16.828 18.578 1 90.69 81 ALA B CA 1
ATOM 2282 C C . ALA B 1 81 ? -10.477 18.094 18.109 1 90.69 81 ALA B C 1
ATOM 2284 O O . ALA B 1 81 ? -9.57 18.594 18.781 1 90.69 81 ALA B O 1
ATOM 2285 N N . SER B 1 82 ? -10.945 18.656 16.953 1 94.19 82 SER B N 1
ATOM 2286 C CA . SER B 1 82 ? -10.297 19.844 16.406 1 94.19 82 SER B CA 1
ATOM 2287 C C . SER B 1 82 ? -10.555 21.062 17.281 1 94.19 82 SER B C 1
ATOM 2289 O O . SER B 1 82 ? -9.688 21.922 17.438 1 94.19 82 SER B O 1
ATOM 2291 N N . ALA B 1 83 ? -11.719 21.094 17.922 1 95.19 83 ALA B N 1
ATOM 2292 C CA . ALA B 1 83 ? -12.023 22.188 18.828 1 95.19 83 ALA B CA 1
ATOM 2293 C C . ALA B 1 83 ? -11.172 22.109 20.094 1 95.19 83 ALA B C 1
ATOM 2295 O O . ALA B 1 83 ? -10.695 23.125 20.594 1 95.19 83 ALA B O 1
ATOM 2296 N N . LEU B 1 84 ? -11.047 20.922 20.594 1 94.94 84 LEU B N 1
ATOM 2297 C CA . LEU B 1 84 ? -10.195 20.703 21.766 1 94.94 84 LEU B CA 1
ATOM 2298 C C . LEU B 1 84 ? -8.742 21.031 21.438 1 94.94 84 LEU B C 1
ATOM 2300 O O . LEU B 1 84 ? -8.039 21.625 22.25 1 94.94 84 LEU B O 1
ATOM 2304 N N . SER B 1 85 ? -8.297 20.672 20.281 1 96.44 85 SER B N 1
ATOM 2305 C CA . SER B 1 85 ? -6.945 21 19.828 1 96.44 85 SER B CA 1
ATOM 2306 C C . SER B 1 85 ? -6.766 22.516 19.719 1 96.44 85 SER B C 1
ATOM 2308 O O . SER B 1 85 ? -5.711 23.047 20.078 1 96.44 85 SER B O 1
ATOM 2310 N N . ALA B 1 86 ? -7.777 23.172 19.219 1 97.81 86 ALA B N 1
ATOM 2311 C CA . ALA B 1 86 ? -7.734 24.625 19.094 1 97.81 86 ALA B CA 1
ATOM 2312 C C . ALA B 1 86 ? -7.594 25.281 20.469 1 97.81 86 ALA B C 1
ATOM 2314 O O . ALA B 1 86 ? -6.82 26.234 20.641 1 97.81 86 ALA B O 1
ATOM 2315 N N . GLN B 1 87 ? -8.344 24.75 21.438 1 97.81 87 GLN B N 1
ATOM 2316 C CA . GLN B 1 87 ? -8.25 25.281 22.797 1 97.81 87 GLN B CA 1
ATOM 2317 C C . GLN B 1 87 ? -6.859 25.047 23.375 1 97.81 87 GLN B C 1
ATOM 2319 O O . GLN B 1 87 ? -6.277 25.953 23.969 1 97.81 87 GLN B O 1
ATOM 2324 N N . ARG B 1 88 ? -6.359 23.891 23.156 1 97.25 88 ARG B N 1
ATOM 2325 C CA . ARG B 1 88 ? -5.012 23.578 23.625 1 97.25 88 ARG B CA 1
ATOM 2326 C C . ARG B 1 88 ? -3.977 24.453 22.938 1 97.25 88 ARG B C 1
ATOM 2328 O O . ARG B 1 88 ? -3.012 24.891 23.562 1 97.25 88 ARG B O 1
ATOM 2335 N N . ALA B 1 89 ? -4.148 24.703 21.688 1 98.19 89 ALA B N 1
ATOM 2336 C CA . ALA B 1 89 ? -3.254 25.578 20.938 1 98.19 89 ALA B CA 1
ATOM 2337 C C . ALA B 1 89 ? -3.23 26.984 21.547 1 98.19 89 ALA B C 1
ATOM 2339 O O . ALA B 1 89 ? -2.166 27.594 21.672 1 98.19 89 ALA B O 1
ATOM 2340 N N . ARG B 1 90 ? -4.402 27.484 21.953 1 98.62 90 ARG B N 1
ATOM 2341 C CA . ARG B 1 90 ? -4.473 28.797 22.594 1 98.62 90 ARG B CA 1
ATOM 2342 C C . ARG B 1 90 ? -3.613 28.828 23.859 1 98.62 90 ARG B C 1
ATOM 2344 O O . ARG B 1 90 ? -2.84 29.766 24.062 1 98.62 90 ARG B O 1
ATOM 2351 N N . GLU B 1 91 ? -3.766 27.781 24.609 1 98.31 91 GLU B N 1
ATOM 2352 C CA . GLU B 1 91 ? -3.035 27.703 25.859 1 98.31 91 GLU B CA 1
ATOM 2353 C C . GLU B 1 91 ? -1.528 27.672 25.625 1 98.31 91 GLU B C 1
ATOM 2355 O O . GLU B 1 91 ? -0.779 28.422 26.266 1 98.31 91 GLU B O 1
ATOM 2360 N N . ILE B 1 92 ? -1.085 26.844 24.734 1 97.81 92 ILE B N 1
ATOM 2361 C CA . ILE B 1 92 ? 0.333 26.672 24.438 1 97.81 92 ILE B CA 1
ATOM 2362 C C . ILE B 1 92 ? 0.917 27.984 23.922 1 97.81 92 ILE B C 1
ATOM 2364 O O . ILE B 1 92 ? 1.964 28.422 24.406 1 97.81 92 ILE B O 1
ATOM 2368 N N . LEU B 1 93 ? 0.217 28.656 23 1 98.56 93 LEU B N 1
ATOM 2369 C CA . LEU B 1 93 ? 0.752 29.844 22.344 1 98.56 93 LEU B CA 1
ATOM 2370 C C . LEU B 1 93 ? 0.723 31.047 23.297 1 98.56 93 LEU B C 1
ATOM 2372 O O . LEU B 1 93 ? 1.584 31.922 23.219 1 98.56 93 LEU B O 1
ATOM 2376 N N . ARG B 1 94 ? -0.275 31.078 24.188 1 98.44 94 ARG B N 1
ATOM 2377 C CA . ARG B 1 94 ? -0.289 32.125 25.219 1 98.44 94 ARG B CA 1
ATOM 2378 C C . ARG B 1 94 ? 0.905 31.969 26.156 1 98.44 94 ARG B C 1
ATOM 2380 O O . ARG B 1 94 ? 1.531 32.969 26.531 1 98.44 94 ARG B O 1
ATOM 2387 N N . ASP B 1 95 ? 1.19 30.766 26.516 1 97.56 95 ASP B N 1
ATOM 2388 C CA . ASP B 1 95 ? 2.355 30.5 27.359 1 97.56 95 ASP B CA 1
ATOM 2389 C C . ASP B 1 95 ? 3.643 30.922 26.656 1 97.56 95 ASP B C 1
ATOM 2391 O O . ASP B 1 95 ? 4.605 31.328 27.312 1 97.56 95 ASP B O 1
ATOM 2395 N N . LEU B 1 96 ? 3.598 30.875 25.375 1 96.88 96 LEU B N 1
ATOM 2396 C CA . LEU B 1 96 ? 4.762 31.281 24.594 1 96.88 96 LEU B CA 1
ATOM 2397 C C . LEU B 1 96 ? 4.707 32.781 24.281 1 96.88 96 LEU B C 1
ATOM 2399 O O . LEU B 1 96 ? 5.527 33.281 23.5 1 96.88 96 LEU B O 1
ATOM 2403 N N . ARG B 1 97 ? 3.676 33.5 24.703 1 97.75 97 ARG B N 1
ATOM 2404 C CA . ARG B 1 97 ? 3.535 34.969 24.688 1 97.75 97 ARG B CA 1
ATOM 2405 C C . ARG B 1 97 ? 3.266 35.469 23.281 1 97.75 97 ARG B C 1
ATOM 2407 O O . ARG B 1 97 ? 3.773 36.5 22.875 1 97.75 97 ARG B O 1
ATOM 2414 N N . TRP B 1 98 ? 2.523 34.656 22.484 1 98.25 98 TRP B N 1
ATOM 2415 C CA . TRP B 1 98 ? 2.041 35.156 21.203 1 98.25 98 TRP B CA 1
ATOM 2416 C C . TRP B 1 98 ? 0.97 36.219 21.406 1 98.25 98 TRP B C 1
ATOM 2418 O O . TRP B 1 98 ? 0.337 36.312 22.453 1 98.25 98 TRP B O 1
ATOM 2428 N N . ASP B 1 99 ? 0.921 37.156 20.438 1 98 99 ASP B N 1
ATOM 2429 C CA . ASP B 1 99 ? -0.164 38.156 20.516 1 98 99 ASP B CA 1
ATOM 2430 C C . ASP B 1 99 ? -1.516 37.5 20.25 1 98 99 ASP B C 1
ATOM 2432 O O . ASP B 1 99 ? -1.593 36.469 19.547 1 98 99 ASP B O 1
ATOM 2436 N N . GLU B 1 100 ? -2.613 38 20.734 1 98.31 100 GLU B N 1
ATOM 2437 C CA . GLU B 1 100 ? -3.941 37.406 20.734 1 98.31 100 GLU B CA 1
ATOM 2438 C C . GLU B 1 100 ? -4.457 37.188 19.312 1 98.31 100 GLU B C 1
ATOM 2440 O O . GLU B 1 100 ? -5.141 36.219 19.031 1 98.31 100 GLU B O 1
ATOM 2445 N N . ALA B 1 101 ? -4.199 38.094 18.438 1 98.38 101 ALA B N 1
ATOM 2446 C CA . ALA B 1 101 ? -4.656 37.969 17.047 1 98.38 101 ALA B CA 1
ATOM 2447 C C . ALA B 1 101 ? -4.059 36.75 16.375 1 98.38 101 ALA B C 1
ATOM 2449 O O . ALA B 1 101 ? -4.758 36 15.672 1 98.38 101 ALA B O 1
ATOM 2450 N N . ALA B 1 102 ? -2.768 36.531 16.562 1 98.56 102 ALA B N 1
ATOM 2451 C CA . ALA B 1 102 ? -2.088 35.375 15.992 1 98.56 102 ALA B CA 1
ATOM 2452 C C . ALA B 1 102 ? -2.596 34.094 16.625 1 98.56 102 ALA B C 1
ATOM 2454 O O . ALA B 1 102 ? -2.768 33.062 15.945 1 98.56 102 ALA B O 1
ATOM 2455 N N . ILE B 1 103 ? -2.832 34.125 17.953 1 98.81 103 ILE B N 1
ATOM 2456 C CA . ILE B 1 103 ? -3.338 32.969 18.672 1 98.81 103 ILE B CA 1
ATOM 2457 C C . ILE B 1 103 ? -4.684 32.562 18.094 1 98.81 103 ILE B C 1
ATOM 2459 O O . ILE B 1 103 ? -4.898 31.375 17.797 1 98.81 103 ILE B O 1
ATOM 2463 N N . GLU B 1 104 ? -5.516 33.5 17.875 1 98.75 104 GLU B N 1
ATOM 2464 C CA . GLU B 1 104 ? -6.848 33.188 17.359 1 98.75 104 GLU B CA 1
ATOM 2465 C C . GLU B 1 104 ? -6.793 32.719 15.922 1 98.75 104 GLU B C 1
ATOM 2467 O O . GLU B 1 104 ? -7.59 31.859 15.516 1 98.75 104 GLU B O 1
ATOM 2472 N N . ALA B 1 105 ? -5.875 33.219 15.156 1 98.69 105 ALA B N 1
ATOM 2473 C CA . ALA B 1 105 ? -5.695 32.75 13.789 1 98.69 105 ALA B CA 1
ATOM 2474 C C . ALA B 1 105 ? -5.277 31.281 13.75 1 98.69 105 ALA B C 1
ATOM 2476 O O . ALA B 1 105 ? -5.816 30.484 12.977 1 98.69 105 ALA B O 1
ATOM 2477 N N . VAL B 1 106 ? -4.32 30.938 14.602 1 98.81 106 VAL B N 1
ATOM 2478 C CA . VAL B 1 106 ? -3.865 29.547 14.68 1 98.81 106 VAL B CA 1
ATOM 2479 C C . VAL B 1 106 ? -5.012 28.656 15.148 1 98.81 106 VAL B C 1
ATOM 2481 O O . VAL B 1 106 ? -5.277 27.609 14.555 1 98.81 106 VAL B O 1
ATOM 2484 N N . ALA B 1 107 ? -5.676 29.125 16.203 1 98.69 107 ALA B N 1
ATOM 2485 C CA . ALA B 1 107 ? -6.766 28.344 16.781 1 98.69 107 ALA B CA 1
ATOM 2486 C C . ALA B 1 107 ? -7.863 28.094 15.742 1 98.69 107 ALA B C 1
ATOM 2488 O O . ALA B 1 107 ? -8.422 27 15.664 1 98.69 107 ALA B O 1
ATOM 2489 N N . HIS B 1 108 ? -8.18 29.109 15 1 98.56 108 HIS B N 1
ATOM 2490 C CA . HIS B 1 108 ? -9.18 28.953 13.953 1 98.56 108 HIS B CA 1
ATOM 2491 C C . HIS B 1 108 ? -8.742 27.938 12.906 1 98.56 108 HIS B C 1
ATOM 2493 O O . HIS B 1 108 ? -9.531 27.078 12.492 1 98.56 108 HIS B O 1
ATOM 2499 N N . ALA B 1 109 ? -7.488 28.062 12.438 1 98.62 109 ALA B N 1
ATOM 2500 C CA . ALA B 1 109 ? -6.961 27.125 11.453 1 98.62 109 ALA B CA 1
ATOM 2501 C C . ALA B 1 109 ? -7.004 25.688 11.969 1 98.62 109 ALA B C 1
ATOM 2503 O O . ALA B 1 109 ? -7.359 24.766 11.234 1 98.62 109 ALA B O 1
ATOM 2504 N N . VAL B 1 110 ? -6.66 25.5 13.234 1 98.25 110 VAL B N 1
ATOM 2505 C CA . VAL B 1 110 ? -6.66 24.188 13.867 1 98.25 110 VAL B CA 1
ATOM 2506 C C . VAL B 1 110 ? -8.086 23.641 13.93 1 98.25 110 VAL B C 1
ATOM 2508 O O . VAL B 1 110 ? -8.336 22.5 13.555 1 98.25 110 VAL B O 1
ATOM 2511 N N . GLN B 1 111 ? -9.008 24.469 14.328 1 97.56 111 GLN B N 1
ATOM 2512 C CA . GLN B 1 111 ? -10.391 24.031 14.469 1 97.56 111 GLN B CA 1
ATOM 2513 C C . GLN B 1 111 ? -11.008 23.703 13.117 1 97.56 111 GLN B C 1
ATOM 2515 O O . GLN B 1 111 ? -11.742 22.719 12.984 1 97.56 111 GLN B O 1
ATOM 2520 N N . ALA B 1 112 ? -10.688 24.438 12.125 1 97.25 112 ALA B N 1
ATOM 2521 C CA . ALA B 1 112 ? -11.375 24.359 10.836 1 97.25 112 ALA B CA 1
ATOM 2522 C C . ALA B 1 112 ? -10.758 23.281 9.945 1 97.25 112 ALA B C 1
ATOM 2524 O O . ALA B 1 112 ? -11.281 22.984 8.867 1 97.25 112 ALA B O 1
ATOM 2525 N N . HIS B 1 113 ? -9.641 22.688 10.367 1 96.19 113 HIS B N 1
ATOM 2526 C CA . HIS B 1 113 ? -8.969 21.781 9.445 1 96.19 113 HIS B CA 1
ATOM 2527 C C . HIS B 1 113 ? -9.766 20.484 9.258 1 96.19 113 HIS B C 1
ATOM 2529 O O . HIS B 1 113 ? -9.625 19.812 8.242 1 96.19 113 HIS B O 1
ATOM 2535 N N . SER B 1 114 ? -10.539 20.172 10.242 1 90.81 114 SER B N 1
ATOM 2536 C CA . SER B 1 114 ? -11.32 18.953 10.195 1 90.81 114 SER B CA 1
ATOM 2537 C C . SER B 1 114 ? -12.641 19.156 9.469 1 90.81 114 SER B C 1
ATOM 2539 O O . SER B 1 114 ? -13.43 20.031 9.836 1 90.81 114 SER B O 1
ATOM 2541 N N . TYR B 1 115 ? -12.812 18.344 8.555 1 80.62 115 TYR B N 1
ATOM 2542 C CA . TYR B 1 115 ? -14.055 18.438 7.805 1 80.62 115 TYR B CA 1
ATOM 2543 C C . TYR B 1 115 ? -15.258 18.125 8.695 1 80.62 115 TYR B C 1
ATOM 2545 O O . TYR B 1 115 ? -16.312 18.75 8.562 1 80.62 115 TYR B O 1
ATOM 2553 N N . SER B 1 116 ? -15.102 17.266 9.617 1 81.5 116 SER B N 1
ATOM 2554 C CA . SER B 1 116 ? -16.188 16.812 10.477 1 81.5 116 SER B CA 1
ATOM 2555 C C . SER B 1 116 ? -16.625 17.906 11.438 1 81.5 116 SER B C 1
ATOM 2557 O O . SER B 1 116 ? -17.734 17.859 11.984 1 81.5 116 SER B O 1
ATOM 2559 N N . ALA B 1 117 ? -15.742 18.812 11.656 1 86.44 117 ALA B N 1
ATOM 2560 C CA . ALA B 1 117 ? -16.062 19.922 12.555 1 86.44 117 ALA B CA 1
ATOM 2561 C C . ALA B 1 117 ? -17.047 20.891 11.898 1 86.44 117 ALA B C 1
ATOM 2563 O O . ALA B 1 117 ? -17.688 21.703 12.586 1 86.44 117 ALA B O 1
ATOM 2564 N N . GLN B 1 118 ? -17.156 20.875 10.602 1 89.12 118 GLN B N 1
ATOM 2565 C CA . GLN B 1 118 ? -18.062 21.719 9.82 1 89.12 118 GLN B CA 1
ATOM 2566 C C . GLN B 1 118 ? -17.812 23.203 10.094 1 89.12 118 GLN B C 1
ATOM 2568 O O . GLN B 1 118 ? -18.75 23.969 10.266 1 89.12 118 GLN B O 1
ATOM 2573 N N . VAL B 1 119 ? -16.625 23.562 10.352 1 94.38 119 VAL B N 1
ATOM 2574 C CA . VAL B 1 119 ? -16.203 24.953 10.484 1 94.38 119 VAL B CA 1
ATOM 2575 C C . VAL B 1 119 ? -15.547 25.406 9.188 1 94.38 119 VAL B C 1
ATOM 2577 O O . VAL B 1 119 ? -14.57 24.812 8.734 1 94.38 119 VAL B O 1
ATOM 2580 N N . THR B 1 120 ? -16.078 26.453 8.594 1 96.19 120 THR B N 1
ATOM 2581 C CA . THR B 1 120 ? -15.539 26.969 7.336 1 96.19 120 THR B CA 1
ATOM 2582 C C . THR B 1 120 ? -14.234 27.734 7.574 1 96.19 120 THR B C 1
ATOM 2584 O O . THR B 1 120 ? -14.203 28.688 8.367 1 96.19 120 THR B O 1
ATOM 2587 N N . PRO B 1 121 ? -13.18 27.297 6.902 1 97.88 121 PRO B N 1
ATOM 2588 C CA . PRO B 1 121 ? -11.953 28.078 7.031 1 97.88 121 PRO B CA 1
ATOM 2589 C C . PRO B 1 121 ? -12.078 29.484 6.438 1 97.88 121 PRO B C 1
ATOM 2591 O O . PRO B 1 121 ? -12.484 29.625 5.277 1 97.88 121 PRO B O 1
ATOM 2594 N N . GLN B 1 122 ? -11.664 30.469 7.184 1 97.69 122 GLN B N 1
ATOM 2595 C CA . GLN B 1 122 ? -11.867 31.859 6.777 1 97.69 122 GLN B CA 1
ATOM 2596 C C . GLN B 1 122 ? -10.57 32.469 6.289 1 97.69 122 GLN B C 1
ATOM 2598 O O . GLN B 1 122 ? -10.547 33.188 5.27 1 97.69 122 GLN B O 1
ATOM 2603 N N . SER B 1 123 ? -9.523 32.312 6.961 1 98.12 123 SER B N 1
ATOM 2604 C CA . SER B 1 123 ? -8.234 32.875 6.59 1 98.12 123 SER B CA 1
ATOM 2605 C C . SER B 1 123 ? -7.512 32.031 5.562 1 98.12 123 SER B C 1
ATOM 2607 O O . SER B 1 123 ? -7.84 30.844 5.398 1 98.12 123 SER B O 1
ATOM 2609 N N . VAL B 1 124 ? -6.598 32.594 4.84 1 98.5 124 VAL B N 1
ATOM 2610 C CA . VAL B 1 124 ? -5.812 31.859 3.867 1 98.5 124 VAL B CA 1
ATOM 2611 C C . VAL B 1 124 ? -5.02 30.766 4.574 1 98.5 124 VAL B C 1
ATOM 2613 O O . VAL B 1 124 ? -4.883 29.641 4.055 1 98.5 124 VAL B O 1
ATOM 2616 N N . GLU B 1 125 ? -4.527 31.047 5.777 1 98.75 125 GLU B N 1
ATOM 2617 C CA . GLU B 1 125 ? -3.791 30.047 6.547 1 98.75 125 GLU B CA 1
ATOM 2618 C C . GLU B 1 125 ? -4.676 28.844 6.891 1 98.75 125 GLU B C 1
ATOM 2620 O O . GLU B 1 125 ? -4.25 27.703 6.77 1 98.75 125 GLU B O 1
ATOM 2625 N N . ALA B 1 126 ? -5.918 29.125 7.297 1 98.75 126 ALA B N 1
ATOM 2626 C CA . ALA B 1 126 ? -6.844 28.047 7.637 1 98.75 126 ALA B CA 1
ATOM 2627 C C . ALA B 1 126 ? -7.152 27.188 6.418 1 98.75 126 ALA B C 1
ATOM 2629 O O . ALA B 1 126 ? -7.195 25.953 6.516 1 98.75 126 ALA B O 1
ATOM 2630 N N . LYS B 1 127 ? -7.332 27.859 5.305 1 98.62 127 LYS B N 1
ATOM 2631 C CA . LYS B 1 127 ? -7.582 27.141 4.055 1 98.62 127 LYS B CA 1
ATOM 2632 C C . LYS B 1 127 ? -6.391 26.266 3.678 1 98.62 127 LYS B C 1
ATOM 2634 O O . LYS B 1 127 ? -6.566 25.109 3.287 1 98.62 127 LYS B O 1
ATOM 2639 N N . ILE B 1 128 ? -5.195 26.766 3.83 1 98.75 128 ILE B N 1
ATOM 2640 C CA . ILE B 1 128 ? -3.971 26.047 3.488 1 98.75 128 ILE B CA 1
ATOM 2641 C C . ILE B 1 128 ? -3.803 24.844 4.41 1 98.75 128 ILE B C 1
ATOM 2643 O O . ILE B 1 128 ? -3.492 23.734 3.949 1 98.75 128 ILE B O 1
ATOM 2647 N N . VAL B 1 129 ? -4.023 25 5.699 1 98.75 129 VAL B N 1
ATOM 2648 C CA . VAL B 1 129 ? -3.842 23.906 6.648 1 98.75 129 VAL B CA 1
ATOM 2649 C C . VAL B 1 129 ? -4.828 22.781 6.344 1 98.75 129 VAL B C 1
ATOM 2651 O O . VAL B 1 129 ? -4.461 21.609 6.344 1 98.75 129 VAL B O 1
ATOM 2654 N N . GLN B 1 130 ? -6.074 23.141 6.066 1 98.12 130 GLN B N 1
ATOM 2655 C CA . GLN B 1 130 ? -7.066 22.125 5.727 1 98.12 130 GLN B CA 1
ATOM 2656 C C . GLN B 1 130 ? -6.672 21.375 4.457 1 98.12 130 GLN B C 1
ATOM 2658 O O . GLN B 1 130 ? -6.695 20.141 4.43 1 98.12 130 GLN B O 1
ATOM 2663 N N . ASP B 1 131 ? -6.297 22.125 3.434 1 98.25 131 ASP B N 1
ATOM 2664 C CA . ASP B 1 131 ? -5.891 21.516 2.174 1 98.25 131 ASP B CA 1
ATOM 2665 C C . ASP B 1 131 ? -4.656 20.641 2.363 1 98.25 131 ASP B C 1
ATOM 2667 O O . ASP B 1 131 ? -4.582 19.531 1.816 1 98.25 131 ASP B O 1
ATOM 2671 N N . ALA B 1 132 ? -3.686 21.156 3.094 1 98.44 132 ALA B N 1
ATOM 2672 C CA . ALA B 1 132 ? -2.432 20.438 3.307 1 98.44 132 ALA B CA 1
ATOM 2673 C C . ALA B 1 132 ? -2.676 19.094 3.988 1 98.44 132 ALA B C 1
ATOM 2675 O O . ALA B 1 132 ? -2.084 18.094 3.607 1 98.44 132 ALA B O 1
ATOM 2676 N N . ASP B 1 133 ? -3.482 19.125 4.988 1 97.5 133 ASP B N 1
ATOM 2677 C CA . ASP B 1 133 ? -3.828 17.906 5.691 1 97.5 133 ASP B CA 1
ATOM 2678 C C . ASP B 1 133 ? -4.578 16.938 4.773 1 97.5 133 ASP B C 1
ATOM 2680 O O . ASP B 1 133 ? -4.309 15.734 4.777 1 97.5 133 ASP B O 1
ATOM 2684 N N . ARG B 1 134 ? -5.52 17.453 4.016 1 96.81 134 ARG B N 1
ATOM 2685 C CA . ARG B 1 134 ? -6.305 16.641 3.1 1 96.81 134 ARG B CA 1
ATOM 2686 C C . ARG B 1 134 ? -5.426 16.031 2.012 1 96.81 134 ARG B C 1
ATOM 2688 O O . ARG B 1 134 ? -5.66 14.898 1.578 1 96.81 134 ARG B O 1
ATOM 2695 N N . LEU B 1 135 ? -4.434 16.781 1.535 1 97.94 135 LEU B N 1
ATOM 2696 C CA . LEU B 1 135 ? -3.504 16.266 0.531 1 97.94 135 LEU B CA 1
ATOM 2697 C C . LEU B 1 135 ? -2.76 15.047 1.046 1 97.94 135 LEU B C 1
ATOM 2699 O O . LEU B 1 135 ? -2.4 14.156 0.267 1 97.94 135 LEU B O 1
ATOM 2703 N N . ASP B 1 136 ? -2.596 14.984 2.359 1 97.31 136 ASP B N 1
ATOM 2704 C CA . ASP B 1 136 ? -1.859 13.875 2.955 1 97.31 136 ASP B CA 1
ATOM 2705 C C . ASP B 1 136 ? -2.658 12.578 2.865 1 97.31 136 ASP B C 1
ATOM 2707 O O . ASP B 1 136 ? -2.105 11.484 3.031 1 97.31 136 ASP B O 1
ATOM 2711 N N . ALA B 1 137 ? -3.936 12.617 2.57 1 96.12 137 ALA B N 1
ATOM 2712 C CA . ALA B 1 137 ? -4.805 11.445 2.543 1 96.12 137 ALA B CA 1
ATOM 2713 C C . ALA B 1 137 ? -4.84 10.82 1.15 1 96.12 137 ALA B C 1
ATOM 2715 O O . ALA B 1 137 ? -5.332 9.703 0.976 1 96.12 137 ALA B O 1
ATOM 2716 N N . ILE B 1 138 ? -4.301 11.555 0.14 1 97.25 138 ILE B N 1
ATOM 2717 C CA . ILE B 1 138 ? -4.441 11.055 -1.225 1 97.25 138 ILE B CA 1
ATOM 2718 C C . ILE B 1 138 ? -3.066 10.969 -1.887 1 97.25 138 ILE B C 1
ATOM 2720 O O . ILE B 1 138 ? -2.055 11.32 -1.274 1 97.25 138 ILE B O 1
ATOM 2724 N N . GLY B 1 139 ? -3.002 10.438 -3.113 1 98.19 139 GLY B N 1
ATOM 2725 C CA . GLY B 1 139 ? -1.74 10.164 -3.785 1 98.19 139 GLY B CA 1
ATOM 2726 C C . GLY B 1 139 ? -1.131 8.828 -3.398 1 98.19 139 GLY B C 1
ATOM 2727 O O . GLY B 1 139 ? -1.842 7.918 -2.979 1 98.19 139 GLY B O 1
ATOM 2728 N N . MET B 1 140 ? 0.197 8.695 -3.578 1 98.69 140 MET B N 1
ATOM 2729 C CA . MET B 1 140 ? 0.888 7.438 -3.303 1 98.69 140 MET B CA 1
ATOM 2730 C C . MET B 1 140 ? 0.951 7.168 -1.804 1 98.69 140 MET B C 1
ATOM 2732 O O . MET B 1 140 ? 0.92 6.016 -1.375 1 98.69 140 MET B O 1
ATOM 2736 N N . ILE B 1 141 ? 0.971 8.227 -1.018 1 98.12 141 ILE B N 1
ATOM 2737 C CA . ILE B 1 141 ? 0.895 8.078 0.432 1 98.12 141 ILE B CA 1
ATOM 2738 C C . ILE B 1 141 ? -0.466 7.504 0.82 1 98.12 141 ILE B C 1
ATOM 2740 O O . ILE B 1 141 ? -0.548 6.59 1.646 1 98.12 141 ILE B O 1
ATOM 2744 N N . GLY B 1 142 ? -1.504 8.078 0.203 1 97.94 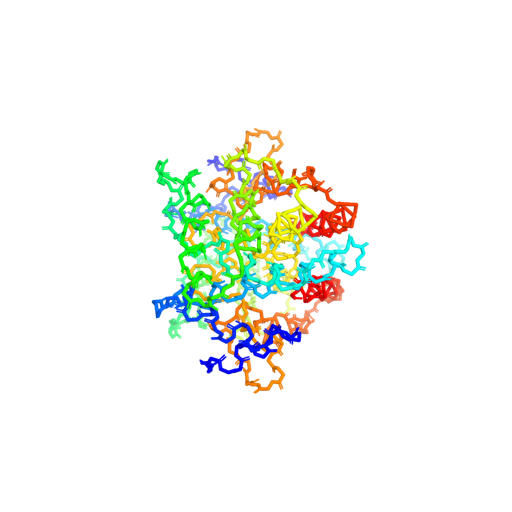142 GLY B N 1
ATOM 2745 C CA . GLY B 1 142 ? -2.83 7.535 0.44 1 97.94 142 GLY B CA 1
ATOM 2746 C C . GLY B 1 142 ? -2.945 6.062 0.083 1 97.94 142 GLY B C 1
ATOM 2747 O O . GLY B 1 142 ? -3.553 5.285 0.822 1 97.94 142 GLY B O 1
ATOM 2748 N N . VAL B 1 143 ? -2.361 5.68 -1.019 1 98.62 143 VAL B N 1
ATOM 2749 C CA . VAL B 1 143 ? -2.344 4.289 -1.452 1 98.62 143 VAL B CA 1
ATOM 2750 C C . VAL B 1 143 ? -1.627 3.43 -0.411 1 98.62 143 VAL B C 1
ATOM 2752 O O . VAL B 1 143 ? -2.158 2.408 0.033 1 98.62 143 VAL B O 1
ATOM 2755 N N . ALA B 1 144 ? -0.436 3.824 -0.018 1 98.56 144 ALA B N 1
ATOM 2756 C CA . ALA B 1 144 ? 0.355 3.084 0.962 1 98.56 144 ALA B CA 1
ATOM 2757 C C . ALA B 1 144 ? -0.406 2.93 2.275 1 98.56 144 ALA B C 1
ATOM 2759 O O . ALA B 1 144 ? -0.466 1.835 2.84 1 98.56 144 ALA B O 1
ATOM 2760 N N . ARG B 1 145 ? -1.008 3.98 2.715 1 97.5 145 ARG B N 1
ATOM 2761 C CA . ARG B 1 145 ? -1.74 3.965 3.977 1 97.5 145 ARG B CA 1
ATOM 2762 C C . ARG B 1 145 ? -2.969 3.064 3.885 1 97.5 145 ARG B C 1
ATOM 2764 O O . ARG B 1 145 ? -3.326 2.393 4.855 1 97.5 145 ARG B O 1
ATOM 2771 N N . CYS B 1 146 ? -3.639 3.121 2.775 1 98.06 146 CYS B N 1
ATOM 2772 C CA . CYS B 1 146 ? -4.809 2.275 2.57 1 98.06 146 CYS B CA 1
ATOM 2773 C C . CYS B 1 146 ? -4.469 0.807 2.797 1 98.06 146 CYS B C 1
ATOM 2775 O O . CYS B 1 146 ? -5.129 0.127 3.584 1 98.06 146 CYS B O 1
ATOM 2777 N N . PHE B 1 147 ? -3.412 0.353 2.176 1 98.38 147 PHE B N 1
ATOM 2778 C CA . PHE B 1 147 ? -3.039 -1.049 2.314 1 98.38 147 PHE B CA 1
ATOM 2779 C C . PHE B 1 147 ? -2.438 -1.315 3.689 1 98.38 147 PHE B C 1
ATOM 2781 O O . PHE B 1 147 ? -2.609 -2.4 4.25 1 98.38 147 PHE B O 1
ATOM 2788 N N . TYR B 1 148 ? -1.717 -0.354 4.254 1 97.88 148 TYR B N 1
ATOM 2789 C CA . TYR B 1 148 ? -1.193 -0.459 5.609 1 97.88 148 TYR B CA 1
ATOM 2790 C C . TYR B 1 148 ? -2.318 -0.685 6.613 1 97.88 148 TYR B C 1
ATOM 2792 O O . TYR B 1 148 ? -2.252 -1.6 7.438 1 97.88 148 TYR B O 1
ATOM 2800 N N . VAL B 1 149 ? -3.348 0.121 6.535 1 96.81 149 VAL B N 1
ATOM 2801 C CA . VAL B 1 149 ? -4.48 0.02 7.453 1 96.81 149 VAL B CA 1
ATOM 2802 C C . VAL B 1 149 ? -5.184 -1.319 7.258 1 96.81 149 VAL B C 1
ATOM 2804 O O . VAL B 1 149 ? -5.598 -1.958 8.227 1 96.81 149 VAL B O 1
ATOM 2807 N N . ALA B 1 150 ? -5.316 -1.765 6.023 1 96.94 150 ALA B N 1
ATOM 2808 C CA . ALA B 1 150 ? -5.902 -3.074 5.75 1 96.94 150 ALA B CA 1
ATOM 2809 C C . ALA B 1 150 ? -5.121 -4.184 6.449 1 96.94 150 ALA B C 1
ATOM 2811 O O . ALA B 1 150 ? -5.715 -5.09 7.039 1 96.94 150 ALA B O 1
ATOM 2812 N N . GLY B 1 151 ? -3.793 -4.121 6.32 1 96.56 151 GLY B N 1
ATOM 2813 C CA . GLY B 1 151 ? -2.959 -5.078 7.031 1 96.56 151 GLY B CA 1
ATOM 2814 C C . GLY B 1 151 ? -3.18 -5.062 8.531 1 96.56 151 GLY B C 1
ATOM 2815 O O . GLY B 1 151 ? -3.324 -6.113 9.156 1 96.56 151 GLY B O 1
ATOM 2816 N N . ARG B 1 152 ? -3.248 -3.881 9.086 1 95.12 152 ARG B N 1
ATOM 2817 C CA . ARG B 1 152 ? -3.455 -3.717 10.516 1 95.12 152 ARG B CA 1
ATOM 2818 C C . ARG B 1 152 ? -4.785 -4.32 10.953 1 95.12 152 ARG B C 1
ATOM 2820 O O . ARG B 1 152 ? -4.879 -4.934 12.016 1 95.12 152 ARG B O 1
ATOM 2827 N N . MET B 1 153 ? -5.781 -4.188 10.117 1 95.19 153 MET B N 1
ATOM 2828 C CA . MET B 1 153 ? -7.137 -4.625 10.445 1 95.19 153 MET B CA 1
ATOM 2829 C C . MET B 1 153 ? -7.344 -6.086 10.062 1 95.19 153 MET B C 1
ATOM 2831 O O . MET B 1 153 ? -8.344 -6.695 10.445 1 95.19 153 MET B O 1
ATOM 2835 N N . GLY B 1 154 ? -6.438 -6.648 9.258 1 94.25 154 GLY B N 1
ATOM 2836 C CA . GLY B 1 154 ? -6.586 -8.016 8.773 1 94.25 154 GLY B CA 1
ATOM 2837 C C . GLY B 1 154 ? -7.59 -8.141 7.648 1 94.25 154 GLY B C 1
ATOM 2838 O O . GLY B 1 154 ? -8.172 -9.211 7.445 1 94.25 154 GLY B O 1
ATOM 2839 N N . SER B 1 155 ? -7.863 -7.055 7.004 1 95.25 155 SER B N 1
ATOM 2840 C CA . SER B 1 155 ? -8.766 -7.074 5.852 1 95.25 155 SER B CA 1
ATOM 2841 C C . SER B 1 155 ? -8.078 -7.656 4.621 1 95.25 155 SER B C 1
ATOM 2843 O O . SER B 1 155 ? -6.844 -7.691 4.551 1 95.25 155 SER B O 1
ATOM 2845 N N . ALA B 1 156 ? -8.883 -8.164 3.66 1 96 156 ALA B N 1
ATOM 2846 C CA . ALA B 1 156 ? -8.312 -8.656 2.406 1 96 156 ALA B CA 1
ATOM 2847 C C . ALA B 1 156 ? -7.949 -7.504 1.477 1 96 156 ALA B C 1
ATOM 2849 O O . ALA B 1 156 ? -8.5 -6.406 1.593 1 96 156 ALA B O 1
ATOM 2850 N N . LEU B 1 157 ? -7.051 -7.711 0.567 1 97.12 157 LEU B N 1
ATOM 2851 C CA . LEU B 1 157 ? -6.695 -6.684 -0.408 1 97.12 157 LEU B CA 1
ATOM 2852 C C . LEU B 1 157 ? -7.879 -6.363 -1.313 1 97.12 157 LEU B C 1
ATOM 2854 O O . LEU B 1 157 ? -8.164 -5.191 -1.58 1 97.12 157 LEU B O 1
ATOM 2858 N N . TYR B 1 158 ? -8.523 -7.391 -1.787 1 97.12 158 TYR B N 1
ATOM 2859 C CA . TYR B 1 158 ? -9.688 -7.281 -2.66 1 97.12 158 TYR B CA 1
ATOM 2860 C C . TYR B 1 158 ? -10.5 -8.57 -2.654 1 97.12 158 TYR B C 1
ATOM 2862 O O . TYR B 1 158 ? -10.055 -9.586 -2.111 1 97.12 158 TYR B O 1
ATOM 2870 N N . GLU B 1 159 ? -11.711 -8.555 -3.139 1 95.56 159 GLU B N 1
ATOM 2871 C CA . GLU B 1 159 ? -12.508 -9.758 -3.363 1 95.56 159 GLU B CA 1
ATOM 2872 C C . GLU B 1 159 ? -12.039 -10.5 -4.609 1 95.56 159 GLU B C 1
ATOM 2874 O O . GLU B 1 159 ? -12.078 -9.96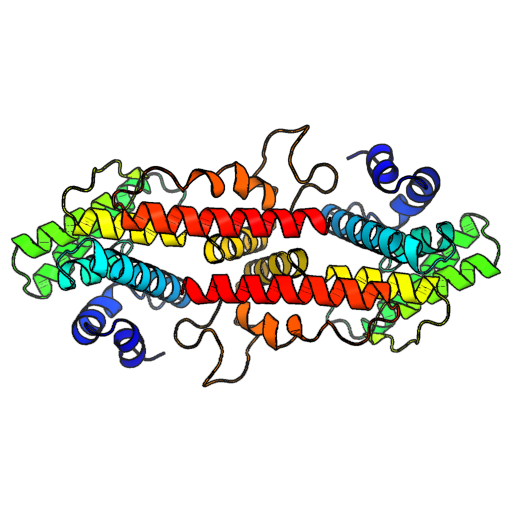1 -5.715 1 95.56 159 GLU B O 1
ATOM 2879 N N . PRO B 1 160 ? -11.594 -11.703 -4.492 1 94.31 160 PRO B N 1
ATOM 2880 C CA . PRO B 1 160 ? -10.852 -12.383 -5.559 1 94.31 160 PRO B CA 1
ATOM 2881 C C . PRO B 1 160 ? -11.664 -12.531 -6.84 1 94.31 160 PRO B C 1
ATOM 2883 O O . PRO B 1 160 ? -11.109 -12.484 -7.941 1 94.31 160 PRO B O 1
ATOM 2886 N N . LEU B 1 161 ? -12.961 -12.711 -6.766 1 94.69 161 LEU B N 1
ATOM 2887 C CA . LEU B 1 161 ? -13.758 -13.008 -7.945 1 94.69 161 LEU B CA 1
ATOM 2888 C C . LEU B 1 161 ? -14.438 -11.742 -8.477 1 94.69 161 LEU B C 1
ATOM 2890 O O . LEU B 1 161 ? -15.016 -11.758 -9.562 1 94.69 161 LEU B O 1
ATOM 2894 N N . ASP B 1 162 ? -14.398 -10.672 -7.695 1 95.81 162 ASP B N 1
ATOM 2895 C CA . ASP B 1 162 ? -14.969 -9.391 -8.102 1 95.81 162 ASP B CA 1
ATOM 2896 C C . ASP B 1 162 ? -14.188 -8.227 -7.5 1 95.81 162 ASP B C 1
ATOM 2898 O O . ASP B 1 162 ? -14.734 -7.441 -6.727 1 95.81 162 ASP B O 1
ATOM 2902 N N . PRO B 1 163 ? -12.938 -8.117 -7.941 1 96.62 163 PRO B N 1
ATOM 2903 C CA . PRO B 1 163 ? -12.039 -7.121 -7.336 1 96.62 163 PRO B CA 1
ATOM 2904 C C . PRO B 1 163 ? -12.562 -5.695 -7.484 1 96.62 163 PRO B C 1
ATOM 2906 O O . PRO B 1 163 ? -12.266 -4.836 -6.652 1 96.62 163 PRO B O 1
ATOM 2909 N N . GLN B 1 164 ? -13.406 -5.41 -8.492 1 97.06 164 GLN B N 1
ATOM 2910 C CA . GLN B 1 164 ? -13.867 -4.051 -8.758 1 97.06 164 GLN B CA 1
ATOM 2911 C C . GLN B 1 164 ? -15.297 -3.85 -8.266 1 97.06 164 GLN B C 1
ATOM 2913 O O . GLN B 1 164 ? -15.93 -2.838 -8.57 1 97.06 164 GLN B O 1
ATOM 2918 N N . ALA B 1 165 ? -15.844 -4.832 -7.574 1 97.12 165 ALA B N 1
ATOM 2919 C CA . ALA B 1 165 ? -17.188 -4.777 -7.008 1 97.12 165 ALA B CA 1
ATOM 2920 C C . ALA B 1 165 ? -18.219 -4.445 -8.078 1 97.12 165 ALA B C 1
ATOM 2922 O O . ALA B 1 165 ? -19.062 -3.566 -7.887 1 97.12 165 ALA B O 1
ATOM 2923 N N . GLN B 1 166 ? -18.125 -5.09 -9.195 1 96.31 166 GLN B N 1
ATOM 2924 C CA . GLN B 1 166 ? -19.062 -4.852 -10.289 1 96.31 166 GLN B CA 1
ATOM 2925 C C . GLN B 1 166 ? -20.422 -5.477 -10 1 96.31 166 GLN B C 1
ATOM 2927 O O . GLN B 1 166 ? -21.453 -4.977 -10.461 1 96.31 166 GLN B O 1
ATOM 2932 N N . ALA B 1 167 ? -20.438 -6.586 -9.211 1 95.56 167 ALA B N 1
ATOM 2933 C CA . ALA B 1 167 ? -21.672 -7.332 -8.969 1 95.56 167 ALA B CA 1
ATOM 2934 C C . ALA B 1 167 ? -22 -7.375 -7.48 1 95.56 167 ALA B C 1
ATOM 2936 O O . ALA B 1 167 ? -22.688 -8.289 -7.02 1 95.56 167 ALA B O 1
ATOM 2937 N N . ARG B 1 168 ? -21.484 -6.504 -6.746 1 95.44 168 ARG B N 1
ATOM 2938 C CA . ARG B 1 168 ? -21.703 -6.422 -5.305 1 95.44 168 ARG B CA 1
ATOM 2939 C C . ARG B 1 168 ? -21.531 -4.992 -4.805 1 95.44 168 ARG B C 1
ATOM 2941 O O . ARG B 1 168 ? -20.922 -4.16 -5.48 1 95.44 168 ARG B O 1
ATOM 2948 N N . PRO B 1 169 ? -22.078 -4.656 -3.646 1 97.25 169 PRO B N 1
ATOM 2949 C CA . PRO B 1 169 ? -21.766 -3.346 -3.07 1 97.25 169 PRO B CA 1
ATOM 2950 C C . PRO B 1 169 ? -20.328 -3.227 -2.605 1 97.25 169 PRO B C 1
ATOM 2952 O O . PRO B 1 169 ? -19.656 -4.238 -2.385 1 97.25 169 PRO B O 1
ATOM 2955 N N . LEU B 1 170 ? -19.844 -2.02 -2.561 1 97.19 170 LEU B N 1
ATOM 2956 C CA . LEU B 1 170 ? -18.516 -1.778 -1.994 1 97.19 170 LEU B CA 1
ATOM 2957 C C . LEU B 1 170 ? -18.469 -2.184 -0.524 1 97.19 170 LEU B C 1
ATOM 2959 O O . LEU B 1 170 ? -19.406 -1.895 0.231 1 97.19 170 LEU B O 1
ATOM 2963 N N . GLU B 1 171 ? -17.531 -2.898 -0.121 1 96.88 171 GLU B N 1
ATOM 2964 C CA . GLU B 1 171 ? -17.297 -3.303 1.261 1 96.88 171 GLU B CA 1
ATOM 2965 C C . GLU B 1 171 ? -15.898 -2.898 1.717 1 96.88 171 GLU B C 1
ATOM 2967 O O . GLU B 1 171 ? -15.055 -3.758 1.983 1 96.88 171 GLU B O 1
ATOM 2972 N N . ASP B 1 172 ? -15.633 -1.653 1.941 1 92.25 172 ASP B N 1
ATOM 2973 C CA . ASP B 1 172 ? -14.289 -1.104 2.123 1 92.25 172 ASP B CA 1
ATOM 2974 C C . ASP B 1 172 ? -13.727 -1.474 3.492 1 92.25 172 ASP B C 1
ATOM 2976 O O . ASP B 1 172 ? -12.523 -1.333 3.732 1 92.25 172 ASP B O 1
ATOM 2980 N N . GLY B 1 173 ? -14.516 -2.012 4.414 1 93.75 173 GLY B N 1
ATOM 2981 C CA . GLY B 1 173 ? -13.992 -2.568 5.652 1 93.75 173 GLY B CA 1
ATOM 2982 C C . GLY B 1 173 ? -13.398 -3.953 5.48 1 93.75 173 GLY B C 1
ATOM 2983 O O . GLY B 1 173 ? -12.57 -4.383 6.285 1 93.75 173 GLY B O 1
ATOM 2984 N N . ARG B 1 174 ? -13.805 -4.621 4.445 1 94.94 174 ARG B N 1
ATOM 2985 C CA . ARG B 1 174 ? -13.398 -6.004 4.215 1 94.94 174 ARG B CA 1
ATOM 2986 C C . ARG B 1 174 ? -12.32 -6.082 3.139 1 94.94 174 ARG B C 1
ATOM 2988 O O . ARG B 1 174 ? -11.461 -6.973 3.174 1 94.94 174 ARG B O 1
ATOM 2995 N N . TYR B 1 175 ? -12.477 -5.102 2.182 1 97.12 175 TYR B N 1
ATOM 2996 C CA . TYR B 1 175 ? -11.586 -5.125 1.027 1 97.12 175 TYR B CA 1
ATOM 2997 C C . TYR B 1 175 ? -10.914 -3.771 0.833 1 97.12 175 TYR B C 1
ATOM 2999 O O . TYR B 1 175 ? -11.578 -2.768 0.581 1 97.12 175 TYR B O 1
ATOM 3007 N N . ALA B 1 176 ? -9.617 -3.766 0.889 1 97.75 176 ALA B N 1
ATOM 3008 C CA . ALA B 1 176 ? -8.828 -2.537 0.789 1 97.75 176 ALA B CA 1
ATOM 3009 C C . ALA B 1 176 ? -9.109 -1.815 -0.526 1 97.75 176 ALA B C 1
ATOM 3011 O O . ALA B 1 176 ? -9.297 -0.597 -0.546 1 97.75 176 ALA B O 1
ATOM 3012 N N . LEU B 1 177 ? -9.164 -2.576 -1.606 1 98 177 LEU B N 1
ATOM 3013 C CA . LEU B 1 177 ? -9.336 -1.988 -2.93 1 98 177 LEU B CA 1
ATOM 3014 C C . LEU B 1 177 ? -10.672 -1.248 -3.021 1 98 177 LEU B C 1
ATOM 3016 O O . LEU B 1 177 ? -10.797 -0.279 -3.773 1 98 177 LEU B O 1
ATOM 3020 N N . ASP B 1 178 ? -11.641 -1.67 -2.291 1 98.19 178 ASP B N 1
ATOM 3021 C CA . ASP B 1 178 ? -12.953 -1.032 -2.305 1 98.19 178 ASP B CA 1
ATOM 3022 C C . ASP B 1 178 ? -12.898 0.367 -1.698 1 98.19 178 ASP B C 1
ATOM 3024 O O . ASP B 1 178 ? -13.789 1.184 -1.916 1 98.19 178 ASP B O 1
ATOM 3028 N N . HIS B 1 179 ? -11.867 0.628 -0.912 1 97.69 179 HIS B N 1
ATOM 3029 C CA . HIS B 1 179 ? -11.719 1.925 -0.259 1 97.69 179 HIS B CA 1
ATOM 3030 C C . HIS B 1 179 ? -11.438 3.025 -1.276 1 97.69 179 HIS B C 1
ATOM 3032 O O . HIS B 1 179 ? -11.781 4.188 -1.053 1 97.69 179 HIS B O 1
ATOM 3038 N N . PHE B 1 180 ? -10.875 2.705 -2.395 1 97.5 180 PHE B N 1
ATOM 3039 C CA . PHE B 1 180 ? -10.531 3.686 -3.418 1 97.5 180 PHE B CA 1
ATOM 3040 C C . PHE B 1 180 ? -11.789 4.359 -3.965 1 97.5 180 PHE B C 1
ATOM 3042 O O . PHE B 1 180 ? -11.984 5.562 -3.777 1 97.5 180 PHE B O 1
ATOM 3049 N N . PRO B 1 181 ? -12.727 3.592 -4.551 1 96.56 181 PRO B N 1
ATOM 3050 C CA . PRO B 1 181 ? -13.938 4.246 -5.043 1 96.56 181 PRO B CA 1
ATOM 3051 C C . PRO B 1 181 ? -14.852 4.727 -3.916 1 96.56 181 PRO B C 1
ATOM 3053 O O . PRO B 1 181 ? -15.602 5.691 -4.09 1 96.56 181 PRO B O 1
ATOM 3056 N N . ALA B 1 182 ? -14.781 4.062 -2.773 1 96.44 182 ALA B N 1
ATOM 3057 C CA . ALA B 1 182 ? -15.664 4.422 -1.668 1 96.44 182 ALA B CA 1
ATOM 3058 C C . ALA B 1 182 ? -15.258 5.762 -1.057 1 96.44 182 ALA B C 1
ATOM 3060 O O . ALA B 1 182 ? -16.109 6.512 -0.572 1 96.44 182 ALA B O 1
ATOM 3061 N N . LYS B 1 183 ? -13.961 6.102 -1.086 1 95 183 LYS B N 1
ATOM 3062 C CA . LYS B 1 183 ? -13.547 7.277 -0.327 1 95 183 LYS B CA 1
ATOM 3063 C C . LYS B 1 183 ? -12.391 8 -1.015 1 95 183 LYS B C 1
ATOM 3065 O O . LYS B 1 183 ? -12.508 9.18 -1.355 1 95 183 LYS B O 1
ATOM 3070 N N . LEU B 1 184 ? -11.297 7.367 -1.317 1 95.94 184 LEU B N 1
ATOM 3071 C CA . LEU B 1 184 ? -10.039 8.008 -1.696 1 95.94 184 LEU B CA 1
ATOM 3072 C C . LEU B 1 184 ? -10.195 8.781 -3.002 1 95.94 184 LEU B C 1
ATOM 3074 O O . LEU B 1 184 ? -9.695 9.898 -3.129 1 95.94 184 LEU B O 1
ATOM 3078 N N . LEU B 1 185 ? -10.938 8.227 -3.953 1 95.19 185 LEU B N 1
ATOM 3079 C CA . LEU B 1 185 ? -11.047 8.844 -5.27 1 95.19 185 LEU B CA 1
ATOM 3080 C C . LEU B 1 185 ? -12.078 9.961 -5.254 1 95.19 185 LEU B C 1
ATOM 3082 O O . LEU B 1 185 ? -12.195 10.727 -6.219 1 95.19 185 LEU B O 1
ATOM 3086 N N . ARG B 1 186 ? -12.734 10.133 -4.129 1 92.38 186 ARG B N 1
ATOM 3087 C CA . ARG B 1 186 ? -13.719 11.203 -3.984 1 92.38 186 ARG B CA 1
ATOM 3088 C C . ARG B 1 186 ? -13.133 12.391 -3.232 1 92.38 186 ARG B C 1
ATOM 3090 O O . ARG B 1 186 ? -13.758 13.453 -3.158 1 92.38 186 ARG B O 1
ATOM 3097 N N . LEU B 1 187 ? -11.969 12.258 -2.684 1 90.06 187 LEU B N 1
ATOM 3098 C CA . LEU B 1 187 ? -11.359 13.273 -1.829 1 90.06 187 LEU B CA 1
ATOM 3099 C C . LEU B 1 187 ? -10.742 14.391 -2.664 1 90.06 187 LEU B C 1
ATOM 3101 O O . LEU B 1 187 ? -10.156 15.328 -2.117 1 90.06 187 LEU B O 1
ATOM 3105 N N . ALA B 1 188 ? -10.938 14.453 -3.947 1 84.75 188 ALA B N 1
ATOM 3106 C CA . ALA B 1 188 ? -10.344 15.5 -4.773 1 84.75 188 ALA B CA 1
ATOM 3107 C C . ALA B 1 188 ? -11.219 16.75 -4.809 1 84.75 188 ALA B C 1
ATOM 3109 O O . ALA B 1 188 ? -10.781 17.812 -5.242 1 84.75 188 ALA B O 1
ATOM 3110 N N . GLU B 1 189 ? -12.328 16.641 -4.223 1 88.06 189 GLU B N 1
ATOM 3111 C CA . GLU B 1 189 ? -13.234 17.781 -4.254 1 88.06 189 GLU B CA 1
ATOM 3112 C C . GLU B 1 189 ? -13.188 18.562 -2.943 1 88.06 189 GLU B C 1
ATOM 3114 O O . GLU B 1 189 ? -12.82 18.016 -1.901 1 88.06 189 GLU B O 1
ATOM 3119 N N . GLY B 1 190 ? -13.461 19.844 -3.021 1 91 190 GLY B N 1
ATOM 3120 C CA . GLY B 1 190 ? -13.664 20.641 -1.821 1 91 190 GLY B CA 1
ATOM 3121 C C . GLY B 1 190 ? -12.391 21.281 -1.312 1 91 190 GLY B C 1
ATOM 3122 O O . GLY B 1 190 ? -12.344 21.75 -0.171 1 91 190 GLY B O 1
ATOM 3123 N N . PHE B 1 191 ? -11.312 21.25 -2.074 1 96.38 191 PHE B N 1
ATOM 3124 C CA . PHE B 1 191 ? -10.117 21.984 -1.681 1 96.38 191 PHE B CA 1
ATOM 3125 C C . PHE B 1 191 ? -10.375 23.484 -1.705 1 96.38 191 PHE B C 1
ATOM 3127 O O . PHE B 1 191 ? -11.078 23.984 -2.588 1 96.38 191 PHE B O 1
ATOM 3134 N N . GLN B 1 192 ? -9.852 24.109 -0.799 1 97.25 192 GLN B N 1
ATOM 3135 C CA . GLN B 1 192 ? -10.141 25.531 -0.573 1 97.25 192 GLN B CA 1
ATOM 3136 C C . GLN B 1 192 ? -9.273 26.422 -1.466 1 97.25 192 GLN B C 1
ATOM 3138 O O . GLN B 1 192 ? -9.695 27.516 -1.846 1 97.25 192 GLN B O 1
ATOM 3143 N N . THR B 1 193 ? -8.07 26.047 -1.788 1 98.12 193 THR B N 1
ATOM 3144 C CA . THR B 1 193 ? -7.129 26.859 -2.553 1 98.12 193 THR B CA 1
ATOM 3145 C C . THR B 1 193 ? -6.98 26.328 -3.975 1 98.12 193 THR B C 1
ATOM 3147 O O . THR B 1 193 ? -7.168 25.125 -4.215 1 98.12 193 THR B O 1
ATOM 3150 N N . ALA B 1 194 ? -6.684 27.219 -4.926 1 97.75 194 ALA B N 1
ATOM 3151 C CA . ALA B 1 194 ? -6.465 26.797 -6.309 1 97.75 194 ALA B CA 1
ATOM 3152 C C . ALA B 1 194 ? -5.293 25.828 -6.41 1 97.75 194 ALA B C 1
ATOM 3154 O O . ALA B 1 194 ? -5.371 24.828 -7.121 1 97.75 194 ALA B O 1
ATOM 3155 N N . CYS B 1 195 ? -4.219 26.125 -5.652 1 98.06 195 CYS B N 1
ATOM 3156 C CA . CYS B 1 195 ? -3.049 25.25 -5.645 1 98.06 195 CYS B CA 1
ATOM 3157 C C . CYS B 1 195 ? -3.387 23.891 -5.059 1 98.06 195 CYS B C 1
ATOM 3159 O O . CYS B 1 195 ? -2.988 22.859 -5.602 1 98.06 195 CYS B O 1
ATOM 3161 N N . GLY B 1 196 ? -4.098 23.891 -3.979 1 98.19 196 GLY B N 1
ATOM 3162 C CA . GLY B 1 196 ? -4.516 22.641 -3.373 1 98.19 196 GLY B CA 1
ATOM 3163 C C . GLY B 1 196 ? -5.332 21.766 -4.309 1 98.19 196 GLY B C 1
ATOM 3164 O O . GLY B 1 196 ? -5.105 20.562 -4.395 1 98.19 196 GLY B O 1
ATOM 3165 N N . ALA B 1 197 ? -6.223 22.422 -5.012 1 98 197 ALA B N 1
ATOM 3166 C CA . ALA B 1 197 ? -7.066 21.703 -5.961 1 98 197 ALA B CA 1
ATOM 3167 C C . ALA B 1 197 ? -6.23 21.094 -7.09 1 98 197 ALA B C 1
ATOM 3169 O O . ALA B 1 197 ? -6.465 19.969 -7.508 1 98 197 ALA B O 1
ATOM 3170 N N . ARG B 1 198 ? -5.309 21.844 -7.555 1 97.94 198 ARG B N 1
ATOM 3171 C CA . ARG B 1 198 ? -4.434 21.375 -8.625 1 97.94 198 ARG B CA 1
ATOM 3172 C C . ARG B 1 198 ? -3.611 20.172 -8.164 1 97.94 198 ARG B C 1
ATOM 3174 O O . ARG B 1 198 ? -3.547 19.156 -8.867 1 97.94 198 ARG B O 1
ATOM 3181 N N . LEU B 1 199 ? -3.012 20.266 -7 1 97.88 199 LEU B N 1
ATOM 3182 C CA . LEU B 1 199 ? -2.197 19.172 -6.473 1 97.88 199 LEU B CA 1
ATOM 3183 C C . LEU B 1 199 ? -3.049 17.938 -6.207 1 97.88 199 LEU B C 1
ATOM 3185 O O . LEU B 1 199 ? -2.609 16.812 -6.449 1 97.88 199 LEU B O 1
ATOM 3189 N N . ALA B 1 200 ? -4.25 18.203 -5.715 1 98.06 200 ALA B N 1
ATOM 3190 C CA . ALA B 1 200 ? -5.172 17.078 -5.484 1 98.06 200 ALA 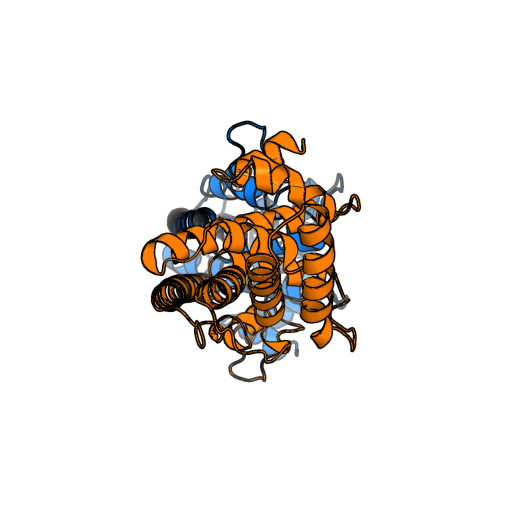B CA 1
ATOM 3191 C C . ALA B 1 200 ? -5.469 16.344 -6.785 1 98.06 200 ALA B C 1
ATOM 3193 O O . ALA B 1 200 ? -5.531 15.109 -6.801 1 98.06 200 ALA B O 1
ATOM 3194 N N . GLY B 1 201 ? -5.68 17.109 -7.859 1 97.75 201 GLY B N 1
ATOM 3195 C CA . GLY B 1 201 ? -5.902 16.5 -9.164 1 97.75 201 GLY B CA 1
ATOM 3196 C C . GLY B 1 201 ? -4.738 15.641 -9.625 1 97.75 201 GLY B C 1
ATOM 3197 O O . GLY B 1 201 ? -4.941 14.539 -10.141 1 97.75 201 GLY B O 1
ATOM 3198 N N . GLU B 1 202 ? -3.561 16.1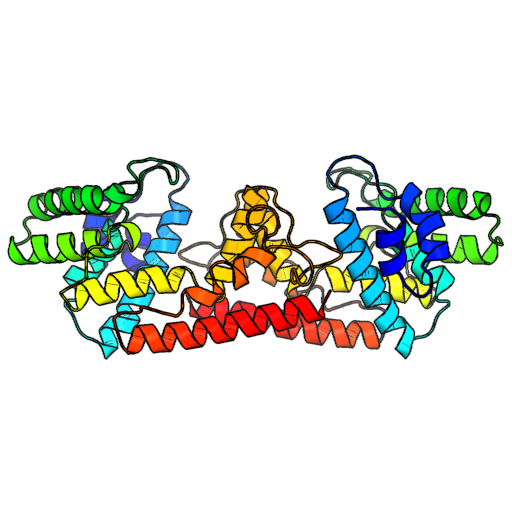25 -9.422 1 97.81 202 GLU B N 1
ATOM 3199 C CA . GLU B 1 202 ? -2.357 15.383 -9.781 1 97.81 202 GLU B CA 1
ATOM 3200 C C . GLU B 1 202 ? -2.244 14.094 -8.977 1 97.81 202 GLU B C 1
ATOM 3202 O O . GLU B 1 202 ? -1.905 13.039 -9.523 1 97.81 202 GLU B O 1
ATOM 3207 N N . ARG B 1 203 ? -2.535 14.188 -7.73 1 98.12 203 ARG B N 1
ATOM 3208 C CA . ARG B 1 203 ? -2.434 13.023 -6.855 1 98.12 203 ARG B CA 1
ATOM 3209 C C . ARG B 1 203 ? -3.514 12 -7.18 1 98.12 203 ARG B C 1
ATOM 3211 O O . ARG B 1 203 ? -3.268 10.797 -7.133 1 98.12 203 ARG B O 1
ATOM 3218 N N . GLN B 1 204 ? -4.707 12.492 -7.539 1 98 204 GLN B N 1
ATOM 3219 C CA . GLN B 1 204 ? -5.777 11.594 -7.961 1 98 204 GLN B CA 1
ATOM 3220 C C . GLN B 1 204 ? -5.398 10.836 -9.234 1 98 204 GLN B C 1
ATOM 3222 O O . GLN B 1 204 ? -5.664 9.641 -9.359 1 98 204 GLN B O 1
ATOM 3227 N N . ALA B 1 205 ? -4.777 11.547 -10.125 1 97.81 205 ALA B N 1
ATOM 3228 C CA . ALA B 1 205 ? -4.332 10.914 -11.367 1 97.81 205 ALA B CA 1
ATOM 3229 C C . ALA B 1 205 ? -3.328 9.805 -11.086 1 97.81 205 ALA B C 1
ATOM 3231 O O . ALA B 1 205 ? -3.41 8.719 -11.672 1 97.81 205 ALA B O 1
ATOM 3232 N N . ARG B 1 206 ? -2.412 10.023 -10.188 1 97.62 206 ARG B N 1
ATOM 3233 C CA . ARG B 1 206 ? -1.429 9.008 -9.82 1 97.62 206 ARG B CA 1
ATOM 3234 C C . ARG B 1 206 ? -2.102 7.797 -9.188 1 97.62 206 ARG B C 1
ATOM 3236 O O . ARG B 1 206 ? -1.705 6.656 -9.438 1 97.62 206 ARG B O 1
ATOM 3243 N N . MET B 1 207 ? -3.1 8.055 -8.375 1 98.31 207 MET B N 1
ATOM 3244 C CA . MET B 1 207 ? -3.832 6.961 -7.738 1 98.31 207 MET B CA 1
ATOM 3245 C C . MET B 1 207 ? -4.555 6.113 -8.781 1 98.31 207 MET B C 1
ATOM 3247 O O . MET B 1 207 ? -4.562 4.887 -8.688 1 98.31 207 MET B O 1
ATOM 3251 N N . ARG B 1 208 ? -5.156 6.789 -9.727 1 98.06 208 ARG B N 1
ATOM 3252 C CA . ARG B 1 208 ? -5.84 6.066 -10.797 1 98.06 208 ARG B CA 1
ATOM 3253 C C . ARG B 1 208 ? -4.855 5.242 -11.625 1 98.06 208 ARG B C 1
ATOM 3255 O O . ARG B 1 208 ? -5.168 4.129 -12.039 1 98.06 208 ARG B O 1
ATOM 3262 N N . ASP B 1 209 ? -3.695 5.793 -11.836 1 97.94 209 ASP B N 1
ATOM 3263 C CA . ASP B 1 209 ? -2.656 5.047 -12.531 1 97.94 209 ASP B CA 1
ATOM 3264 C C . ASP B 1 209 ? -2.244 3.807 -11.742 1 97.94 209 ASP B C 1
ATOM 3266 O O . ASP B 1 209 ? -2.045 2.734 -12.312 1 97.94 209 ASP B O 1
ATOM 3270 N N . PHE B 1 210 ? -2.127 3.957 -10.477 1 98.75 210 PHE B N 1
ATOM 3271 C CA . PHE B 1 210 ? -1.813 2.818 -9.625 1 98.75 210 PHE B CA 1
ATOM 3272 C C . PHE B 1 210 ? -2.875 1.732 -9.758 1 98.75 210 PHE B C 1
ATOM 3274 O O . PHE B 1 210 ? -2.549 0.557 -9.938 1 98.75 210 PHE B O 1
ATOM 3281 N N . LEU B 1 211 ? -4.113 2.146 -9.641 1 98.19 211 LEU B N 1
ATOM 3282 C CA . LEU B 1 211 ? -5.219 1.198 -9.711 1 98.19 211 LEU B CA 1
ATOM 3283 C C . LEU B 1 211 ? -5.223 0.468 -11.047 1 98.19 211 LEU B C 1
ATOM 3285 O O . LEU B 1 211 ? -5.469 -0.739 -11.102 1 98.19 211 LEU B O 1
ATOM 3289 N N . THR B 1 212 ? -4.93 1.233 -12.094 1 97.94 212 THR B N 1
ATOM 3290 C CA . THR B 1 212 ? -4.863 0.63 -13.422 1 97.94 212 THR B CA 1
ATOM 3291 C C . THR B 1 212 ? -3.785 -0.449 -13.469 1 97.94 212 THR B C 1
ATOM 3293 O O . THR B 1 212 ? -4.027 -1.555 -13.961 1 97.94 212 THR B O 1
ATOM 3296 N N . GLY B 1 213 ? -2.617 -0.12 -12.953 1 97.94 213 GLY B N 1
ATOM 3297 C CA . GLY B 1 213 ? -1.543 -1.099 -12.891 1 97.94 213 GLY B CA 1
ATOM 3298 C C . GLY B 1 213 ? -1.864 -2.285 -12.008 1 97.94 213 GLY B C 1
ATOM 3299 O O . GLY B 1 213 ? -1.574 -3.43 -12.359 1 97.94 213 GLY B O 1
ATOM 3300 N N . PHE B 1 214 ? -2.512 -2.021 -10.883 1 98.56 214 PHE B N 1
ATOM 3301 C CA . PHE B 1 214 ? -2.904 -3.051 -9.93 1 98.56 214 PHE B CA 1
ATOM 3302 C C . PHE B 1 214 ? -3.877 -4.039 -10.562 1 98.56 214 PHE B C 1
ATOM 3304 O O . PHE B 1 214 ? -3.674 -5.25 -10.484 1 98.56 214 PHE B O 1
ATOM 3311 N N . LEU B 1 215 ? -4.875 -3.5 -11.219 1 97.94 215 LEU B N 1
ATOM 3312 C CA . LEU B 1 215 ? -5.906 -4.332 -11.828 1 97.94 215 LEU B CA 1
ATOM 3313 C C . LEU B 1 215 ? -5.34 -5.125 -13 1 97.94 215 LEU B C 1
ATOM 3315 O O . LEU B 1 215 ? -5.754 -6.262 -13.242 1 97.94 215 LEU B O 1
ATOM 3319 N N . ALA B 1 216 ? -4.363 -4.59 -13.719 1 97.19 216 ALA B N 1
ATOM 3320 C CA . ALA B 1 216 ? -3.742 -5.273 -14.844 1 97.19 216 ALA B CA 1
ATOM 3321 C C . ALA B 1 216 ? -2.955 -6.496 -14.383 1 97.19 216 ALA B C 1
ATOM 3323 O O . ALA B 1 216 ? -2.625 -7.371 -15.188 1 97.19 216 ALA B O 1
ATOM 3324 N N . GLU B 1 217 ? -2.643 -6.562 -13.094 1 97.5 217 GLU B N 1
ATOM 3325 C CA . GLU B 1 217 ? -1.813 -7.645 -12.57 1 97.5 217 GLU B CA 1
ATOM 3326 C C . GLU B 1 217 ? -2.67 -8.75 -11.969 1 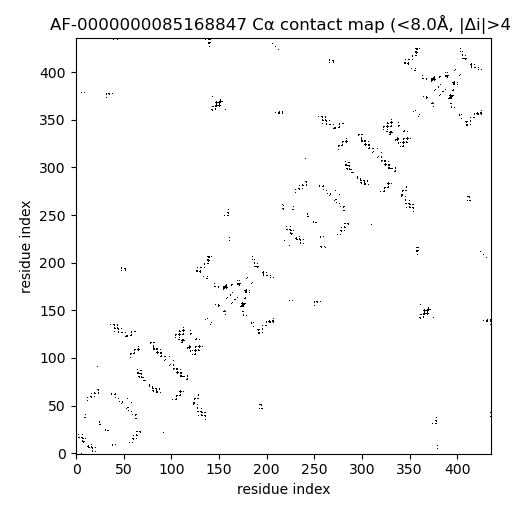97.5 217 GLU B C 1
ATOM 3328 O O . GLU B 1 217 ? -2.146 -9.773 -11.516 1 97.5 217 GLU B O 1
ATOM 3333 N N . LEU B 1 218 ? -4.02 -8.516 -11.969 1 96.12 218 LEU B N 1
ATOM 3334 C CA . LEU B 1 218 ? -4.914 -9.523 -11.406 1 96.12 218 LEU B CA 1
ATOM 3335 C C . LEU B 1 218 ? -5.227 -10.609 -12.43 1 96.12 218 LEU B C 1
ATOM 3337 O O . LEU B 1 218 ? -5.082 -10.383 -13.641 1 96.12 218 LEU B O 1
#

InterPro domains:
  IPR003607 HD/PDEase domain [SM00471] (30-147)
  IPR003607 HD/PDEase domain [cd00077] (33-142)
  IPR006674 HD domain [PF01966] (35-137)
  IPR006674 HD domain [PS51831] (34-138)